Protein AF-A0A1G8QIE5-F1 (afdb_monomer)

Mean predicted aligned error: 9.47 Å

Structure (mmCIF, N/CA/C/O backbone):
data_AF-A0A1G8QIE5-F1
#
_entry.id   AF-A0A1G8QIE5-F1
#
loop_
_atom_site.group_PDB
_atom_site.id
_atom_site.type_symbol
_atom_site.label_atom_id
_atom_site.label_alt_id
_atom_site.label_comp_id
_atom_site.label_asym_id
_atom_site.label_entity_id
_atom_site.label_seq_id
_atom_site.pdbx_PDB_ins_code
_atom_site.Cartn_x
_atom_site.Cartn_y
_atom_site.Cartn_z
_atom_site.occupancy
_atom_site.B_iso_or_equiv
_atom_site.auth_seq_id
_atom_site.auth_comp_id
_atom_site.auth_asym_id
_atom_site.auth_atom_id
_atom_site.pdbx_PDB_model_num
ATOM 1 N N . MET A 1 1 ? -0.033 2.507 -79.765 1.00 43.38 1 MET A N 1
ATOM 2 C CA . MET A 1 1 ? -1.420 2.856 -79.387 1.00 43.38 1 MET A CA 1
ATOM 3 C C . MET A 1 1 ? -1.971 1.789 -78.447 1.00 43.38 1 MET A C 1
ATOM 5 O O . MET A 1 1 ? -2.299 0.704 -78.902 1.00 43.38 1 MET A O 1
ATOM 9 N N . LYS A 1 2 ? -2.018 2.064 -77.140 1.00 34.44 2 LYS A N 1
ATOM 10 C CA . LYS A 1 2 ? -2.723 1.256 -76.130 1.00 34.44 2 LYS A CA 1
ATOM 11 C C . LYS A 1 2 ? -3.409 2.242 -75.183 1.00 34.44 2 LYS A C 1
ATOM 13 O O . LYS A 1 2 ? -2.732 3.061 -74.572 1.00 34.44 2 LYS A O 1
ATOM 18 N N . ARG A 1 3 ? -4.744 2.219 -75.152 1.00 34.75 3 ARG A N 1
ATOM 19 C CA . ARG A 1 3 ? -5.574 2.997 -74.224 1.00 34.75 3 ARG A CA 1
ATOM 20 C C . ARG A 1 3 ? -5.698 2.201 -72.926 1.00 34.75 3 ARG A C 1
ATOM 22 O O . ARG A 1 3 ? -6.090 1.040 -72.976 1.00 34.75 3 ARG A O 1
ATOM 29 N N . VAL A 1 4 ? -5.364 2.820 -71.799 1.00 40.53 4 VAL A N 1
ATOM 30 C CA . VAL A 1 4 ? -5.659 2.304 -70.456 1.00 40.53 4 VAL A CA 1
ATOM 31 C C . VAL A 1 4 ? -6.875 3.069 -69.943 1.00 40.53 4 VAL A C 1
ATOM 33 O O . VAL A 1 4 ? -6.894 4.298 -69.964 1.00 40.53 4 VAL A O 1
ATOM 36 N N . LEU A 1 5 ? -7.909 2.323 -69.564 1.00 36.19 5 LEU A N 1
ATOM 37 C CA . LEU A 1 5 ? -9.162 2.814 -69.003 1.00 36.19 5 LEU A CA 1
ATOM 38 C C . LEU A 1 5 ? -8.975 2.925 -67.479 1.00 36.19 5 LEU A C 1
ATOM 40 O O . LEU A 1 5 ? -8.708 1.916 -66.832 1.00 36.19 5 LEU A O 1
ATOM 44 N N . ILE A 1 6 ? -9.075 4.129 -66.912 1.00 39.31 6 ILE A N 1
ATOM 45 C CA . ILE A 1 6 ? -9.071 4.340 -65.456 1.00 39.31 6 ILE A CA 1
ATOM 46 C C . ILE A 1 6 ? -10.526 4.440 -64.999 1.00 39.31 6 ILE A C 1
ATOM 48 O O . ILE A 1 6 ? -11.253 5.340 -65.414 1.00 39.31 6 ILE A O 1
ATOM 52 N N . LEU A 1 7 ? -10.941 3.490 -64.162 1.00 32.66 7 LEU A N 1
ATOM 53 C CA . LEU A 1 7 ? -12.245 3.455 -63.508 1.00 32.66 7 LEU A CA 1
ATOM 54 C C . LEU A 1 7 ? -12.121 4.187 -62.161 1.00 32.66 7 LEU A C 1
ATOM 56 O O . LEU A 1 7 ? -11.427 3.713 -61.265 1.00 32.66 7 LEU A O 1
ATOM 60 N N . ALA A 1 8 ? -12.754 5.352 -62.026 1.00 33.06 8 ALA A N 1
ATOM 61 C CA . ALA A 1 8 ? -12.823 6.088 -60.766 1.00 33.06 8 ALA A CA 1
ATOM 62 C C . ALA A 1 8 ? -14.093 5.682 -60.001 1.00 33.06 8 ALA A C 1
ATOM 64 O O . ALA A 1 8 ? -15.203 5.954 -60.455 1.00 33.06 8 ALA A O 1
ATOM 65 N N . LEU A 1 9 ? -13.934 5.031 -58.844 1.00 33.16 9 LEU A N 1
ATOM 66 C CA . LEU A 1 9 ? -15.018 4.844 -57.877 1.00 33.16 9 LEU A CA 1
ATOM 67 C C . LEU A 1 9 ? -15.177 6.131 -57.053 1.00 33.16 9 LEU A C 1
ATOM 69 O O . LEU A 1 9 ? -14.297 6.478 -56.268 1.00 33.16 9 LEU A O 1
ATOM 73 N N . LEU A 1 10 ? -16.312 6.816 -57.207 1.00 32.84 10 LEU A N 1
ATOM 74 C CA . LEU A 1 10 ? -16.779 7.817 -56.248 1.00 32.84 10 LEU A CA 1
ATOM 75 C C . LEU A 1 10 ? -17.472 7.102 -55.083 1.00 32.84 10 LEU A C 1
ATOM 77 O O . LEU A 1 10 ? -18.525 6.494 -55.264 1.00 32.84 10 LEU A O 1
ATOM 81 N N . VAL A 1 11 ? -16.903 7.211 -53.883 1.00 43.69 11 VAL A N 1
ATOM 82 C CA . VAL A 1 11 ? -17.593 6.873 -52.633 1.00 43.69 11 VAL A CA 1
ATOM 83 C C . VAL A 1 11 ? -18.163 8.170 -52.066 1.00 43.69 11 VAL A C 1
ATOM 85 O O . VAL A 1 11 ? -17.416 9.062 -51.672 1.00 43.69 11 VAL A O 1
ATOM 88 N N . ALA A 1 12 ? -19.488 8.294 -52.065 1.00 35.94 12 ALA A N 1
ATOM 89 C CA . ALA A 1 12 ? -20.189 9.388 -51.404 1.00 35.94 12 ALA A CA 1
ATOM 90 C C . ALA A 1 12 ? -20.185 9.146 -49.886 1.00 35.94 12 ALA A C 1
ATOM 92 O O . ALA A 1 12 ? -20.750 8.158 -49.418 1.00 35.94 12 ALA A O 1
ATOM 93 N N . SER A 1 13 ? -19.552 10.032 -49.112 1.00 39.34 13 SER A N 1
ATOM 94 C CA . SER A 1 13 ? -19.692 10.051 -47.656 1.00 39.34 13 SER A CA 1
ATOM 95 C C . SER A 1 13 ? -20.884 10.932 -47.268 1.00 39.34 13 SER A C 1
ATOM 97 O O . SER A 1 13 ? -20.939 12.122 -47.573 1.00 39.34 13 SER A O 1
ATOM 99 N N . CYS A 1 14 ? -21.873 10.345 -46.594 1.00 40.78 14 CYS A N 1
ATOM 100 C CA . CYS A 1 14 ? -22.907 11.109 -45.904 1.00 40.78 14 CYS A CA 1
ATOM 101 C C . CYS A 1 14 ? -22.290 11.723 -44.640 1.00 40.78 14 CYS A C 1
ATOM 103 O O . CYS A 1 14 ? -22.006 11.017 -43.675 1.00 40.78 14 CYS A O 1
ATOM 105 N N . GLY A 1 15 ? -22.061 13.037 -44.657 1.00 36.94 15 GLY A N 1
ATOM 106 C CA . GLY A 1 15 ? -21.649 13.801 -43.483 1.00 36.94 15 GLY A CA 1
ATOM 107 C C . GLY A 1 15 ? -22.814 13.985 -42.513 1.00 36.94 15 GLY A C 1
ATOM 108 O O . GLY A 1 15 ? -23.738 14.746 -42.790 1.00 36.94 15 GLY A O 1
ATOM 109 N N . ALA A 1 16 ? -22.762 13.313 -41.365 1.00 47.78 16 ALA A N 1
ATOM 110 C CA . ALA A 1 16 ? -23.529 13.714 -40.193 1.00 47.78 16 ALA A CA 1
ATOM 111 C C . ALA A 1 16 ? -22.720 14.784 -39.445 1.00 47.78 16 ALA A C 1
ATOM 113 O O . ALA A 1 16 ? -21.589 14.532 -39.030 1.00 47.78 16 ALA A O 1
ATOM 114 N N . ASN A 1 17 ? -23.279 15.988 -39.305 1.00 48.16 17 ASN A N 1
ATOM 115 C CA . ASN A 1 17 ? -22.673 17.044 -38.495 1.00 48.16 17 ASN A CA 1
ATOM 116 C C . ASN A 1 17 ? -22.532 16.569 -37.036 1.00 48.16 17 ASN A C 1
ATOM 118 O O . ASN A 1 17 ? -23.496 16.021 -36.494 1.00 48.16 17 ASN A O 1
ATOM 122 N N . PRO A 1 18 ? -21.381 16.793 -36.375 1.00 51.69 18 PRO A N 1
ATOM 123 C CA . PRO A 1 18 ? -21.264 16.534 -34.948 1.00 51.69 18 PRO A CA 1
ATOM 124 C C . PRO A 1 18 ? -22.202 17.473 -34.171 1.00 51.69 18 PRO A C 1
ATOM 126 O O . PRO A 1 18 ? -22.356 18.640 -34.552 1.00 51.69 18 PRO A O 1
ATOM 129 N N . PRO A 1 19 ? -22.843 16.998 -33.088 1.00 51.62 19 PRO A N 1
ATOM 130 C CA . PRO A 1 19 ? -23.659 17.857 -32.243 1.00 51.62 19 PRO A CA 1
ATOM 131 C C . PRO A 1 19 ? -22.789 18.955 -31.605 1.00 51.62 19 PRO A C 1
ATOM 133 O O . PRO A 1 19 ? -21.611 18.720 -31.317 1.00 51.62 19 PRO A O 1
ATOM 136 N N . PRO A 1 20 ? -23.342 20.159 -31.373 1.00 49.50 20 PRO A N 1
ATOM 137 C CA . PRO A 1 20 ? -22.608 21.229 -30.715 1.00 49.50 20 PRO A CA 1
ATOM 138 C C . PRO A 1 20 ? -22.193 20.811 -29.292 1.00 49.50 20 PRO A C 1
ATOM 140 O O . PRO A 1 20 ? -22.905 20.039 -28.643 1.00 49.50 20 PRO A O 1
ATOM 143 N N . PRO A 1 21 ? -21.061 21.325 -28.779 1.00 38.03 21 PRO A N 1
ATOM 144 C CA . PRO A 1 21 ? -20.594 21.012 -27.436 1.00 38.03 21 PRO A CA 1
ATOM 145 C C . PRO A 1 21 ? -21.630 21.458 -26.401 1.00 38.03 21 PRO A C 1
ATOM 147 O O . PRO A 1 21 ? -21.999 22.632 -26.326 1.00 38.03 21 PRO A O 1
ATOM 150 N N . VAL A 1 22 ? -22.090 20.508 -25.587 1.00 40.62 22 VAL A N 1
ATOM 151 C CA . VAL A 1 22 ? -22.952 20.782 -24.436 1.00 40.62 22 VAL A CA 1
ATOM 152 C C . VAL A 1 22 ? -22.143 21.618 -23.444 1.00 40.62 22 VAL A C 1
ATOM 154 O O . VAL A 1 22 ? -21.210 21.125 -22.810 1.00 40.62 22 VAL A O 1
ATOM 157 N N . ARG A 1 23 ? -22.475 22.908 -23.318 1.00 33.94 23 ARG A N 1
ATOM 158 C CA . ARG A 1 23 ? -21.967 23.760 -22.235 1.00 33.94 23 ARG A CA 1
ATOM 159 C C . ARG A 1 23 ? -22.529 23.238 -20.914 1.00 33.94 23 ARG A C 1
ATOM 161 O O . ARG A 1 23 ? -23.686 23.488 -20.594 1.00 33.94 23 ARG A O 1
ATOM 168 N N . SER A 1 24 ? -21.710 22.518 -20.154 1.00 40.16 24 SER A N 1
ATOM 169 C CA . SER A 1 24 ? -22.010 22.187 -18.761 1.00 40.16 24 SER A CA 1
ATOM 170 C C . SER A 1 24 ? -21.781 23.432 -17.900 1.00 40.16 24 SER A C 1
ATOM 172 O O . SER A 1 24 ? -20.643 23.800 -17.623 1.00 40.16 24 SER A O 1
ATOM 174 N N . THR A 1 25 ? -22.859 24.124 -17.531 1.00 34.03 25 THR A N 1
ATOM 175 C CA . THR A 1 25 ? -22.846 25.288 -16.622 1.00 34.03 25 THR A CA 1
ATOM 176 C C . THR A 1 25 ? -23.262 24.931 -15.194 1.00 34.03 25 THR A C 1
ATOM 178 O O . THR A 1 25 ? -23.699 25.799 -14.444 1.00 34.03 25 THR A O 1
ATOM 181 N N . ALA A 1 26 ? -23.138 23.669 -14.783 1.00 33.03 26 ALA A N 1
ATOM 182 C CA . ALA A 1 26 ? -23.375 23.295 -13.395 1.00 33.03 26 ALA A CA 1
ATOM 183 C C . ALA A 1 26 ? -22.062 23.381 -12.608 1.00 33.03 26 ALA A C 1
ATOM 185 O O . ALA A 1 26 ? -21.238 22.469 -12.643 1.00 33.03 26 ALA A O 1
ATOM 186 N N . THR A 1 27 ? -21.871 24.485 -11.887 1.00 33.09 27 THR A N 1
ATOM 187 C CA . THR A 1 27 ? -20.941 24.530 -10.755 1.00 33.09 27 THR A CA 1
ATOM 188 C C . THR A 1 27 ? -21.329 23.391 -9.804 1.00 33.09 27 THR A C 1
ATOM 190 O O . THR A 1 27 ? -22.495 23.342 -9.395 1.00 33.09 27 THR A O 1
ATOM 193 N N . PRO A 1 28 ? -20.428 22.449 -9.467 1.00 33.66 28 PRO A N 1
ATOM 194 C CA . PRO A 1 28 ? -20.764 21.362 -8.560 1.00 33.66 28 PRO A CA 1
ATOM 195 C C . PRO A 1 28 ? -21.151 21.967 -7.211 1.00 33.66 28 PRO A C 1
ATOM 197 O O . PRO A 1 28 ? -20.336 22.568 -6.513 1.00 33.66 28 PRO A O 1
ATOM 200 N N . THR A 1 29 ? -22.433 21.860 -6.874 1.00 29.12 29 THR A N 1
ATOM 201 C CA . THR A 1 29 ? -22.929 22.221 -5.550 1.00 29.12 29 THR A CA 1
ATOM 202 C C . THR A 1 29 ? -22.443 21.122 -4.615 1.00 29.12 29 THR A C 1
ATOM 204 O O . THR A 1 29 ? -22.801 19.960 -4.810 1.00 29.12 29 THR A O 1
ATOM 207 N N . LEU A 1 30 ? -21.570 21.465 -3.662 1.00 34.59 30 LEU A N 1
ATOM 208 C CA . LEU A 1 30 ? -21.122 20.540 -2.619 1.00 34.59 30 LEU A CA 1
ATOM 209 C C . LEU A 1 30 ? -22.363 19.880 -1.995 1.00 34.59 30 LEU A C 1
ATOM 211 O O . LEU A 1 30 ? -23.278 20.608 -1.595 1.00 34.59 30 LEU A O 1
ATOM 215 N N . PRO A 1 31 ? -22.448 18.538 -1.944 1.00 36.28 31 PRO A N 1
ATOM 216 C CA . PRO A 1 31 ? -23.588 17.885 -1.327 1.00 36.28 31 PRO A CA 1
ATOM 217 C C . PRO A 1 31 ? -23.706 18.341 0.127 1.00 36.28 31 PRO A C 1
ATOM 219 O O . PRO A 1 31 ? -22.712 18.461 0.847 1.00 36.28 31 PRO A O 1
ATOM 222 N N . ALA A 1 32 ? -24.950 18.619 0.515 1.00 38.91 32 ALA A N 1
ATOM 223 C CA . ALA A 1 32 ? -25.331 18.985 1.864 1.00 38.91 32 ALA A CA 1
ATOM 224 C C . ALA A 1 32 ? -24.730 18.002 2.877 1.00 38.91 32 ALA A C 1
ATOM 226 O O . ALA A 1 32 ? -24.736 16.790 2.665 1.00 38.91 32 ALA A O 1
ATOM 227 N N . THR A 1 33 ? -24.206 18.584 3.952 1.00 39.00 33 THR A N 1
ATOM 228 C CA . THR A 1 33 ? -23.682 17.997 5.185 1.00 39.00 33 THR A CA 1
ATOM 229 C C . THR A 1 33 ? -24.093 16.535 5.376 1.00 39.00 33 THR A C 1
ATOM 231 O O . THR A 1 33 ? -25.176 16.239 5.879 1.00 39.00 33 THR A O 1
ATOM 234 N N . ALA A 1 34 ? -23.221 15.609 4.968 1.00 41.22 34 ALA A N 1
ATOM 235 C CA . ALA A 1 34 ? -23.358 14.214 5.353 1.00 41.22 34 ALA A CA 1
ATOM 236 C C . ALA A 1 34 ? -23.350 14.157 6.886 1.00 41.22 34 ALA A C 1
ATOM 238 O O . ALA A 1 34 ? -22.438 14.683 7.528 1.00 41.22 34 ALA A O 1
ATOM 239 N N . THR A 1 35 ? -24.393 13.576 7.474 1.00 39.38 35 THR A N 1
ATOM 240 C CA . THR A 1 35 ? -24.477 13.324 8.913 1.00 39.38 35 THR A CA 1
ATOM 241 C C . THR A 1 35 ? -23.252 12.522 9.337 1.00 39.38 35 THR A C 1
ATOM 243 O O . THR A 1 35 ? -23.091 11.370 8.945 1.00 39.38 35 THR A O 1
ATOM 246 N N . LEU A 1 36 ? -22.365 13.162 10.099 1.00 50.34 36 LEU A N 1
ATOM 247 C CA . LEU A 1 36 ? -21.184 12.531 10.674 1.00 50.34 36 LEU A CA 1
ATOM 248 C C . LEU A 1 36 ? -21.649 11.462 11.667 1.00 50.34 36 LEU A C 1
ATOM 250 O O . LEU A 1 36 ? -22.180 11.798 12.726 1.00 50.34 36 LEU A O 1
ATOM 254 N N . GLU A 1 37 ? -21.443 10.186 11.340 1.00 51.16 37 GLU A N 1
ATOM 255 C CA . GLU A 1 37 ? -21.584 9.101 12.310 1.00 51.16 37 GLU A CA 1
ATOM 256 C C . GLU A 1 37 ? -20.675 9.385 13.520 1.00 51.16 37 GLU A C 1
ATOM 258 O O . GLU A 1 37 ? -19.521 9.819 13.389 1.00 51.16 37 GLU A O 1
ATOM 263 N N . THR A 1 38 ? -21.206 9.201 14.729 1.00 52.59 38 THR A N 1
ATOM 264 C CA . THR A 1 38 ? -20.431 9.337 15.964 1.00 52.59 38 THR A CA 1
ATOM 265 C C . THR A 1 38 ? -19.386 8.235 16.014 1.00 52.59 38 THR A C 1
ATOM 267 O O . THR A 1 38 ? -19.719 7.075 16.243 1.00 52.59 38 THR A O 1
ATOM 270 N N . ALA A 1 39 ? -18.117 8.595 15.826 1.00 66.94 39 ALA A N 1
ATOM 271 C CA . ALA A 1 39 ? -17.032 7.646 16.008 1.00 66.94 39 ALA A CA 1
ATOM 272 C C . ALA A 1 39 ? -16.999 7.158 17.459 1.00 66.94 39 ALA A C 1
ATOM 274 O O . ALA A 1 39 ? -16.970 7.957 18.398 1.00 66.94 39 ALA A O 1
ATOM 275 N N . GLY A 1 40 ? -16.995 5.836 17.626 1.00 77.94 40 GLY A N 1
ATOM 276 C CA . GLY A 1 40 ? -16.694 5.204 18.903 1.00 77.94 40 GLY A CA 1
ATOM 277 C C . GLY A 1 40 ? -15.280 5.544 19.393 1.00 77.94 40 GLY A C 1
ATOM 278 O O . GLY A 1 40 ? -14.461 6.126 18.680 1.00 77.94 40 GLY A O 1
ATOM 279 N N . SER A 1 41 ? -14.983 5.163 20.631 1.00 85.25 41 SER A N 1
ATOM 280 C CA . SER A 1 41 ? -13.637 5.249 21.200 1.00 85.25 41 SER A CA 1
ATOM 281 C C . SER A 1 41 ? -13.053 3.849 21.313 1.00 85.25 41 SER A C 1
ATOM 283 O O . SER A 1 41 ? -13.739 2.932 21.774 1.00 85.25 41 SER A O 1
ATOM 285 N N . CYS A 1 42 ? -11.797 3.674 20.911 1.00 89.38 42 CYS A N 1
ATOM 286 C CA . CYS A 1 42 ? -11.085 2.438 21.189 1.00 89.38 42 CYS A CA 1
ATOM 287 C C . CYS A 1 42 ? -10.817 2.322 22.696 1.00 89.38 42 CYS A C 1
ATOM 289 O O . CYS A 1 42 ? -10.559 3.322 23.373 1.00 89.38 42 CYS A O 1
ATOM 291 N N . PRO A 1 43 ? -10.819 1.102 23.257 1.00 87.19 43 PRO A N 1
ATOM 292 C CA . PRO A 1 43 ? -10.322 0.909 24.609 1.00 87.19 43 PRO A CA 1
ATOM 293 C C . PRO A 1 43 ? -8.849 1.329 24.685 1.00 87.19 43 PRO A C 1
ATOM 295 O O . PRO A 1 43 ? -8.091 1.131 23.734 1.00 87.19 43 PRO A O 1
ATOM 298 N N . SER A 1 44 ? -8.448 1.874 25.838 1.00 83.56 44 SER A N 1
ATOM 299 C CA . SER A 1 44 ? -7.050 2.225 26.113 1.00 83.56 44 SER A CA 1
ATOM 300 C C . SER A 1 44 ? -6.124 1.044 25.790 1.00 83.56 44 SER A C 1
ATOM 302 O O . SER A 1 44 ? -6.387 -0.063 26.275 1.00 83.56 44 SER A O 1
ATOM 304 N N . PRO A 1 45 ? -5.073 1.253 24.973 1.00 78.44 45 PRO A N 1
ATOM 305 C CA . PRO A 1 45 ? -4.187 0.199 24.515 1.00 78.44 45 PRO A CA 1
ATOM 306 C C . PRO A 1 45 ? -3.526 -0.483 25.719 1.00 78.44 45 PRO A C 1
ATOM 308 O O . PRO A 1 45 ? -2.691 0.124 26.392 1.00 78.44 45 PRO A O 1
ATOM 311 N N . PRO A 1 46 ? -3.813 -1.765 26.001 1.00 77.31 46 PRO A N 1
ATOM 312 C CA . PRO A 1 46 ? -3.235 -2.432 27.160 1.00 77.31 46 PRO A CA 1
ATOM 313 C C . PRO A 1 46 ? -1.775 -2.788 26.867 1.00 77.31 46 PRO A C 1
ATOM 315 O O . PRO A 1 46 ? -1.546 -3.620 25.995 1.00 77.31 46 PRO A O 1
ATOM 318 N N . ARG A 1 47 ? -0.780 -2.172 27.525 1.00 80.50 47 ARG A N 1
ATOM 319 C CA . ARG A 1 47 ? 0.650 -2.249 27.127 1.00 80.50 47 ARG A CA 1
ATOM 320 C C . ARG A 1 47 ? 1.173 -3.649 26.812 1.00 80.50 47 ARG A C 1
ATOM 322 O O . ARG A 1 47 ? 1.930 -3.818 25.873 1.00 80.50 47 ARG A O 1
ATOM 329 N N . ARG A 1 48 ? 0.802 -4.645 27.614 1.00 79.94 48 ARG A N 1
ATOM 330 C CA . ARG A 1 48 ? 1.375 -6.002 27.535 1.00 79.94 48 ARG A CA 1
ATOM 331 C C . ARG A 1 48 ? 0.536 -6.982 26.726 1.00 79.94 48 ARG A C 1
ATOM 333 O O . ARG A 1 48 ? 0.946 -8.120 26.534 1.00 79.94 48 ARG A O 1
ATOM 340 N N . VAL A 1 49 ? -0.653 -6.575 26.298 1.00 82.19 49 VAL A N 1
ATOM 341 C CA . VAL A 1 49 ? -1.573 -7.480 25.613 1.00 82.19 49 VAL A CA 1
ATOM 342 C C . VAL A 1 49 ? -1.219 -7.506 24.136 1.00 82.19 49 VAL A C 1
ATOM 344 O O . VAL A 1 49 ? -1.291 -6.487 23.462 1.00 82.19 49 VAL A O 1
ATOM 347 N N . ASN A 1 50 ? -0.872 -8.678 23.624 1.00 86.06 50 ASN A N 1
ATOM 348 C CA . ASN A 1 50 ? -0.815 -8.903 22.191 1.00 86.06 50 ASN A CA 1
ATOM 349 C C . ASN A 1 50 ? -2.118 -9.583 21.748 1.00 86.06 50 ASN A C 1
ATOM 351 O O . ASN A 1 50 ? -2.358 -10.734 22.107 1.00 86.06 50 ASN A O 1
ATOM 355 N N . GLN A 1 51 ? -2.961 -8.872 20.998 1.00 87.06 51 GLN A N 1
ATOM 356 C CA . GLN A 1 51 ? -4.181 -9.417 20.383 1.00 87.06 51 GLN A CA 1
ATOM 357 C C . GLN A 1 51 ? -3.921 -9.976 18.978 1.00 87.06 51 GLN A C 1
ATOM 359 O O . GLN A 1 51 ? -4.820 -10.556 18.375 1.00 87.06 51 GLN A O 1
ATOM 364 N N . PHE A 1 52 ? -2.683 -9.863 18.495 1.00 81.00 52 PHE A N 1
ATOM 365 C CA . PHE A 1 52 ? -2.170 -10.552 17.321 1.00 81.00 52 PHE A CA 1
ATOM 366 C C . PHE A 1 52 ? -1.152 -11.625 17.741 1.00 81.00 52 PHE A C 1
ATOM 368 O O . PHE A 1 52 ? 0.008 -11.503 17.366 1.00 81.00 52 PHE A O 1
ATOM 375 N N . PRO A 1 53 ? -1.461 -12.639 18.572 1.00 80.38 53 PRO A N 1
ATOM 376 C CA . PRO A 1 53 ? -0.507 -13.727 18.767 1.00 80.38 53 PRO A CA 1
ATOM 377 C C . PRO A 1 53 ? -0.437 -14.502 17.443 1.00 80.38 53 PRO A C 1
ATOM 379 O O . PRO A 1 53 ? -1.365 -15.274 17.172 1.00 80.38 53 PRO A O 1
ATOM 382 N N . PRO A 1 54 ? 0.578 -14.280 16.580 1.00 77.88 54 PRO A N 1
ATOM 383 C CA . PRO A 1 54 ? 0.561 -14.952 15.302 1.00 77.88 54 PRO A CA 1
ATOM 384 C C . PRO A 1 54 ? 0.805 -16.431 15.556 1.00 77.88 54 PRO A C 1
ATOM 386 O O . PRO A 1 54 ? 1.663 -16.813 16.358 1.00 77.88 54 PRO A O 1
ATOM 389 N N . ARG A 1 55 ? 0.070 -17.275 14.845 1.00 87.19 55 ARG A N 1
ATOM 390 C CA . ARG A 1 55 ? 0.542 -18.639 14.627 1.00 87.19 55 ARG A CA 1
ATOM 391 C C . ARG A 1 55 ? 1.510 -18.606 13.462 1.00 87.19 55 ARG A C 1
ATOM 393 O O . ARG A 1 55 ? 1.210 -17.991 12.441 1.00 87.19 55 ARG A O 1
ATOM 400 N N . GLU A 1 56 ? 2.655 -19.251 13.622 1.00 87.75 56 GLU A N 1
ATOM 401 C CA . GLU A 1 56 ? 3.515 -19.507 12.474 1.00 87.75 56 GLU A CA 1
ATOM 402 C C . GLU A 1 56 ? 2.771 -20.445 11.528 1.00 87.75 56 GLU A C 1
ATOM 404 O O . GLU A 1 56 ? 2.272 -21.495 11.945 1.00 87.75 56 GLU A O 1
ATOM 409 N N . ALA A 1 57 ? 2.644 -20.024 10.277 1.00 87.19 57 ALA A N 1
ATOM 410 C CA . ALA A 1 57 ? 2.102 -20.839 9.207 1.00 87.19 57 ALA A CA 1
ATOM 411 C C . ALA A 1 57 ? 3.241 -21.298 8.293 1.00 87.19 57 ALA A C 1
ATOM 413 O O . ALA A 1 57 ? 4.290 -20.653 8.191 1.00 87.19 57 ALA A O 1
ATOM 414 N N . ALA A 1 58 ? 3.043 -22.443 7.640 1.00 88.25 58 ALA A N 1
ATOM 415 C CA . ALA A 1 58 ? 3.912 -22.825 6.540 1.00 88.25 58 ALA A CA 1
ATOM 416 C C . ALA A 1 58 ? 3.767 -21.776 5.435 1.00 88.25 58 ALA A C 1
ATOM 418 O O . ALA A 1 58 ? 2.648 -21.406 5.092 1.00 88.25 58 ALA A O 1
ATOM 419 N N . SER A 1 59 ? 4.892 -21.302 4.904 1.00 87.06 59 SER A N 1
ATOM 420 C CA . SER A 1 59 ? 4.870 -20.278 3.865 1.00 87.06 59 SER A CA 1
ATOM 421 C C . SER A 1 59 ? 4.242 -20.834 2.591 1.00 87.06 59 SER A C 1
ATOM 423 O O . SER A 1 59 ? 4.763 -21.796 2.020 1.00 87.06 59 SER A O 1
ATOM 425 N N . GLY A 1 60 ? 3.146 -20.221 2.142 1.00 93.12 60 GLY A N 1
ATOM 426 C CA . GLY A 1 60 ? 2.575 -20.467 0.813 1.00 93.12 60 GLY A CA 1
ATOM 427 C C . GLY A 1 60 ? 3.309 -19.707 -0.297 1.00 93.12 60 GLY A C 1
ATOM 428 O O . GLY A 1 60 ? 2.934 -19.779 -1.465 1.00 93.12 60 GLY A O 1
ATOM 429 N N . TRP A 1 61 ? 4.329 -18.925 0.052 1.00 96.44 61 TRP A N 1
ATOM 430 C CA . TRP A 1 61 ? 5.018 -18.046 -0.878 1.00 96.44 61 TRP A CA 1
ATOM 431 C C . TRP A 1 61 ? 6.061 -18.789 -1.705 1.00 96.44 61 TRP A C 1
ATOM 433 O O . TRP A 1 61 ? 6.710 -19.727 -1.250 1.00 96.44 61 TRP A O 1
ATOM 443 N N . GLU A 1 62 ? 6.272 -18.305 -2.921 1.00 96.69 62 GLU A N 1
ATOM 444 C CA . GLU A 1 62 ? 7.289 -18.768 -3.854 1.00 96.69 62 GLU A CA 1
ATOM 445 C C . GLU A 1 62 ? 8.051 -17.556 -4.393 1.00 96.69 62 GLU A C 1
ATOM 447 O O . GLU A 1 62 ? 7.439 -16.596 -4.864 1.00 96.69 62 GLU A O 1
ATOM 452 N N . LEU A 1 63 ? 9.387 -17.588 -4.348 1.00 96.62 63 LEU A N 1
ATOM 453 C CA . LEU A 1 63 ? 10.208 -16.609 -5.061 1.00 96.62 63 LEU A CA 1
ATOM 454 C C . LEU A 1 63 ? 10.134 -16.920 -6.560 1.00 96.62 63 LEU A C 1
ATOM 456 O O . LEU A 1 63 ? 10.734 -17.887 -7.022 1.00 96.62 63 LEU A O 1
ATOM 460 N N . VAL A 1 64 ? 9.403 -16.102 -7.315 1.00 97.06 64 VAL A N 1
ATOM 461 C CA . VAL A 1 64 ? 9.151 -16.337 -8.749 1.00 97.06 64 VAL A CA 1
ATOM 462 C C . VAL A 1 64 ? 10.086 -15.547 -9.656 1.00 97.06 64 VAL A C 1
ATOM 464 O O . VAL A 1 64 ? 10.235 -15.880 -10.830 1.00 97.06 64 VAL A O 1
ATOM 467 N N . TRP A 1 65 ? 10.722 -14.500 -9.131 1.00 96.62 65 TRP A N 1
ATOM 468 C CA . TRP A 1 65 ? 11.702 -13.723 -9.876 1.00 96.62 65 TRP A CA 1
ATOM 469 C C . TRP A 1 65 ? 12.682 -13.017 -8.942 1.00 96.62 65 TRP A C 1
ATOM 471 O O . TRP A 1 65 ? 12.295 -12.492 -7.897 1.00 96.62 65 TRP A O 1
ATOM 481 N N . SER A 1 66 ? 13.946 -12.958 -9.362 1.00 95.50 66 SER A N 1
ATOM 482 C CA . SER A 1 66 ? 14.965 -12.120 -8.737 1.00 95.50 66 SER A CA 1
ATOM 483 C C . SER A 1 66 ? 15.979 -11.626 -9.764 1.00 95.50 66 SER A C 1
ATOM 485 O O . SER A 1 66 ? 16.384 -12.400 -10.634 1.00 95.50 66 SER A O 1
ATOM 487 N N . ALA A 1 67 ? 16.453 -10.390 -9.628 1.00 94.56 67 ALA A N 1
ATOM 488 C CA . ALA A 1 67 ? 17.544 -9.851 -10.442 1.00 94.56 67 ALA A CA 1
ATOM 489 C C . ALA A 1 67 ? 18.418 -8.884 -9.632 1.00 94.56 67 ALA A C 1
ATOM 491 O O . ALA A 1 67 ? 17.917 -8.282 -8.683 1.00 94.56 67 ALA A O 1
ATOM 492 N N . PRO A 1 68 ? 19.701 -8.685 -9.989 1.00 94.12 68 PRO A N 1
ATOM 493 C CA . PRO A 1 68 ? 20.536 -7.670 -9.349 1.00 94.12 68 PRO A CA 1
ATOM 494 C C . PRO A 1 68 ? 19.866 -6.288 -9.377 1.00 94.12 68 PRO A C 1
ATOM 496 O O . PRO A 1 68 ? 19.394 -5.837 -10.423 1.00 94.12 68 PRO A O 1
ATOM 499 N N . GLY A 1 69 ? 19.822 -5.609 -8.233 1.00 89.25 69 GLY A N 1
ATOM 500 C CA . GLY A 1 69 ? 19.210 -4.288 -8.116 1.00 89.25 69 GLY A CA 1
ATOM 501 C C . GLY A 1 69 ? 18.736 -3.947 -6.709 1.00 89.25 69 GLY A C 1
ATOM 502 O O . GLY A 1 69 ? 18.551 -4.830 -5.876 1.00 89.25 69 GLY A O 1
ATOM 503 N N . GLY A 1 70 ? 18.504 -2.660 -6.468 1.00 84.62 70 GLY A N 1
ATOM 504 C CA . GLY A 1 70 ? 18.137 -2.090 -5.173 1.00 84.62 70 GLY A CA 1
ATOM 505 C C . GLY A 1 70 ? 16.707 -2.357 -4.692 1.00 84.62 70 GLY A C 1
ATOM 506 O O . GLY A 1 70 ? 16.347 -1.903 -3.611 1.00 84.62 70 GLY A O 1
ATOM 507 N N . GLY A 1 71 ? 15.889 -3.073 -5.467 1.00 86.75 71 GLY A N 1
ATOM 508 C CA . GLY A 1 71 ? 14.560 -3.526 -5.052 1.00 86.75 71 GLY A CA 1
ATOM 509 C C . GLY A 1 71 ? 13.482 -3.348 -6.118 1.00 86.75 71 GLY A C 1
ATOM 510 O O . GLY A 1 71 ? 13.641 -2.563 -7.059 1.00 86.75 71 GLY A O 1
ATOM 511 N N . LEU A 1 72 ? 12.379 -4.081 -5.942 1.00 91.19 72 LEU A N 1
ATOM 512 C CA . LEU A 1 72 ? 11.094 -3.783 -6.574 1.00 91.19 72 LEU A CA 1
ATOM 513 C C . LEU A 1 72 ? 10.218 -2.986 -5.607 1.00 91.19 72 LEU A C 1
ATOM 515 O O . LEU A 1 72 ? 10.062 -3.386 -4.458 1.00 91.19 72 LEU A O 1
ATOM 519 N N . ASN A 1 73 ? 9.626 -1.891 -6.079 1.00 86.12 73 ASN A N 1
ATOM 520 C CA . ASN A 1 73 ? 8.805 -0.999 -5.257 1.00 86.12 73 ASN A CA 1
ATOM 521 C C . ASN A 1 73 ? 7.502 -0.597 -5.959 1.00 86.12 73 ASN A C 1
ATOM 523 O O . ASN A 1 73 ? 7.420 -0.633 -7.192 1.00 86.12 73 ASN A O 1
ATOM 527 N N . ALA A 1 74 ? 6.548 -0.107 -5.156 1.00 78.44 74 ALA A N 1
ATOM 528 C CA . ALA A 1 74 ? 5.303 0.516 -5.602 1.00 78.44 74 ALA A CA 1
ATOM 529 C C . ALA A 1 74 ? 4.505 -0.400 -6.544 1.00 78.44 74 ALA A C 1
ATOM 531 O O . ALA A 1 74 ? 4.180 -0.020 -7.663 1.00 78.44 74 ALA A O 1
ATOM 532 N N . GLY A 1 75 ? 4.253 -1.634 -6.118 1.00 79.19 75 GLY A N 1
ATOM 533 C CA . GLY A 1 75 ? 3.478 -2.626 -6.841 1.00 79.19 75 GLY A CA 1
ATOM 534 C C . GLY A 1 75 ? 2.052 -2.147 -7.098 1.00 79.19 75 GLY A C 1
ATOM 535 O O . GLY A 1 75 ? 1.316 -1.789 -6.185 1.00 79.19 75 GLY A O 1
ATOM 536 N N . THR A 1 76 ? 1.614 -2.163 -8.353 1.00 86.12 76 THR A N 1
ATOM 537 C CA . THR A 1 76 ? 0.204 -1.912 -8.670 1.00 86.12 76 THR A CA 1
ATOM 538 C C . THR A 1 76 ? -0.294 -2.870 -9.734 1.00 86.12 76 THR A C 1
ATOM 540 O O . THR A 1 76 ? 0.408 -3.165 -10.700 1.00 86.12 76 THR A O 1
ATOM 543 N N . ALA A 1 77 ? -1.510 -3.381 -9.557 1.00 86.31 77 ALA A N 1
ATOM 544 C CA . ALA A 1 77 ? -2.179 -4.155 -10.586 1.00 86.31 77 ALA A CA 1
ATOM 545 C C . ALA A 1 77 ? -3.060 -3.235 -11.432 1.00 86.31 77 ALA A C 1
ATOM 547 O O . ALA A 1 77 ? -3.960 -2.559 -10.934 1.00 86.31 77 ALA A O 1
ATOM 548 N N . ALA A 1 78 ? -2.817 -3.256 -12.732 1.00 86.88 78 ALA A N 1
ATOM 549 C CA . ALA A 1 78 ? -3.630 -2.598 -13.741 1.00 86.88 78 ALA A CA 1
ATOM 550 C C . ALA A 1 78 ? -3.714 -3.533 -14.942 1.00 86.88 78 ALA A C 1
ATOM 552 O O . ALA A 1 78 ? -2.915 -4.449 -15.040 1.00 86.88 78 ALA A O 1
ATOM 553 N N . ASP A 1 79 ? -4.715 -3.369 -15.805 1.00 88.81 79 ASP A N 1
ATOM 554 C CA . ASP A 1 79 ? -4.822 -4.061 -17.101 1.00 88.81 79 ASP A CA 1
ATOM 555 C C . ASP A 1 79 ? -4.598 -5.594 -17.148 1.00 88.81 79 ASP A C 1
ATOM 557 O O . ASP A 1 79 ? -4.402 -6.147 -18.228 1.00 88.81 79 ASP A O 1
ATOM 561 N N . GLY A 1 80 ? -4.679 -6.296 -16.010 1.00 91.25 80 GLY A N 1
ATOM 562 C CA . GLY A 1 80 ? -4.363 -7.726 -15.891 1.00 91.25 80 GLY A CA 1
ATOM 563 C C . GLY A 1 80 ? -2.873 -8.047 -15.689 1.00 91.25 80 GLY A C 1
ATOM 564 O O . GLY A 1 80 ? -2.487 -9.206 -15.812 1.00 91.25 80 GLY A O 1
ATOM 565 N N . PHE A 1 81 ? -2.047 -7.054 -15.365 1.00 94.75 81 PHE A N 1
ATOM 566 C CA . PHE A 1 81 ? -0.602 -7.154 -15.175 1.00 94.75 81 PHE A CA 1
ATOM 567 C C . PHE A 1 81 ? -0.198 -6.497 -13.854 1.00 94.75 81 PHE A C 1
ATOM 569 O O . PHE A 1 81 ? -0.879 -5.609 -13.337 1.00 94.75 81 PHE A O 1
ATOM 576 N N . LEU A 1 82 ? 0.932 -6.935 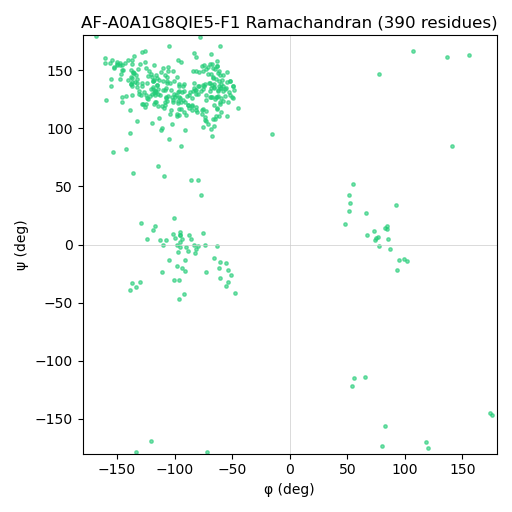-13.308 1.00 94.69 82 LEU A N 1
ATOM 577 C CA . LEU A 1 82 ? 1.571 -6.258 -12.183 1.00 94.69 82 LEU A CA 1
ATOM 578 C C . LEU A 1 82 ? 2.584 -5.248 -12.726 1.00 94.69 82 LEU A C 1
ATOM 580 O O . LEU A 1 82 ? 3.327 -5.541 -13.656 1.00 94.69 82 LEU A O 1
ATOM 584 N N . TRP A 1 83 ? 2.628 -4.071 -12.131 1.00 95.19 83 TRP A N 1
ATOM 585 C CA . TRP A 1 83 ? 3.568 -3.009 -12.454 1.00 95.19 83 TRP A CA 1
ATOM 586 C C . TRP A 1 83 ? 4.434 -2.717 -11.238 1.00 95.19 83 TRP A C 1
ATOM 588 O O . TRP A 1 83 ? 3.941 -2.780 -10.113 1.00 95.19 83 TRP A O 1
ATOM 598 N N . ALA A 1 84 ? 5.716 -2.439 -11.460 1.00 94.19 84 ALA A N 1
ATOM 599 C CA . ALA A 1 84 ? 6.657 -2.121 -10.391 1.00 94.19 84 ALA A CA 1
ATOM 600 C C . ALA A 1 84 ? 7.795 -1.232 -10.891 1.00 94.19 84 ALA A C 1
ATOM 602 O O . ALA A 1 84 ? 8.214 -1.328 -12.048 1.00 94.19 84 ALA A O 1
ATOM 603 N N . MET A 1 85 ? 8.352 -0.422 -9.994 1.00 91.81 85 MET A N 1
ATOM 604 C CA . MET A 1 85 ? 9.642 0.222 -10.227 1.00 91.81 85 MET A CA 1
ATOM 605 C C . MET A 1 85 ? 10.773 -0.724 -9.847 1.00 91.81 85 MET A C 1
ATOM 607 O O . MET A 1 85 ? 10.782 -1.274 -8.747 1.00 91.81 85 MET A O 1
ATOM 611 N N . HIS A 1 86 ? 11.751 -0.855 -10.735 1.00 91.56 86 HIS A N 1
ATOM 612 C CA . HIS A 1 86 ? 12.996 -1.578 -10.515 1.00 91.56 86 HIS A CA 1
ATOM 613 C C . HIS A 1 86 ? 14.156 -0.590 -10.423 1.00 91.56 86 HIS A C 1
ATOM 615 O O . HIS A 1 86 ? 14.287 0.315 -11.247 1.00 91.56 86 HIS A O 1
ATOM 621 N N . ILE A 1 87 ? 14.999 -0.763 -9.406 1.00 86.19 87 ILE A N 1
ATOM 622 C CA . ILE A 1 87 ? 16.233 0.008 -9.230 1.00 86.19 87 ILE A CA 1
ATOM 623 C C . ILE A 1 87 ? 17.397 -0.884 -9.679 1.00 86.19 87 ILE A C 1
ATOM 625 O O . ILE A 1 87 ? 17.756 -1.797 -8.935 1.00 86.19 87 ILE A O 1
ATOM 629 N N . PRO A 1 88 ? 18.005 -0.688 -10.860 1.00 85.38 88 PRO A N 1
ATOM 630 C CA . PRO A 1 88 ? 19.088 -1.559 -11.311 1.00 85.38 88 PRO A CA 1
ATOM 631 C C . PRO A 1 88 ? 20.359 -1.375 -10.468 1.00 85.38 88 PRO A C 1
ATOM 633 O O . PRO A 1 88 ? 20.581 -0.324 -9.873 1.00 85.38 88 PRO A O 1
ATOM 636 N N . ALA A 1 89 ? 21.211 -2.403 -10.417 1.00 84.44 89 ALA A N 1
ATOM 637 C CA . ALA A 1 89 ? 22.395 -2.402 -9.549 1.00 84.44 89 ALA A CA 1
ATOM 638 C C . ALA A 1 89 ? 23.535 -1.477 -10.016 1.00 84.44 89 ALA A C 1
ATOM 640 O O . ALA A 1 89 ? 24.385 -1.114 -9.206 1.00 84.44 89 ALA A O 1
ATOM 641 N N . ALA A 1 90 ? 23.610 -1.144 -11.309 1.00 80.50 90 ALA A N 1
ATOM 642 C CA . ALA A 1 90 ? 24.746 -0.394 -11.839 1.00 80.50 90 ALA A CA 1
ATOM 643 C C . ALA A 1 90 ? 24.693 1.083 -11.419 1.00 80.50 90 ALA A C 1
ATOM 645 O O . ALA A 1 90 ? 23.638 1.717 -11.453 1.00 80.50 90 ALA A O 1
ATOM 646 N N . GLU A 1 91 ? 25.845 1.638 -11.048 1.00 74.62 91 GLU A N 1
ATOM 647 C CA . GLU A 1 91 ? 25.976 3.041 -10.658 1.00 74.62 91 GLU A CA 1
ATOM 648 C C . GLU A 1 91 ? 25.506 3.972 -11.789 1.00 74.62 91 GLU A C 1
ATOM 650 O O . GLU A 1 91 ? 25.841 3.772 -12.957 1.00 74.62 91 GLU A O 1
ATOM 655 N N . GLY A 1 92 ? 24.671 4.959 -11.454 1.00 74.25 92 GLY A N 1
ATOM 656 C CA . GLY A 1 92 ? 24.055 5.855 -12.439 1.00 74.25 92 GLY A CA 1
ATOM 657 C C . GLY A 1 92 ? 22.914 5.236 -13.259 1.00 74.25 92 GLY A C 1
ATOM 658 O O . GLY A 1 92 ? 22.404 5.895 -14.168 1.00 74.25 92 GLY A O 1
ATOM 659 N N . SER A 1 93 ? 22.488 4.001 -12.957 1.00 76.50 93 SER A N 1
ATOM 660 C CA . SER A 1 93 ? 21.317 3.403 -13.604 1.00 76.50 93 SER A CA 1
ATOM 661 C C . SER A 1 93 ? 20.062 4.213 -13.334 1.00 76.50 93 SER A C 1
ATOM 663 O O . SER A 1 93 ? 19.816 4.689 -12.225 1.00 76.50 93 SER A O 1
ATOM 665 N N . LYS A 1 94 ? 19.235 4.321 -14.369 1.00 83.31 94 LYS A N 1
ATOM 666 C CA . LYS A 1 94 ? 17.911 4.917 -14.257 1.00 83.31 94 LYS A CA 1
ATOM 667 C C . LYS A 1 94 ? 16.941 3.921 -13.639 1.00 83.31 94 LYS A C 1
ATOM 669 O O . LYS A 1 94 ? 17.075 2.719 -13.848 1.00 83.31 94 LYS A O 1
ATOM 674 N N . ILE A 1 95 ? 15.958 4.429 -12.901 1.00 85.81 95 ILE A N 1
ATOM 675 C CA . ILE A 1 95 ? 14.839 3.610 -12.428 1.00 85.81 95 ILE A CA 1
ATOM 676 C C . ILE A 1 95 ? 14.081 3.113 -13.657 1.00 85.81 95 ILE A C 1
ATOM 678 O O . ILE A 1 95 ? 13.688 3.911 -14.514 1.00 85.81 95 ILE A O 1
ATOM 682 N N . ALA A 1 96 ? 13.894 1.802 -13.728 1.00 89.88 96 ALA A N 1
ATOM 683 C CA . ALA A 1 96 ? 13.155 1.139 -14.784 1.00 89.88 96 ALA A CA 1
ATOM 684 C C . ALA A 1 96 ? 11.717 0.907 -14.319 1.00 89.88 96 ALA A C 1
ATOM 686 O O . ALA A 1 96 ? 11.478 0.497 -13.182 1.00 89.88 96 ALA A O 1
ATOM 687 N N . LEU A 1 97 ? 10.748 1.167 -15.196 1.00 92.12 97 LEU A N 1
ATOM 688 C CA . LEU A 1 97 ? 9.369 0.778 -14.942 1.00 92.12 97 LEU A CA 1
ATOM 689 C C . LEU A 1 97 ? 9.092 -0.544 -15.647 1.00 92.12 97 LEU A C 1
ATOM 691 O O . LEU A 1 97 ? 9.268 -0.659 -16.861 1.00 92.12 97 LEU A O 1
ATOM 695 N N . MET A 1 98 ? 8.651 -1.528 -14.875 1.00 94.06 98 MET A N 1
ATOM 696 C CA . MET A 1 98 ? 8.520 -2.908 -15.312 1.00 94.06 98 MET A CA 1
ATOM 697 C C . MET A 1 98 ? 7.054 -3.337 -15.282 1.00 94.06 98 MET A C 1
ATOM 699 O O . MET A 1 98 ? 6.296 -2.939 -14.396 1.00 94.06 98 MET A O 1
ATOM 703 N N . ARG A 1 99 ? 6.673 -4.193 -16.231 1.00 95.69 99 ARG A N 1
ATOM 704 C CA . ARG A 1 99 ? 5.350 -4.816 -16.341 1.00 95.69 99 ARG A CA 1
ATOM 705 C C . ARG A 1 99 ? 5.469 -6.338 -16.347 1.00 95.69 99 ARG A C 1
ATOM 707 O O . ARG A 1 99 ? 6.178 -6.890 -17.181 1.00 95.69 99 ARG A O 1
ATOM 714 N N . TRP A 1 100 ? 4.771 -7.010 -15.445 1.00 96.06 100 TRP A N 1
ATOM 715 C CA . TRP A 1 100 ? 4.798 -8.454 -15.228 1.00 96.06 100 TRP A CA 1
ATOM 716 C C . TRP A 1 100 ? 3.519 -9.117 -15.725 1.00 96.06 100 TRP A C 1
ATOM 718 O O . TRP A 1 100 ? 2.417 -8.757 -15.307 1.00 96.06 100 TRP A O 1
ATOM 728 N N . ASP A 1 101 ? 3.674 -10.119 -16.587 1.00 93.88 101 ASP A N 1
ATOM 729 C CA . ASP A 1 101 ? 2.577 -10.881 -17.205 1.00 93.88 101 ASP A CA 1
ATOM 730 C C . ASP A 1 101 ? 2.213 -12.185 -16.476 1.00 93.88 101 ASP A C 1
ATOM 732 O O . ASP A 1 101 ? 1.433 -12.992 -16.982 1.00 93.88 101 ASP A O 1
ATOM 736 N N . GLY A 1 102 ? 2.791 -12.416 -15.295 1.00 92.44 102 GLY A N 1
ATOM 737 C CA . GLY A 1 102 ? 2.686 -13.686 -14.576 1.00 92.44 102 GLY A CA 1
ATOM 738 C C . GLY A 1 102 ? 3.902 -14.599 -14.750 1.00 92.44 102 GLY A C 1
ATOM 739 O O . GLY A 1 102 ? 4.019 -15.582 -14.016 1.00 92.44 102 GLY A O 1
ATOM 740 N N . ARG A 1 103 ? 4.797 -14.301 -15.702 1.00 92.31 103 ARG A N 1
ATOM 741 C CA . ARG A 1 103 ? 5.979 -15.118 -16.025 1.00 92.31 103 ARG A CA 1
ATOM 742 C C . ARG A 1 103 ? 7.238 -14.305 -16.284 1.00 92.31 103 ARG A C 1
ATOM 744 O O . ARG A 1 103 ? 8.325 -14.749 -15.924 1.00 92.31 103 ARG A O 1
ATOM 751 N N . THR A 1 104 ? 7.112 -13.169 -16.956 1.00 95.69 104 THR A N 1
ATOM 752 C CA . THR A 1 104 ? 8.241 -12.349 -17.385 1.00 95.69 104 THR A CA 1
ATOM 753 C C . THR A 1 104 ? 7.981 -10.873 -17.136 1.00 95.69 104 THR A C 1
ATOM 755 O O . THR A 1 104 ? 6.859 -10.381 -17.268 1.00 95.69 104 THR A O 1
ATOM 758 N N . TRP A 1 105 ? 9.046 -10.165 -16.760 1.00 96.38 105 TRP A N 1
ATOM 759 C CA . TRP A 1 105 ? 9.043 -8.712 -16.688 1.00 96.38 105 TRP A CA 1
ATOM 760 C C . TRP A 1 105 ? 9.404 -8.136 -18.054 1.00 96.38 105 TRP A C 1
ATOM 762 O O . TRP A 1 105 ? 10.403 -8.526 -18.656 1.00 96.38 105 TRP A O 1
ATOM 772 N N . THR A 1 106 ? 8.609 -7.181 -18.518 1.00 95.50 106 THR A N 1
ATOM 773 C CA . THR A 1 106 ? 8.913 -6.331 -19.668 1.00 95.50 106 THR A CA 1
ATOM 774 C C . THR A 1 106 ? 9.221 -4.930 -19.165 1.00 95.50 106 THR A C 1
ATOM 776 O O . THR A 1 106 ? 8.393 -4.321 -18.488 1.00 95.50 106 THR A O 1
ATOM 779 N N . GLU A 1 107 ? 10.405 -4.424 -19.486 1.00 93.75 107 GLU A N 1
ATOM 780 C CA . GLU A 1 107 ? 10.800 -3.048 -19.187 1.00 93.75 107 GLU A CA 1
ATOM 781 C C . GLU A 1 107 ? 10.173 -2.079 -20.199 1.00 93.75 107 GLU A C 1
ATOM 783 O O . GLU A 1 107 ? 10.162 -2.341 -21.406 1.00 93.75 107 GLU A O 1
ATOM 788 N N . LEU A 1 108 ? 9.645 -0.952 -19.718 1.00 92.75 108 LEU A N 1
ATOM 789 C CA . LEU A 1 108 ? 9.225 0.146 -20.588 1.00 92.75 108 LEU A CA 1
ATOM 790 C C . LEU A 1 108 ? 10.440 0.931 -21.091 1.00 92.75 108 LEU A C 1
ATOM 792 O O . LEU A 1 108 ? 11.447 1.014 -20.393 1.00 92.75 108 LEU A O 1
ATOM 796 N N . PRO A 1 109 ? 10.351 1.595 -22.258 1.00 92.38 109 PRO A N 1
ATOM 797 C CA . PRO A 1 109 ? 11.439 2.437 -22.736 1.00 92.38 109 PRO A CA 1
ATOM 798 C C . PRO A 1 109 ? 11.902 3.441 -21.682 1.00 92.38 109 PRO A C 1
ATOM 800 O O . PRO A 1 109 ? 11.081 4.030 -20.977 1.00 92.38 109 PRO A O 1
ATOM 803 N N . ALA A 1 110 ? 13.215 3.663 -21.608 1.00 88.38 110 ALA A N 1
ATOM 804 C CA . ALA A 1 110 ? 13.816 4.531 -20.604 1.00 88.38 110 ALA A CA 1
ATOM 805 C C . ALA A 1 110 ? 13.146 5.915 -20.565 1.00 88.38 110 ALA A C 1
ATOM 807 O O . ALA A 1 110 ? 13.007 6.599 -21.586 1.00 88.38 110 ALA A O 1
ATOM 808 N N . MET A 1 111 ? 12.751 6.341 -19.365 1.00 85.94 111 MET A N 1
ATOM 809 C CA . MET A 1 111 ? 12.121 7.639 -19.166 1.00 85.94 111 MET A CA 1
ATOM 810 C C . MET A 1 111 ? 13.131 8.783 -19.406 1.00 85.94 111 MET A C 1
ATOM 812 O O . MET A 1 111 ? 14.256 8.747 -18.892 1.00 85.94 111 MET A O 1
ATOM 816 N N . PRO A 1 112 ? 12.753 9.846 -20.143 1.00 83.06 112 PRO A N 1
ATOM 817 C CA . PRO A 1 112 ? 13.579 11.042 -20.276 1.00 83.06 112 PRO A CA 1
ATOM 818 C C . PRO A 1 112 ? 13.693 11.823 -18.955 1.00 83.06 112 PRO A C 1
ATOM 820 O O . PRO A 1 112 ? 12.678 12.234 -18.387 1.00 83.06 112 PRO A O 1
ATOM 823 N N . GLY A 1 113 ? 14.925 12.116 -18.528 1.00 76.06 113 GLY A N 1
ATOM 824 C CA . GLY A 1 113 ? 15.235 12.910 -17.329 1.00 76.06 113 GLY A CA 1
ATOM 825 C C . GLY A 1 113 ? 16.053 12.163 -16.273 1.00 76.06 113 GLY A C 1
ATOM 826 O O . GLY A 1 113 ? 16.500 11.031 -16.508 1.00 76.06 113 GLY A O 1
ATOM 827 N N . ASP A 1 114 ? 16.257 12.831 -15.137 1.00 67.56 114 ASP A N 1
ATOM 828 C CA . ASP A 1 114 ? 16.992 12.309 -13.985 1.00 67.56 114 ASP A CA 1
ATOM 829 C C . ASP A 1 114 ? 16.092 11.441 -13.101 1.00 67.56 114 ASP A C 1
ATOM 831 O O . ASP A 1 114 ? 14.908 11.714 -12.886 1.00 67.56 114 ASP A O 1
ATOM 835 N N . SER A 1 115 ? 16.670 10.335 -12.641 1.00 59.72 115 SER A N 1
ATOM 836 C CA . SER A 1 115 ? 15.967 9.214 -12.020 1.00 59.72 115 SER A CA 1
ATOM 837 C C . SER A 1 115 ? 15.950 9.347 -10.504 1.00 59.72 115 SER A C 1
ATOM 839 O O . SER A 1 115 ? 16.795 8.777 -9.823 1.00 59.72 115 SE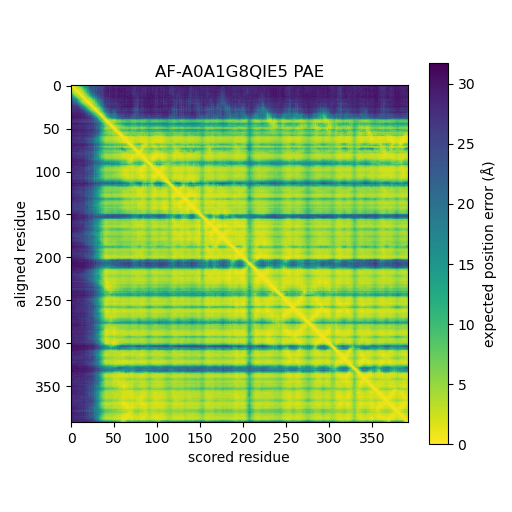R A O 1
ATOM 841 N N . ALA A 1 116 ? 14.985 10.094 -9.973 1.00 66.44 116 ALA A N 1
ATOM 842 C CA . ALA A 1 116 ? 14.600 9.949 -8.571 1.00 66.44 116 ALA A CA 1
ATOM 843 C C . ALA A 1 116 ? 13.405 8.989 -8.457 1.00 66.44 116 ALA A C 1
ATOM 845 O O . ALA A 1 116 ? 12.664 8.794 -9.424 1.00 66.44 116 ALA A O 1
ATOM 846 N N . LEU A 1 117 ? 13.232 8.378 -7.282 1.00 67.06 117 LEU A N 1
ATOM 847 C CA . LEU A 1 117 ? 12.047 7.582 -6.963 1.00 67.06 117 LEU A CA 1
ATOM 848 C C . LEU A 1 117 ? 10.843 8.519 -6.877 1.00 67.06 117 LEU A C 1
ATOM 850 O O . LEU A 1 117 ? 10.586 9.134 -5.844 1.00 67.06 117 LEU A O 1
ATOM 854 N N . TRP A 1 118 ? 10.134 8.655 -7.991 1.00 75.38 118 TRP A N 1
ATOM 855 C CA . TRP A 1 118 ? 8.897 9.418 -8.066 1.00 75.38 118 TRP A CA 1
ATOM 856 C C . TRP A 1 118 ? 7.704 8.470 -7.957 1.00 75.38 118 TRP A C 1
ATOM 858 O O . TRP A 1 118 ? 7.752 7.371 -8.514 1.00 75.38 118 TRP A O 1
ATOM 868 N N . PRO A 1 119 ? 6.605 8.885 -7.306 1.00 81.94 119 PRO A N 1
ATOM 869 C CA . PRO A 1 119 ? 5.347 8.165 -7.412 1.00 81.94 119 PRO A CA 1
ATOM 870 C C . PRO A 1 119 ? 4.952 7.999 -8.877 1.00 81.94 119 PRO A C 1
ATOM 872 O O . PRO A 1 119 ? 5.217 8.869 -9.717 1.00 81.94 119 PRO A O 1
ATOM 875 N N . TYR A 1 120 ? 4.279 6.897 -9.178 1.00 88.12 120 TYR A N 1
ATOM 876 C CA . TYR A 1 120 ? 3.765 6.639 -10.511 1.00 88.12 120 TYR A CA 1
ATOM 877 C C . TYR A 1 120 ? 2.347 6.075 -10.443 1.00 88.12 120 TYR A C 1
ATOM 879 O O . TYR A 1 120 ? 1.914 5.536 -9.429 1.00 88.12 120 TYR A O 1
ATOM 887 N N . SER A 1 121 ? 1.595 6.266 -11.514 1.00 89.38 121 SER A N 1
ATOM 888 C CA . SER A 1 121 ? 0.201 5.862 -11.663 1.00 89.38 121 SER A CA 1
ATOM 889 C C . SER A 1 121 ? 0.080 5.075 -12.958 1.00 89.38 121 SER A C 1
ATOM 891 O O . SER A 1 121 ? 0.686 5.439 -13.966 1.00 89.38 121 SER A O 1
ATOM 893 N N . VAL A 1 122 ? -0.693 3.994 -12.928 1.00 90.88 122 VAL A N 1
ATOM 894 C CA . VAL A 1 122 ? -0.942 3.142 -14.090 1.00 90.88 122 VAL A CA 1
ATOM 895 C C . VAL A 1 122 ? -2.442 2.974 -14.235 1.00 90.88 122 VAL A C 1
ATOM 897 O O . VAL A 1 122 ? -3.108 2.463 -13.337 1.00 90.88 122 VAL A O 1
ATOM 900 N N . ALA A 1 123 ? -2.972 3.380 -15.381 1.00 89.12 123 ALA A N 1
ATOM 901 C CA . ALA A 1 123 ? -4.330 3.036 -15.779 1.00 89.12 123 ALA A CA 1
ATOM 902 C C . ALA A 1 123 ? -4.351 1.754 -16.618 1.00 89.12 123 ALA A C 1
ATOM 904 O O . ALA A 1 123 ? -5.225 0.909 -16.429 1.00 89.12 123 ALA A O 1
ATOM 905 N N . ASP A 1 124 ? -3.402 1.641 -17.549 1.00 90.62 124 ASP A N 1
ATOM 906 C CA . ASP A 1 124 ? -3.171 0.497 -18.431 1.00 90.62 124 ASP A CA 1
ATOM 907 C C . ASP A 1 124 ? -1.808 0.637 -19.145 1.00 90.62 124 ASP A C 1
ATOM 909 O O . ASP A 1 124 ? -1.107 1.637 -18.970 1.00 90.62 124 ASP A O 1
ATOM 913 N N . ALA A 1 125 ? -1.438 -0.336 -19.987 1.00 91.50 125 ALA A N 1
ATOM 914 C CA . ALA A 1 125 ? -0.178 -0.354 -20.744 1.00 91.50 125 ALA A CA 1
ATOM 915 C C . ALA A 1 125 ? 0.107 0.863 -21.638 1.00 91.50 125 ALA A C 1
ATOM 917 O O . ALA A 1 125 ? 1.244 1.036 -22.087 1.00 91.50 125 ALA A O 1
ATOM 918 N N . ARG A 1 126 ? -0.897 1.689 -21.933 1.00 92.75 126 ARG A N 1
ATOM 919 C CA . ARG A 1 126 ? -0.771 2.903 -22.751 1.00 92.75 126 ARG A CA 1
ATOM 920 C C . ARG A 1 126 ? -0.997 4.176 -21.956 1.00 92.75 126 ARG A C 1
ATOM 922 O O . ARG A 1 126 ? -1.037 5.249 -22.544 1.00 92.75 126 ARG A O 1
ATOM 929 N N . HIS A 1 127 ? -1.192 4.056 -20.653 1.00 92.81 127 HIS A N 1
ATOM 930 C CA . HIS A 1 127 ? -1.560 5.171 -19.813 1.00 92.81 127 HIS A CA 1
ATOM 931 C C . HIS A 1 127 ? -0.847 5.047 -18.477 1.00 92.81 127 HIS A C 1
ATOM 933 O O . HIS A 1 127 ? -1.395 4.550 -17.489 1.00 92.81 127 HIS A O 1
ATOM 939 N N . VAL A 1 128 ? 0.406 5.494 -18.480 1.00 93.62 128 VAL A N 1
ATOM 940 C CA . VAL A 1 128 ? 1.278 5.457 -17.310 1.00 93.62 128 VAL A CA 1
ATOM 941 C C . VAL A 1 128 ? 1.831 6.843 -17.047 1.00 93.62 128 VAL A C 1
ATOM 943 O O . VAL A 1 128 ? 2.364 7.476 -17.955 1.00 93.62 128 VAL A O 1
ATOM 946 N N . TRP A 1 129 ? 1.750 7.301 -15.805 1.00 92.06 129 TRP A N 1
ATOM 947 C CA . TRP A 1 129 ? 2.304 8.576 -15.370 1.00 92.06 129 TRP A CA 1
ATOM 948 C C . TRP A 1 129 ? 3.402 8.347 -14.353 1.00 92.06 129 TRP A C 1
ATOM 950 O O . TRP A 1 129 ? 3.188 7.655 -13.366 1.00 92.06 129 TRP A O 1
ATOM 960 N N . VAL A 1 130 ? 4.548 8.983 -14.555 1.00 90.12 130 VAL A N 1
ATOM 961 C CA . VAL A 1 130 ? 5.605 9.107 -13.552 1.00 90.12 130 VAL A CA 1
ATOM 962 C C . VAL A 1 130 ? 5.659 10.569 -13.142 1.00 90.12 130 VAL A C 1
ATOM 964 O O . VAL A 1 130 ? 5.900 11.453 -13.972 1.00 90.12 130 VAL A O 1
ATOM 967 N N . PHE A 1 131 ? 5.416 10.852 -11.867 1.00 86.56 131 PHE A N 1
ATOM 968 C CA . PHE A 1 131 ? 5.270 12.218 -11.364 1.00 86.56 131 PHE A CA 1
ATOM 969 C C . PHE A 1 131 ? 6.617 12.848 -11.001 1.00 86.56 131 PHE A C 1
ATOM 971 O O . PHE A 1 131 ? 6.822 13.331 -9.889 1.00 86.56 131 PHE A O 1
ATOM 978 N N . ALA A 1 132 ? 7.520 12.848 -11.982 1.00 80.44 132 ALA A N 1
ATOM 979 C CA . ALA A 1 132 ? 8.756 13.617 -11.977 1.00 80.44 132 ALA A CA 1
ATOM 980 C C . ALA A 1 132 ? 8.491 15.121 -12.170 1.00 80.44 132 ALA A C 1
ATOM 982 O O . ALA A 1 132 ? 7.348 15.560 -12.314 1.00 80.44 132 ALA A O 1
ATOM 983 N N . GLN A 1 133 ? 9.557 15.920 -12.210 1.00 78.50 133 GLN A N 1
ATOM 984 C CA . GLN A 1 133 ? 9.494 17.348 -12.519 1.00 78.50 133 GLN A CA 1
ATOM 985 C C . GLN A 1 133 ? 10.140 17.616 -13.889 1.00 78.50 133 GLN A C 1
ATOM 987 O O . GLN A 1 133 ? 11.368 17.649 -13.983 1.00 78.50 133 GLN A O 1
ATOM 992 N N . PRO A 1 134 ? 9.356 17.782 -14.975 1.00 81.25 134 PRO A N 1
ATOM 993 C CA . PRO A 1 134 ? 7.892 17.692 -15.062 1.00 81.25 134 PRO A CA 1
ATOM 994 C C . PRO A 1 134 ? 7.381 16.246 -15.175 1.00 81.25 134 PRO A C 1
ATOM 996 O O . PRO A 1 134 ? 8.118 15.344 -15.582 1.00 81.25 134 PRO A O 1
ATOM 999 N N . ALA A 1 135 ? 6.092 16.044 -14.878 1.00 86.69 135 ALA A N 1
ATOM 1000 C CA . ALA A 1 135 ? 5.463 14.727 -14.937 1.00 86.69 135 ALA A CA 1
ATOM 1001 C C . ALA A 1 135 ? 5.518 14.149 -16.359 1.00 86.69 135 ALA A C 1
ATOM 1003 O O . ALA A 1 135 ? 5.256 14.843 -17.352 1.00 86.69 135 ALA A O 1
ATOM 1004 N N . ARG A 1 136 ? 5.852 12.862 -16.450 1.00 89.75 136 ARG A N 1
ATOM 1005 C CA . ARG A 1 136 ? 5.993 12.117 -17.701 1.00 89.75 136 ARG A CA 1
ATOM 1006 C C . ARG A 1 136 ? 4.826 11.165 -17.873 1.00 89.75 136 ARG A C 1
ATOM 1008 O O . ARG A 1 136 ? 4.410 10.522 -16.921 1.00 89.75 136 ARG A O 1
ATOM 1015 N N . PHE A 1 137 ? 4.326 11.079 -19.093 1.00 91.81 137 PHE A N 1
ATOM 1016 C CA . PHE A 1 137 ? 3.218 10.227 -19.488 1.00 91.81 137 PHE A CA 1
ATOM 1017 C C . PHE A 1 137 ? 3.660 9.315 -20.626 1.00 91.81 137 PHE A C 1
ATOM 1019 O O . PHE A 1 137 ? 4.162 9.802 -21.637 1.00 91.81 137 PHE A O 1
ATOM 1026 N N . TRP A 1 138 ? 3.489 8.013 -20.464 1.00 94.62 138 TRP A N 1
ATOM 1027 C CA . TRP A 1 138 ? 3.685 7.026 -21.513 1.00 94.62 138 TRP A CA 1
ATOM 1028 C C . TRP A 1 138 ? 2.349 6.744 -22.192 1.00 94.62 138 TRP A C 1
ATOM 1030 O O . TRP A 1 138 ? 1.412 6.316 -21.521 1.00 94.62 138 TRP A O 1
ATOM 1040 N N . ASP A 1 139 ? 2.290 6.953 -23.511 1.00 93.25 139 ASP A N 1
ATOM 1041 C CA . ASP A 1 139 ? 1.081 6.773 -24.332 1.00 93.25 139 ASP A CA 1
ATOM 1042 C C . ASP A 1 139 ? 0.982 5.389 -25.017 1.00 93.25 139 ASP A C 1
ATOM 1044 O O . ASP A 1 139 ? 0.143 5.167 -25.895 1.00 93.25 139 ASP A O 1
ATOM 1048 N N . GLY A 1 140 ? 1.882 4.462 -24.671 1.00 94.06 140 GLY A N 1
ATOM 1049 C CA . GLY A 1 140 ? 2.052 3.176 -25.358 1.00 94.06 140 GLY A CA 1
ATOM 1050 C C . GLY A 1 140 ? 3.141 3.167 -26.434 1.00 94.06 140 GLY A C 1
ATOM 1051 O O . GLY A 1 140 ? 3.529 2.091 -26.886 1.00 94.06 140 GLY A O 1
ATOM 1052 N N . THR A 1 141 ? 3.638 4.334 -26.845 1.00 94.88 141 THR A N 1
ATOM 1053 C CA . THR A 1 141 ? 4.637 4.482 -27.917 1.00 94.88 141 THR A CA 1
ATOM 1054 C C . THR A 1 141 ? 5.783 5.421 -27.560 1.00 94.88 141 THR A C 1
ATOM 1056 O O . THR A 1 141 ? 6.924 5.164 -27.943 1.00 94.88 141 THR A O 1
ATOM 1059 N N . ALA A 1 142 ? 5.507 6.498 -26.828 1.00 95.12 142 ALA A N 1
ATOM 1060 C CA . ALA A 1 142 ? 6.482 7.509 -26.468 1.00 95.12 142 ALA A CA 1
ATOM 1061 C C . ALA A 1 142 ? 6.155 8.163 -25.122 1.00 95.12 142 ALA A C 1
ATOM 1063 O O . ALA A 1 142 ? 5.001 8.261 -24.698 1.00 95.12 142 ALA A O 1
ATOM 1064 N N . TRP A 1 143 ? 7.201 8.685 -24.480 1.00 93.56 143 TRP A N 1
ATOM 1065 C CA . TRP A 1 143 ? 7.066 9.551 -23.317 1.00 93.56 143 TRP A CA 1
ATOM 1066 C C . TRP A 1 143 ? 6.721 10.981 -23.738 1.00 93.56 143 TRP A C 1
ATOM 1068 O O . TRP A 1 143 ? 7.413 11.591 -24.554 1.00 93.56 143 TRP A O 1
ATOM 1078 N N . ARG A 1 144 ? 5.687 11.550 -23.123 1.00 92.75 144 ARG A N 1
ATOM 1079 C CA . ARG A 1 144 ? 5.229 12.933 -23.295 1.00 92.75 144 ARG A CA 1
ATOM 1080 C C . ARG A 1 144 ? 5.142 13.641 -21.950 1.00 92.75 144 ARG A C 1
ATOM 1082 O O . ARG A 1 144 ? 5.218 13.016 -20.897 1.00 92.75 144 ARG A O 1
ATOM 1089 N N . GLN A 1 145 ? 5.003 14.961 -21.975 1.00 90.88 145 GLN A N 1
ATOM 1090 C CA . GLN A 1 145 ? 4.642 15.720 -20.779 1.00 90.88 145 GLN A CA 1
ATOM 1091 C C . GLN A 1 145 ? 3.127 15.839 -20.715 1.00 90.88 145 GLN A C 1
ATOM 1093 O O . GLN A 1 145 ? 2.507 16.341 -21.649 1.00 90.88 145 GLN A O 1
ATOM 1098 N N . GLN A 1 146 ? 2.544 15.372 -19.619 1.00 89.62 146 GLN A N 1
ATOM 1099 C CA . GLN A 1 146 ? 1.115 15.512 -19.365 1.00 89.62 146 GLN A CA 1
ATOM 1100 C C . GLN A 1 146 ? 0.875 15.497 -17.851 1.00 89.62 146 GLN A C 1
ATOM 1102 O O . GLN A 1 146 ? 0.534 14.453 -17.286 1.00 89.62 146 GLN A O 1
ATOM 1107 N N . PRO A 1 147 ? 1.107 16.630 -17.168 1.00 86.94 147 PRO A N 1
ATOM 1108 C CA . PRO A 1 147 ? 0.871 16.714 -15.738 1.00 86.94 147 PRO A CA 1
ATOM 1109 C C . PRO A 1 147 ? -0.634 16.703 -15.428 1.00 86.94 147 PRO A C 1
ATOM 1111 O O . PRO A 1 147 ? -1.431 17.237 -16.205 1.00 86.94 147 PRO A O 1
ATOM 1114 N N . PRO A 1 148 ? -1.042 16.120 -14.290 1.00 88.62 148 PRO A N 1
ATOM 1115 C CA . PRO A 1 148 ? -2.385 16.312 -13.774 1.00 88.62 148 PRO A CA 1
ATOM 1116 C C . PRO A 1 148 ? -2.553 17.777 -13.325 1.00 88.62 148 PRO A C 1
ATOM 1118 O O . PRO A 1 148 ? -1.564 18.423 -12.964 1.00 88.62 148 PRO A O 1
ATOM 1121 N N . PRO A 1 149 ? -3.785 18.309 -13.297 1.00 89.00 149 PRO A N 1
ATOM 1122 C CA . PRO A 1 149 ? -4.083 19.688 -12.914 1.00 89.00 149 PRO A CA 1
ATOM 1123 C C . PRO A 1 149 ? -4.037 19.887 -11.388 1.00 89.00 149 PRO A C 1
ATOM 1125 O O . PRO A 1 149 ? -4.930 20.501 -10.818 1.00 89.00 149 PRO A O 1
ATOM 1128 N N . LEU A 1 150 ? -3.042 19.316 -10.711 1.00 86.25 150 LEU A N 1
ATOM 1129 C CA . LEU A 1 150 ? -2.876 19.417 -9.262 1.00 86.25 150 LEU A CA 1
ATOM 1130 C C . LEU A 1 150 ? -2.158 20.713 -8.894 1.00 86.25 150 LEU A C 1
ATOM 1132 O O . LEU A 1 150 ? -1.310 21.192 -9.650 1.00 86.25 150 LEU A O 1
ATOM 1136 N N . ASP A 1 151 ? -2.466 21.245 -7.713 1.00 69.12 151 ASP A N 1
ATOM 1137 C CA . ASP A 1 151 ? -1.728 22.379 -7.168 1.00 69.12 151 ASP A CA 1
ATOM 1138 C C . ASP A 1 151 ? -0.266 21.966 -6.939 1.00 69.12 151 ASP A C 1
ATOM 1140 O O . ASP A 1 151 ? 0.015 21.042 -6.175 1.00 69.12 151 ASP A O 1
ATOM 1144 N N . GLN A 1 152 ? 0.666 22.604 -7.650 1.00 64.06 152 GLN A N 1
ATOM 1145 C CA . GLN A 1 152 ? 2.103 22.341 -7.529 1.00 64.06 152 GLN A CA 1
ATOM 1146 C C . GLN A 1 152 ? 2.803 23.300 -6.560 1.00 64.06 152 GLN A C 1
ATOM 1148 O O . GLN A 1 152 ? 3.995 23.124 -6.304 1.00 64.06 152 GLN A O 1
ATOM 1153 N N . ALA A 1 153 ? 2.087 24.273 -5.979 1.00 51.97 153 ALA A N 1
ATOM 1154 C CA . ALA A 1 153 ? 2.660 25.258 -5.060 1.00 51.97 153 ALA A CA 1
ATOM 1155 C C . ALA A 1 153 ? 3.282 24.626 -3.793 1.00 51.97 153 ALA A C 1
ATOM 1157 O O . ALA A 1 153 ? 4.068 25.278 -3.112 1.00 51.97 153 ALA A O 1
ATOM 1158 N N . GLY A 1 154 ? 2.984 23.349 -3.506 1.00 52.62 154 GLY A N 1
ATOM 1159 C CA . GLY A 1 154 ? 3.488 22.591 -2.353 1.00 52.62 154 GLY A CA 1
ATOM 1160 C C . GLY A 1 154 ? 4.323 21.336 -2.665 1.00 52.62 154 GLY A C 1
ATOM 1161 O O . GLY A 1 154 ? 4.545 20.537 -1.750 1.00 52.62 154 GLY A O 1
ATOM 1162 N N . GLY A 1 155 ? 4.766 21.122 -3.914 1.00 59.88 155 GLY A N 1
ATOM 1163 C CA . GLY A 1 155 ? 5.657 20.006 -4.294 1.00 59.88 155 GLY A CA 1
ATOM 1164 C C . GLY A 1 155 ? 5.083 19.003 -5.307 1.00 59.88 155 GLY A C 1
ATOM 1165 O O . GLY A 1 155 ? 4.055 19.250 -5.934 1.00 59.88 155 GLY A O 1
ATOM 1166 N N . SER A 1 156 ? 5.780 17.876 -5.502 1.00 74.44 156 SER A N 1
ATOM 1167 C CA . SER A 1 156 ? 5.376 16.777 -6.396 1.00 74.44 156 SER A CA 1
ATOM 1168 C C . SER A 1 156 ? 4.139 16.026 -5.891 1.00 74.44 156 SER A C 1
ATOM 1170 O O . SER A 1 156 ? 3.800 16.096 -4.711 1.00 74.44 156 SER A O 1
ATOM 1172 N N . VAL A 1 157 ? 3.499 15.249 -6.775 1.00 85.62 157 VAL A N 1
ATOM 1173 C CA . VAL A 1 157 ? 2.469 14.267 -6.386 1.00 85.62 157 VAL A CA 1
ATOM 1174 C C . VAL A 1 157 ? 2.983 13.425 -5.222 1.00 85.62 157 VAL A C 1
ATOM 1176 O O . VAL A 1 157 ? 4.129 12.977 -5.247 1.00 85.62 157 VAL A O 1
ATOM 1179 N N . ARG A 1 158 ? 2.144 13.251 -4.198 1.00 85.31 158 ARG A N 1
ATOM 1180 C CA . ARG A 1 158 ? 2.501 12.556 -2.955 1.00 85.31 158 ARG A CA 1
ATOM 1181 C C . ARG A 1 158 ? 1.984 11.130 -2.902 1.00 85.31 158 ARG A C 1
ATOM 1183 O O . ARG A 1 158 ? 2.608 10.303 -2.259 1.00 85.31 158 ARG A O 1
ATOM 1190 N N . ALA A 1 159 ? 0.848 10.860 -3.540 1.00 88.88 159 ALA A N 1
ATOM 1191 C CA . ALA A 1 159 ? 0.237 9.538 -3.547 1.00 88.88 159 ALA A CA 1
ATOM 1192 C C . ALA A 1 159 ? -0.451 9.255 -4.879 1.00 88.88 159 ALA A C 1
ATOM 1194 O O . ALA A 1 159 ? -0.949 10.172 -5.544 1.00 88.88 159 ALA A O 1
ATOM 1195 N N . THR A 1 160 ? -0.492 7.980 -5.245 1.00 91.44 160 THR A N 1
ATOM 1196 C CA . THR A 1 160 ? -1.091 7.486 -6.481 1.00 91.44 160 THR A CA 1
ATOM 1197 C C . THR A 1 160 ? -1.739 6.130 -6.231 1.00 91.44 160 THR A C 1
ATOM 1199 O O . THR A 1 160 ? -1.293 5.367 -5.376 1.00 91.44 160 THR A O 1
ATOM 1202 N N . ARG A 1 161 ? -2.799 5.816 -6.981 1.00 90.19 161 ARG A N 1
ATOM 1203 C CA . ARG A 1 161 ? -3.380 4.464 -7.051 1.00 90.19 161 ARG A CA 1
ATOM 1204 C C . ARG A 1 161 ? -4.207 4.355 -8.324 1.00 90.19 161 ARG A C 1
ATOM 1206 O O . ARG A 1 161 ? -5.097 5.175 -8.537 1.00 90.19 161 ARG A O 1
ATOM 1213 N N . GLY A 1 162 ? -3.922 3.371 -9.177 1.00 88.88 162 GLY A N 1
ATOM 1214 C CA . GLY A 1 162 ? -4.604 3.259 -10.470 1.00 88.88 162 GLY A CA 1
ATOM 1215 C C . GLY A 1 162 ? -4.490 4.563 -11.267 1.00 88.88 162 GLY A C 1
ATOM 1216 O O . GLY A 1 162 ? -3.386 5.057 -11.479 1.00 88.88 162 GLY A O 1
ATOM 1217 N N . ARG A 1 163 ? -5.630 5.156 -11.628 1.00 91.69 163 ARG A N 1
ATOM 1218 C CA . ARG A 1 163 ? -5.817 6.421 -12.365 1.00 91.69 163 ARG A CA 1
ATOM 1219 C C . ARG A 1 163 ? -5.849 7.665 -11.481 1.00 91.69 163 ARG A C 1
ATOM 1221 O O . ARG A 1 163 ? -6.199 8.737 -11.973 1.00 91.69 163 ARG A O 1
ATOM 1228 N N . TRP A 1 164 ? -5.545 7.543 -10.194 1.00 93.88 164 TRP A N 1
ATOM 1229 C CA . TRP A 1 164 ? -5.571 8.656 -9.252 1.00 93.88 164 TRP A CA 1
ATOM 1230 C C . TRP A 1 164 ? -4.179 9.209 -8.977 1.00 93.88 164 TRP A C 1
ATOM 1232 O O . TRP A 1 164 ? -3.214 8.462 -8.804 1.00 93.88 164 TRP A O 1
ATOM 1242 N N . ALA A 1 165 ? -4.111 10.532 -8.869 1.00 93.31 165 ALA A N 1
ATOM 1243 C CA . ALA A 1 165 ? -2.948 11.275 -8.412 1.00 93.31 165 ALA A CA 1
ATOM 1244 C C . ALA A 1 165 ? -3.377 12.305 -7.366 1.00 93.31 165 ALA A C 1
ATOM 1246 O O . ALA A 1 165 ? -4.407 12.965 -7.516 1.00 93.31 165 ALA A O 1
ATOM 1247 N N . VAL A 1 166 ? -2.584 12.453 -6.308 1.00 91.44 166 VAL A N 1
ATOM 1248 C CA . VAL A 1 166 ? -2.937 13.289 -5.159 1.00 91.44 166 VAL A CA 1
ATOM 1249 C C . VAL A 1 166 ? -1.784 14.199 -4.754 1.00 91.44 166 VAL A C 1
ATOM 1251 O O . VAL A 1 166 ? -0.645 13.748 -4.612 1.00 91.44 166 VAL A O 1
ATOM 1254 N N . ASN A 1 167 ? -2.094 15.469 -4.489 1.00 88.06 167 ASN A N 1
ATOM 1255 C CA . ASN A 1 167 ? -1.176 16.405 -3.850 1.00 88.06 167 ASN A CA 1
ATOM 1256 C C . ASN A 1 167 ? -1.905 17.344 -2.879 1.00 88.06 167 ASN A C 1
ATOM 1258 O O . ASN A 1 167 ? -2.871 18.012 -3.255 1.00 88.06 167 ASN A O 1
ATOM 1262 N N . GLY A 1 168 ? -1.419 17.417 -1.637 1.00 84.50 168 GLY A N 1
ATOM 1263 C CA . GLY A 1 168 ? -1.992 18.272 -0.596 1.00 84.50 168 GLY A CA 1
ATOM 1264 C C . GLY A 1 168 ? -3.482 17.995 -0.373 1.00 84.50 168 GLY A C 1
ATOM 1265 O O . GLY A 1 168 ? -3.858 16.906 0.057 1.00 84.50 168 GLY A O 1
ATOM 1266 N N . THR A 1 169 ? -4.319 18.985 -0.675 1.00 84.94 169 THR A N 1
ATOM 1267 C CA . THR A 1 169 ? -5.789 18.952 -0.555 1.00 84.94 169 THR A CA 1
ATOM 1268 C C . THR A 1 169 ? -6.501 18.728 -1.895 1.00 84.94 169 THR A C 1
ATOM 1270 O O . THR A 1 169 ? -7.725 18.837 -1.992 1.00 84.94 169 THR A O 1
ATOM 1273 N N . THR A 1 170 ? -5.752 18.413 -2.952 1.00 88.88 170 THR A N 1
ATOM 1274 C CA . THR A 1 170 ? -6.293 18.183 -4.294 1.00 88.88 170 THR A CA 1
ATOM 1275 C C . THR A 1 170 ? -6.001 16.768 -4.765 1.00 88.88 170 THR A C 1
ATOM 1277 O O . THR A 1 170 ? -4.920 16.220 -4.540 1.00 88.88 170 THR A O 1
ATOM 1280 N N . SER A 1 171 ? -6.973 16.170 -5.445 1.00 93.50 171 SER A N 1
ATOM 1281 C CA . SER A 1 171 ? -6.770 14.944 -6.206 1.00 93.50 171 SER A CA 1
ATOM 1282 C C . SER A 1 171 ? -7.231 15.134 -7.641 1.00 93.50 171 SER A C 1
ATOM 1284 O O . SER A 1 171 ? -8.038 16.017 -7.944 1.00 93.50 171 SER A O 1
ATOM 1286 N N . ALA A 1 172 ? -6.693 14.312 -8.528 1.00 93.94 172 ALA A N 1
ATOM 1287 C CA . ALA A 1 172 ? -7.094 14.238 -9.913 1.00 93.94 172 ALA A CA 1
ATOM 1288 C C . ALA A 1 172 ? -7.289 12.772 -10.296 1.00 93.94 172 ALA A C 1
ATOM 1290 O O . ALA A 1 172 ? -6.521 11.907 -9.872 1.00 93.94 172 ALA A O 1
ATOM 1291 N N . TYR A 1 173 ? -8.303 12.518 -11.116 1.00 94.19 173 TYR A N 1
ATOM 1292 C CA . TYR A 1 173 ? -8.608 11.212 -11.687 1.00 94.19 173 TYR A CA 1
ATOM 1293 C C . TYR A 1 173 ? -8.538 11.266 -13.208 1.00 94.19 173 TYR A C 1
ATOM 1295 O O . TYR A 1 173 ? -9.054 12.200 -13.830 1.00 94.19 173 TYR A O 1
ATOM 1303 N N . TRP A 1 174 ? -7.911 10.267 -13.818 1.00 93.31 174 TRP A N 1
ATOM 1304 C CA . TRP A 1 174 ? -7.900 10.108 -15.265 1.00 93.31 174 TRP A CA 1
ATOM 1305 C C . TRP A 1 174 ? -9.149 9.365 -15.742 1.00 93.31 174 TRP A C 1
ATOM 1307 O O . TRP A 1 174 ? -9.328 8.180 -15.473 1.00 93.31 174 TRP A O 1
ATOM 1317 N N . ASN A 1 175 ? -9.996 10.027 -16.530 1.00 91.25 175 ASN A N 1
ATOM 1318 C CA . ASN A 1 175 ? -11.241 9.427 -17.023 1.00 91.25 175 ASN A CA 1
ATOM 1319 C C . ASN A 1 175 ? -11.085 8.601 -18.319 1.00 91.25 175 ASN A C 1
ATOM 1321 O O . ASN A 1 175 ? -12.084 8.151 -18.877 1.00 91.25 175 ASN A O 1
ATOM 1325 N N . GLY A 1 176 ? -9.857 8.419 -18.816 1.00 90.25 176 GLY A N 1
ATOM 1326 C CA . GLY A 1 176 ? -9.576 7.799 -20.118 1.00 90.25 176 GLY A CA 1
ATOM 1327 C C . GLY A 1 176 ? -9.244 8.800 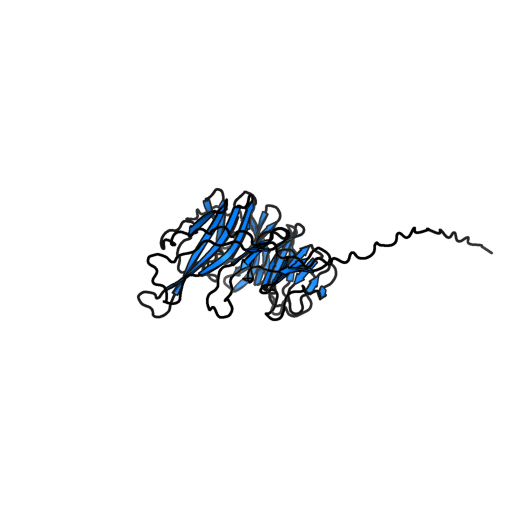-21.231 1.00 90.25 176 GLY A C 1
ATOM 1328 O O . GLY A 1 176 ? -8.729 8.403 -22.269 1.00 90.25 176 GLY A O 1
ATOM 1329 N N . THR A 1 177 ? -9.516 10.092 -21.041 1.00 90.25 177 THR A N 1
ATOM 1330 C CA . THR A 1 177 ? -9.263 11.137 -22.054 1.00 90.25 177 THR A CA 1
ATOM 1331 C C . THR A 1 177 ? -8.654 12.405 -21.468 1.00 90.25 177 THR A C 1
ATOM 1333 O O . THR A 1 177 ? -7.863 13.071 -22.132 1.00 90.25 177 THR A O 1
ATOM 1336 N N . ALA A 1 178 ? -9.014 12.755 -20.237 1.00 91.44 178 ALA A N 1
ATOM 1337 C CA . ALA A 1 178 ? -8.497 13.917 -19.536 1.00 91.44 178 ALA A CA 1
ATOM 1338 C C . ALA A 1 178 ? -8.421 13.658 -18.028 1.00 91.44 178 ALA A C 1
ATOM 1340 O O . ALA A 1 178 ? -9.163 12.845 -17.468 1.00 91.44 178 ALA A O 1
ATOM 1341 N N . TRP A 1 179 ? -7.540 14.403 -17.365 1.00 93.50 179 TRP A N 1
ATOM 1342 C CA . TRP A 1 179 ? -7.542 14.504 -15.914 1.00 93.50 179 TRP A CA 1
ATOM 1343 C C . TRP A 1 179 ? -8.710 15.378 -15.457 1.00 93.50 179 TRP A C 1
ATOM 1345 O O . TRP A 1 179 ? -8.944 16.452 -16.013 1.00 93.50 179 TRP A O 1
ATOM 1355 N N . GLN A 1 180 ? -9.412 14.941 -14.420 1.00 93.62 180 GLN A N 1
ATOM 1356 C CA . GLN A 1 180 ? -10.479 15.690 -13.768 1.00 93.62 180 GLN A CA 1
ATOM 1357 C C . GLN A 1 180 ? -10.129 15.908 -12.305 1.00 93.62 180 GLN A C 1
ATOM 1359 O O . GLN A 1 180 ? -9.712 14.977 -11.621 1.00 93.62 180 GLN A O 1
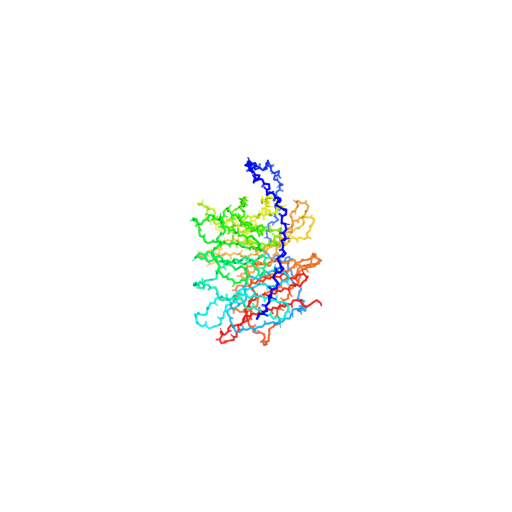ATOM 1364 N N . LEU A 1 181 ? -10.303 17.141 -11.833 1.00 93.69 181 LEU A N 1
ATOM 1365 C CA . LEU A 1 181 ? -10.123 17.465 -10.426 1.00 93.69 181 LEU A CA 1
ATOM 1366 C C . LEU A 1 181 ? -11.232 16.849 -9.578 1.00 93.69 181 LEU A C 1
ATOM 1368 O O . LEU A 1 181 ? -12.412 16.920 -9.916 1.00 93.69 181 LEU A O 1
ATOM 1372 N N . ALA A 1 182 ? -10.827 16.326 -8.432 1.00 92.25 182 ALA A N 1
ATOM 1373 C CA . ALA A 1 182 ? -11.693 15.843 -7.378 1.00 92.25 182 ALA A CA 1
ATOM 1374 C C . ALA A 1 182 ? -11.173 16.426 -6.049 1.00 92.25 182 ALA A C 1
ATOM 1376 O O . ALA A 1 182 ? -10.110 16.021 -5.568 1.00 92.25 182 ALA A O 1
ATOM 1377 N N . PRO A 1 183 ? -11.861 17.423 -5.467 1.00 90.88 183 PRO A N 1
ATOM 1378 C CA . PRO A 1 183 ? -11.448 18.023 -4.201 1.00 90.88 183 PRO A CA 1
ATOM 1379 C C . PRO A 1 183 ? -11.384 16.990 -3.075 1.00 90.88 183 PRO A C 1
ATOM 1381 O O . PRO A 1 183 ? -12.243 16.106 -2.999 1.00 90.88 183 PRO A O 1
ATOM 1384 N N . LEU A 1 184 ? -10.384 17.111 -2.199 1.00 90.62 184 LEU A N 1
ATOM 1385 C CA . LEU A 1 184 ? -10.255 16.238 -1.038 1.00 90.62 184 LEU A CA 1
ATOM 1386 C C . LEU A 1 184 ? -10.855 16.889 0.215 1.00 90.62 184 LEU A C 1
ATOM 1388 O O . LEU A 1 184 ? -10.606 18.067 0.467 1.00 90.62 184 LEU A O 1
ATOM 1392 N N . PRO A 1 185 ? -11.593 16.122 1.038 1.00 91.12 185 PRO A N 1
ATOM 1393 C CA . PRO A 1 185 ? -12.074 16.575 2.339 1.00 91.12 185 PRO A CA 1
ATOM 1394 C C . PRO A 1 185 ? -11.006 16.459 3.439 1.00 91.12 185 PRO A C 1
ATOM 1396 O O . PRO A 1 185 ? -11.273 16.834 4.574 1.00 91.12 185 PRO A O 1
ATOM 1399 N N . VAL A 1 186 ? -9.835 15.902 3.116 1.00 88.06 186 VAL A N 1
ATOM 1400 C CA . VAL A 1 186 ? -8.719 15.622 4.031 1.00 88.06 186 VAL A CA 1
ATOM 1401 C C . VAL A 1 186 ? -7.401 16.019 3.370 1.00 88.06 186 VAL A C 1
ATOM 1403 O O . VAL A 1 186 ? -7.310 16.093 2.138 1.00 88.06 186 VAL A O 1
ATOM 1406 N N . ARG A 1 187 ? -6.359 16.254 4.163 1.00 84.94 187 ARG A N 1
ATOM 1407 C CA . ARG A 1 187 ? -5.000 16.468 3.658 1.00 84.94 187 ARG A CA 1
ATOM 1408 C C . ARG A 1 187 ? -4.350 15.115 3.376 1.00 84.94 187 ARG A C 1
ATOM 1410 O O . ARG A 1 187 ? -4.327 14.224 4.221 1.00 84.94 187 ARG A O 1
ATOM 1417 N N . SER A 1 188 ? -3.790 14.952 2.182 1.00 80.31 188 SER A N 1
ATOM 1418 C CA . SER A 1 188 ? -3.105 13.714 1.807 1.00 80.31 188 SER A CA 1
ATOM 1419 C C . SER A 1 188 ? -1.866 13.456 2.663 1.00 80.31 188 SER A C 1
ATOM 1421 O O . SER A 1 188 ? -0.970 14.297 2.734 1.00 80.31 188 SER A O 1
ATOM 1423 N N . GLY A 1 189 ? -1.808 12.255 3.243 1.00 74.31 189 GLY A N 1
ATOM 1424 C CA . GLY A 1 189 ? -0.694 11.681 4.000 1.00 74.31 189 GLY A CA 1
ATOM 1425 C C . GLY A 1 189 ? 0.376 11.051 3.108 1.00 74.31 189 GLY A C 1
ATOM 1426 O O . GLY A 1 189 ? 1.366 10.530 3.606 1.00 74.31 189 GLY A O 1
ATOM 1427 N N . GLY A 1 190 ? 0.192 11.086 1.784 1.00 81.75 190 GLY A N 1
ATOM 1428 C CA . GLY A 1 190 ? 1.114 10.457 0.838 1.00 81.75 190 GLY A CA 1
ATOM 1429 C C . GLY A 1 190 ? 0.888 8.957 0.620 1.00 81.75 190 GLY A C 1
ATOM 1430 O O . GLY A 1 190 ? 1.744 8.308 0.031 1.00 81.75 190 GLY A O 1
ATOM 1431 N N . ARG A 1 191 ? -0.250 8.390 1.050 1.00 87.94 191 ARG A N 1
ATOM 1432 C CA . ARG A 1 191 ? -0.587 6.973 0.825 1.00 87.94 191 ARG A CA 1
ATOM 1433 C C . ARG A 1 191 ? -2.012 6.784 0.322 1.00 87.94 191 ARG A C 1
ATOM 1435 O O . ARG A 1 191 ? -2.923 7.512 0.713 1.00 87.94 191 ARG A O 1
ATOM 1442 N N . MET A 1 192 ? -2.199 5.785 -0.535 1.00 92.06 192 MET A N 1
ATOM 1443 C CA . MET A 1 192 ? -3.504 5.356 -1.032 1.00 92.06 192 MET A CA 1
ATOM 1444 C C . MET A 1 192 ? -3.601 3.831 -1.013 1.00 92.06 192 MET A C 1
ATOM 1446 O O . MET A 1 192 ? -2.610 3.148 -1.247 1.00 92.06 192 MET A O 1
ATOM 1450 N N . SER A 1 193 ? -4.805 3.313 -0.786 1.00 92.31 193 SER A N 1
ATOM 1451 C CA . SER A 1 193 ? -5.119 1.877 -0.820 1.00 92.31 193 SER A C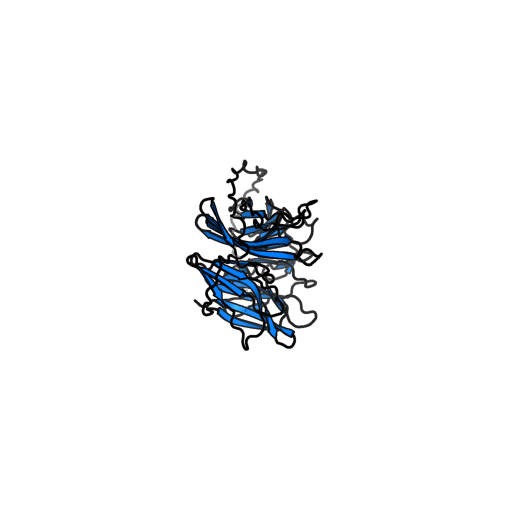A 1
ATOM 1452 C C . SER A 1 193 ? -6.399 1.627 -1.626 1.00 92.31 193 SER A C 1
ATOM 1454 O O . SER A 1 193 ? -7.013 2.561 -2.151 1.00 92.31 193 SER A O 1
ATOM 1456 N N . GLY A 1 194 ? -6.831 0.369 -1.721 1.00 90.31 194 GLY A N 1
ATOM 1457 C CA . GLY A 1 194 ? -8.050 -0.012 -2.437 1.00 90.31 194 GLY A CA 1
ATOM 1458 C C . GLY A 1 194 ? -7.837 -0.156 -3.943 1.00 90.31 194 GLY A C 1
ATOM 1459 O O . GLY A 1 194 ? -6.733 -0.432 -4.408 1.00 90.31 194 GLY A O 1
ATOM 1460 N N . THR A 1 195 ? -8.898 -0.010 -4.729 1.00 88.50 195 THR A N 1
ATOM 1461 C CA . THR A 1 195 ? -8.837 -0.189 -6.189 1.00 88.50 195 THR A CA 1
ATOM 1462 C C . THR A 1 195 ? -8.868 1.151 -6.911 1.00 88.50 195 THR A C 1
ATOM 1464 O O . THR A 1 195 ? -9.149 2.185 -6.318 1.00 88.50 195 THR A O 1
ATOM 1467 N N . ASP A 1 196 ? -8.632 1.131 -8.220 1.00 87.56 196 ASP A N 1
ATOM 1468 C CA . ASP A 1 196 ? -8.788 2.303 -9.085 1.00 87.56 196 ASP A CA 1
ATOM 1469 C C . ASP A 1 196 ? -10.192 2.946 -9.007 1.00 87.56 196 ASP A C 1
ATOM 1471 O O . ASP A 1 196 ? -10.348 4.164 -9.067 1.00 87.56 196 ASP A O 1
ATOM 1475 N N . GLN A 1 197 ? -11.229 2.121 -8.843 1.00 90.19 197 GLN A N 1
ATOM 1476 C CA . GLN A 1 197 ? -12.627 2.565 -8.850 1.00 90.19 197 GLN A CA 1
ATOM 1477 C C . GLN A 1 197 ? -13.154 2.922 -7.456 1.00 90.19 197 GLN A C 1
ATOM 1479 O O . GLN A 1 197 ? -14.110 3.685 -7.331 1.00 90.19 197 GLN A O 1
ATOM 1484 N N . ALA A 1 198 ? -12.528 2.389 -6.409 1.00 92.62 198 ALA A N 1
ATOM 1485 C CA . ALA A 1 198 ? -12.868 2.665 -5.020 1.00 92.62 198 ALA A CA 1
ATOM 1486 C C . ALA A 1 198 ? -11.591 2.901 -4.196 1.00 92.62 198 ALA A C 1
ATOM 1488 O O . ALA A 1 198 ? -11.290 2.116 -3.286 1.00 92.62 198 ALA A O 1
ATOM 1489 N N . PRO A 1 199 ? -10.801 3.940 -4.528 1.00 94.50 199 PRO A N 1
ATOM 1490 C CA . PRO A 1 199 ? -9.591 4.237 -3.789 1.00 94.50 199 PRO A CA 1
ATOM 1491 C C . PRO A 1 199 ? -9.913 4.787 -2.401 1.00 94.50 199 PRO A C 1
ATOM 1493 O O . PRO A 1 199 ? -10.929 5.453 -2.162 1.00 94.50 199 PRO A O 1
ATOM 1496 N N . TRP A 1 200 ? -8.970 4.550 -1.503 1.00 95.75 200 TRP A N 1
ATOM 1497 C CA . TRP A 1 200 ? -8.921 5.122 -0.171 1.00 95.75 200 TRP A CA 1
ATOM 1498 C C . TRP A 1 200 ? -7.694 6.005 -0.063 1.00 95.75 200 TRP A C 1
ATOM 1500 O O . TRP A 1 200 ? -6.617 5.641 -0.533 1.00 95.75 200 TRP A O 1
ATOM 1510 N N . LEU A 1 201 ? -7.866 7.166 0.553 1.00 94.62 201 LEU A N 1
ATOM 1511 C CA . LEU A 1 201 ? -6.794 8.101 0.830 1.00 94.62 201 LEU A CA 1
ATOM 1512 C C . LEU A 1 201 ? -6.484 8.071 2.319 1.00 94.62 201 LEU A C 1
ATOM 1514 O O . LEU A 1 201 ? -7.361 8.327 3.146 1.00 94.62 201 LEU A O 1
ATOM 1518 N N . LEU A 1 202 ? -5.224 7.795 2.630 1.00 92.75 202 LEU A N 1
ATOM 1519 C CA . LEU A 1 202 ? -4.700 7.804 3.982 1.00 92.75 202 LEU A CA 1
ATOM 1520 C C . LEU A 1 202 ? -4.021 9.161 4.195 1.00 92.75 202 LEU A C 1
ATOM 1522 O O . LEU A 1 202 ? -3.045 9.518 3.527 1.00 92.75 202 LEU A O 1
ATOM 1526 N N . GLY A 1 203 ? -4.623 9.950 5.074 1.00 82.81 203 GLY A N 1
ATOM 1527 C CA . GLY A 1 203 ? -4.223 11.290 5.472 1.00 82.81 203 GLY A CA 1
ATOM 1528 C C . GLY A 1 203 ? -3.419 11.300 6.769 1.00 82.81 203 GLY A C 1
ATOM 1529 O O . GLY A 1 203 ? -3.483 10.363 7.566 1.00 82.81 203 GLY A O 1
ATOM 1530 N N . GLY A 1 204 ? -2.664 12.374 6.980 1.00 67.25 204 GLY A N 1
ATOM 1531 C CA . GLY A 1 204 ? -1.848 12.554 8.181 1.00 67.25 204 GLY A CA 1
ATOM 1532 C C . GLY A 1 204 ? -0.500 13.182 7.878 1.00 67.25 204 GLY A C 1
ATOM 1533 O O . GLY A 1 204 ? 0.502 12.496 7.719 1.00 67.25 204 GLY A O 1
ATOM 1534 N N . PHE A 1 205 ? -0.485 14.507 7.811 1.00 60.25 205 PHE A N 1
ATOM 1535 C CA . PHE A 1 205 ? 0.722 15.326 7.913 1.00 60.25 205 PHE A CA 1
ATOM 1536 C C . PHE A 1 205 ? 0.486 16.391 8.982 1.00 60.25 205 PHE A C 1
ATOM 1538 O O . PHE A 1 205 ? -0.658 16.630 9.370 1.00 60.25 205 PHE A O 1
ATOM 1545 N N . PHE A 1 206 ? 1.564 17.036 9.429 1.00 50.19 206 PHE A N 1
ATOM 1546 C CA . PHE A 1 206 ? 1.508 18.246 10.248 1.00 50.19 206 PHE A CA 1
ATOM 1547 C C . PHE A 1 206 ? 0.472 19.218 9.661 1.00 50.19 206 PHE A C 1
ATOM 1549 O O . PHE A 1 206 ? 0.603 19.643 8.504 1.00 50.19 206 PHE A O 1
ATOM 1556 N N . ALA A 1 207 ? -0.590 19.533 10.406 1.00 45.56 207 ALA A N 1
ATOM 1557 C CA . ALA A 1 207 ? -1.442 20.648 10.018 1.00 45.56 207 ALA A CA 1
ATOM 1558 C C . ALA A 1 207 ? -0.609 21.940 10.108 1.00 45.56 207 ALA A C 1
ATOM 1560 O O . ALA A 1 207 ? 0.360 22.021 10.860 1.00 45.56 207 ALA A O 1
ATOM 1561 N N . GLU A 1 208 ? -0.918 22.953 9.298 1.00 41.16 208 GLU A N 1
ATOM 1562 C CA . GLU A 1 208 ? -0.140 24.199 9.341 1.00 41.16 208 GLU A CA 1
ATOM 1563 C C . GLU A 1 208 ? -0.293 24.844 10.723 1.00 41.16 208 GLU A C 1
ATOM 1565 O O . GLU A 1 208 ? -1.402 25.184 11.128 1.00 41.16 208 GLU A O 1
ATOM 1570 N N . GLY A 1 209 ? 0.820 24.978 11.450 1.00 45.00 209 GLY A N 1
ATOM 1571 C CA . GLY A 1 209 ? 0.834 25.470 12.830 1.00 45.00 209 GLY A CA 1
ATOM 1572 C C . GLY A 1 209 ? 0.614 24.397 13.904 1.00 45.00 209 GLY A C 1
ATOM 1573 O O . GLY A 1 209 ? 0.743 24.710 15.086 1.00 45.00 209 GLY A O 1
ATOM 1574 N N . GLU A 1 210 ? 0.351 23.144 13.525 1.00 52.09 210 GLU A N 1
ATOM 1575 C CA . GLU A 1 210 ? 0.304 22.007 14.445 1.00 52.09 210 GLU A CA 1
ATOM 1576 C C . GLU A 1 210 ? 1.525 21.108 14.225 1.00 52.09 210 GLU A C 1
ATOM 1578 O O . GLU A 1 210 ? 1.733 20.545 13.152 1.00 52.09 210 GLU A O 1
ATOM 1583 N N . ASN A 1 211 ? 2.332 20.928 15.271 1.00 57.34 211 ASN A N 1
ATOM 1584 C CA . ASN A 1 211 ? 3.472 20.006 15.250 1.00 57.34 211 ASN A CA 1
ATOM 1585 C C . ASN A 1 211 ? 3.053 18.527 15.346 1.00 57.34 211 ASN A C 1
ATOM 1587 O O . ASN A 1 211 ? 3.915 17.668 15.501 1.00 57.34 211 ASN A O 1
ATOM 1591 N N . GLU A 1 212 ? 1.759 18.208 15.243 1.00 60.22 212 GLU A N 1
ATOM 1592 C CA . GLU A 1 212 ? 1.252 16.851 15.437 1.00 60.22 212 GLU A CA 1
ATOM 1593 C C . GLU A 1 212 ? 0.441 16.381 14.215 1.00 60.22 212 GLU A C 1
ATOM 1595 O O . GLU A 1 212 ? -0.459 17.087 13.757 1.00 60.22 212 GLU A O 1
ATOM 1600 N N . PRO A 1 213 ? 0.741 15.197 13.653 1.00 64.75 213 PRO A N 1
ATOM 1601 C CA . PRO A 1 213 ? -0.043 14.615 12.574 1.00 64.75 213 PRO A CA 1
ATOM 1602 C C . PRO A 1 213 ? -1.420 14.174 13.084 1.00 64.75 213 PRO A C 1
ATOM 1604 O O . PRO A 1 213 ? -1.531 13.387 14.026 1.00 64.75 213 PRO A O 1
ATOM 1607 N N . VAL A 1 214 ? -2.476 14.632 12.414 1.00 76.06 214 VAL A N 1
ATOM 1608 C CA . VAL A 1 214 ? -3.841 14.132 12.620 1.00 76.06 214 VAL A CA 1
ATOM 1609 C C . VAL A 1 214 ? -4.106 13.047 11.587 1.00 76.06 214 VAL A C 1
ATOM 1611 O O . VAL A 1 214 ? -4.097 13.323 10.392 1.00 76.06 214 VAL A O 1
ATOM 1614 N N . ALA A 1 215 ? -4.328 11.810 12.034 1.00 88.31 215 ALA A N 1
ATOM 1615 C CA . ALA A 1 215 ? -4.738 10.734 11.138 1.00 88.31 215 ALA A CA 1
ATOM 1616 C C . ALA A 1 215 ? -6.077 11.095 10.489 1.00 88.31 215 ALA A C 1
ATOM 1618 O O . ALA A 1 215 ? -7.082 11.280 11.179 1.00 88.31 215 ALA A O 1
ATOM 1619 N N . GLU A 1 216 ? -6.096 11.166 9.165 1.00 91.81 216 GLU A N 1
ATOM 1620 C CA . GLU A 1 216 ? -7.304 11.431 8.394 1.00 91.81 216 GLU A CA 1
ATOM 1621 C C . GLU A 1 216 ? -7.534 10.286 7.414 1.00 91.81 216 GLU A C 1
ATOM 1623 O O . GLU A 1 216 ? -6.600 9.649 6.937 1.00 91.81 216 GLU A O 1
ATOM 1628 N N . LEU A 1 217 ? -8.791 10.000 7.106 1.00 94.38 217 LEU A N 1
ATOM 1629 C CA . LEU A 1 217 ? -9.148 8.934 6.183 1.00 94.38 217 LEU A CA 1
ATOM 1630 C C . LEU A 1 217 ? -10.253 9.439 5.269 1.00 94.38 217 LEU A C 1
ATOM 1632 O O . LEU A 1 217 ? -11.204 10.069 5.731 1.00 94.38 217 LEU A O 1
ATOM 1636 N N . ALA A 1 218 ? -10.146 9.162 3.975 1.00 95.50 218 ALA A N 1
ATOM 1637 C CA . ALA A 1 218 ? -11.216 9.431 3.027 1.00 95.50 218 ALA A CA 1
ATOM 1638 C C . ALA A 1 218 ? -11.378 8.277 2.041 1.00 95.50 218 ALA A C 1
ATOM 1640 O O . ALA A 1 218 ? -10.415 7.596 1.690 1.00 95.50 218 ALA A O 1
ATOM 1641 N N . ARG A 1 219 ? -12.607 8.080 1.570 1.00 95.94 219 ARG A N 1
ATOM 1642 C CA . ARG A 1 219 ? -12.951 7.089 0.547 1.00 95.94 219 ARG A CA 1
ATOM 1643 C C . ARG A 1 219 ? -13.622 7.755 -0.638 1.00 95.94 219 ARG A C 1
ATOM 1645 O O . ARG A 1 219 ? -14.402 8.691 -0.457 1.00 95.94 219 ARG A O 1
ATOM 1652 N N . TRP A 1 220 ? -13.363 7.254 -1.833 1.00 96.00 220 TRP A N 1
ATOM 1653 C CA . TRP A 1 220 ? -14.101 7.661 -3.020 1.00 96.00 220 TRP A CA 1
ATOM 1654 C C . TRP A 1 220 ? -15.412 6.876 -3.139 1.00 96.00 220 TRP A C 1
ATOM 1656 O O . TRP A 1 220 ? -15.430 5.658 -2.972 1.00 96.00 220 TRP A O 1
ATOM 1666 N N . THR A 1 221 ? -16.516 7.559 -3.444 1.00 93.50 221 THR A N 1
ATOM 1667 C CA . THR A 1 221 ? -17.849 6.937 -3.582 1.00 93.50 221 THR A CA 1
ATOM 1668 C C . THR A 1 221 ? -18.273 6.661 -5.021 1.00 93.50 221 THR A C 1
ATOM 1670 O O . THR A 1 221 ? -19.424 6.304 -5.265 1.00 93.50 221 THR A O 1
ATOM 1673 N N . GLY A 1 222 ? -17.391 6.896 -5.990 1.00 93.06 222 GLY A N 1
ATOM 1674 C CA . GLY A 1 222 ? -17.745 6.946 -7.411 1.00 93.06 222 GLY A CA 1
ATOM 1675 C C . GLY A 1 222 ? -18.058 8.362 -7.901 1.00 93.06 222 GLY A C 1
ATOM 1676 O O . GLY A 1 222 ? -17.928 8.628 -9.092 1.00 93.06 222 GLY A O 1
ATOM 1677 N N . THR A 1 223 ? -18.421 9.283 -7.002 1.00 92.81 223 THR A N 1
ATOM 1678 C CA . THR A 1 223 ? -18.801 10.663 -7.358 1.00 92.81 223 THR A CA 1
ATOM 1679 C C . THR A 1 223 ? -18.082 11.735 -6.551 1.00 92.81 223 THR A C 1
ATOM 1681 O O . THR A 1 223 ? -17.835 12.820 -7.075 1.00 92.81 223 THR A O 1
ATOM 1684 N N . ALA A 1 224 ? -17.753 11.458 -5.290 1.00 94.81 224 ALA A N 1
ATOM 1685 C CA . ALA A 1 224 ? -17.054 12.391 -4.421 1.00 94.81 224 ALA A CA 1
ATOM 1686 C C . ALA A 1 224 ? -16.189 11.651 -3.397 1.00 94.81 224 ALA A C 1
ATOM 1688 O O . ALA A 1 224 ? -16.445 10.499 -3.040 1.00 94.81 224 ALA A O 1
ATOM 1689 N N . TRP A 1 225 ? -15.178 12.346 -2.885 1.00 96.12 225 TRP A N 1
ATOM 1690 C CA . TRP A 1 225 ? -14.468 11.906 -1.696 1.00 96.12 225 TRP A CA 1
ATOM 1691 C C . TRP A 1 225 ? -15.327 12.166 -0.462 1.00 96.12 225 TRP A C 1
ATOM 1693 O O . TRP A 1 225 ? -15.874 13.255 -0.291 1.00 96.12 225 TRP A O 1
ATOM 1703 N N . GLN A 1 226 ? -15.420 11.174 0.415 1.00 95.25 226 GLN A N 1
ATOM 1704 C CA . GLN A 1 226 ? -16.080 11.285 1.709 1.00 95.25 226 GLN A CA 1
ATOM 1705 C C . GLN A 1 226 ? -15.069 11.042 2.827 1.00 95.25 226 GLN A C 1
ATOM 1707 O O . GLN A 1 226 ? -14.361 10.032 2.772 1.00 95.25 226 GLN A O 1
ATOM 1712 N N . PRO A 1 227 ? -14.999 11.921 3.842 1.00 94.25 227 PRO A N 1
ATOM 1713 C CA . PRO A 1 227 ? -14.181 11.660 5.013 1.00 94.25 227 PRO A CA 1
ATOM 1714 C C . PRO A 1 227 ? -14.763 10.479 5.794 1.00 94.25 227 PRO A C 1
ATOM 1716 O O . PRO A 1 227 ? -15.980 10.316 5.901 1.00 94.25 227 PRO A O 1
ATOM 1719 N N . VAL A 1 228 ? -13.883 9.664 6.357 1.00 94.00 228 VAL A N 1
ATOM 1720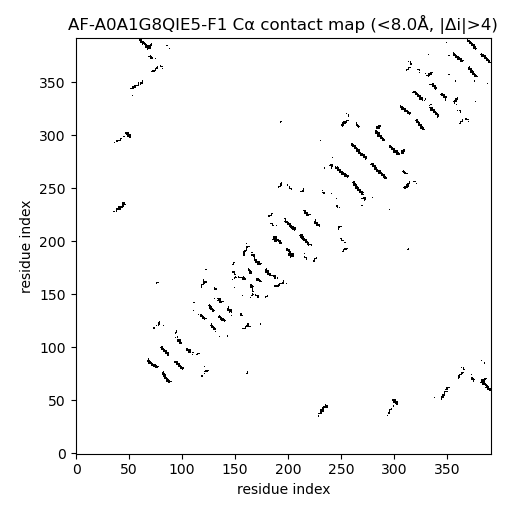 C CA . VAL A 1 228 ? -14.219 8.534 7.218 1.00 94.00 228 VAL A CA 1
ATOM 1721 C C . VAL A 1 228 ? -13.639 8.818 8.589 1.00 94.00 228 VAL A C 1
ATOM 1723 O O . VAL A 1 228 ? -12.442 9.054 8.747 1.00 94.00 228 VAL A O 1
ATOM 1726 N N . ARG A 1 229 ? -14.506 8.828 9.598 1.00 92.50 229 ARG A N 1
ATOM 1727 C CA . ARG A 1 229 ? -14.109 9.193 10.950 1.00 92.50 229 ARG A CA 1
ATOM 1728 C C . ARG A 1 229 ? -13.451 8.006 11.644 1.00 92.50 229 ARG A C 1
ATOM 1730 O O . ARG A 1 229 ? -14.091 6.980 11.863 1.00 92.50 229 ARG A O 1
ATOM 1737 N N . LEU A 1 230 ? -12.186 8.174 12.012 1.00 93.00 230 LEU A N 1
ATOM 1738 C CA . LEU A 1 230 ? -11.445 7.202 12.812 1.00 93.00 230 LEU A CA 1
ATOM 1739 C C . LEU A 1 230 ? -11.923 7.222 14.275 1.00 93.00 230 LEU A C 1
ATOM 1741 O O . LEU A 1 230 ? -12.392 8.264 14.755 1.00 93.00 230 LEU A O 1
ATOM 1745 N N . PRO A 1 231 ? -11.825 6.089 14.996 1.00 93.25 231 PRO A N 1
ATOM 1746 C CA . PRO A 1 231 ? -12.156 6.044 16.410 1.00 93.25 231 PRO A CA 1
ATOM 1747 C C . PRO A 1 231 ? -11.156 6.873 17.220 1.00 93.25 231 PRO A C 1
ATOM 1749 O O . PRO A 1 231 ? -9.989 7.012 16.852 1.00 93.25 231 PRO A O 1
ATOM 1752 N N . ALA A 1 232 ? -11.605 7.410 18.354 1.00 89.62 232 ALA A N 1
ATOM 1753 C CA . ALA A 1 232 ? -10.687 8.056 19.285 1.00 89.62 232 ALA A CA 1
ATOM 1754 C C . ALA A 1 232 ? -9.722 7.014 19.873 1.00 89.62 232 ALA A C 1
ATOM 1756 O O . ALA A 1 232 ? -10.149 5.941 20.306 1.00 89.62 232 ALA A O 1
ATOM 1757 N N . MET A 1 233 ? -8.434 7.348 19.916 1.00 88.50 233 MET A N 1
ATOM 1758 C CA . MET A 1 233 ? -7.379 6.477 20.433 1.00 88.50 233 MET A CA 1
ATOM 1759 C C . MET A 1 233 ? -6.833 7.081 21.734 1.00 88.50 233 MET A C 1
ATOM 1761 O O . MET A 1 233 ? -6.049 8.023 21.677 1.00 88.50 233 MET A O 1
ATOM 1765 N N . PRO A 1 234 ? -7.261 6.619 22.921 1.00 88.75 234 PRO A N 1
ATOM 1766 C CA . PRO A 1 234 ? -6.686 7.106 24.169 1.00 88.75 234 PRO A CA 1
ATOM 1767 C C . PRO A 1 234 ? -5.289 6.514 24.399 1.00 88.75 234 PRO A C 1
ATOM 1769 O O . PRO A 1 234 ? -4.985 5.408 23.956 1.00 88.75 234 PRO A O 1
ATOM 1772 N N . LEU A 1 235 ? -4.444 7.215 25.155 1.00 88.56 235 LEU A N 1
ATOM 1773 C CA . LEU A 1 235 ? -3.168 6.678 25.636 1.00 88.56 235 LEU A CA 1
ATOM 1774 C C . LEU A 1 235 ? -3.375 5.467 26.575 1.00 88.56 235 LEU A C 1
ATOM 1776 O O . LEU A 1 235 ? -4.454 5.316 27.170 1.00 88.56 235 LEU A O 1
ATOM 1780 N N . PRO A 1 236 ? -2.361 4.593 26.744 1.00 87.12 236 PRO A N 1
ATOM 1781 C CA . PRO A 1 236 ? -2.357 3.606 27.823 1.00 87.12 236 PRO A CA 1
ATOM 1782 C C . PRO A 1 236 ? -2.620 4.271 29.184 1.00 87.12 236 PRO A C 1
ATOM 1784 O O . PRO A 1 236 ? -2.109 5.352 29.456 1.00 87.12 236 PRO A O 1
ATOM 1787 N N . ARG A 1 237 ? -3.397 3.638 30.072 1.00 84.88 237 ARG A N 1
ATOM 1788 C CA . ARG A 1 237 ? -3.731 4.223 31.394 1.00 84.88 237 ARG A CA 1
ATOM 1789 C C . ARG A 1 237 ? -2.517 4.490 32.283 1.00 84.88 237 ARG A C 1
ATOM 1791 O O . ARG A 1 237 ? -2.563 5.357 33.143 1.00 84.88 237 ARG A O 1
ATOM 1798 N N . ASP A 1 238 ? -1.469 3.704 32.102 1.00 83.50 238 ASP A N 1
ATOM 1799 C CA . ASP A 1 238 ? -0.188 3.813 32.791 1.00 83.50 238 ASP A CA 1
ATOM 1800 C C . ASP A 1 238 ? 0.838 4.613 31.972 1.00 83.50 238 ASP A C 1
ATOM 1802 O O . ASP A 1 238 ? 2.026 4.595 32.291 1.00 83.50 238 ASP A O 1
ATOM 1806 N N . ALA A 1 239 ? 0.411 5.279 30.892 1.00 84.06 239 ALA A N 1
ATOM 1807 C CA . ALA A 1 239 ? 1.244 6.206 30.142 1.00 84.06 239 ALA A CA 1
ATOM 1808 C C . ALA A 1 239 ? 1.713 7.373 30.999 1.00 84.06 239 ALA A C 1
ATOM 1810 O O . ALA A 1 239 ? 0.938 7.989 31.728 1.00 84.06 239 ALA A O 1
ATOM 1811 N N . LYS A 1 240 ? 3.006 7.673 30.872 1.00 83.94 240 LYS A N 1
ATOM 1812 C CA . LYS A 1 240 ? 3.631 8.895 31.379 1.00 83.94 240 LYS A CA 1
ATOM 1813 C C . LYS A 1 240 ? 4.110 9.691 30.164 1.00 83.94 240 LYS A C 1
ATOM 1815 O O . LYS A 1 240 ? 5.317 9.731 29.917 1.00 83.94 240 LYS A O 1
ATOM 1820 N N . PRO A 1 241 ? 3.174 10.208 29.346 1.00 78.00 241 PRO A N 1
ATOM 1821 C CA . PRO A 1 241 ? 3.538 10.888 28.118 1.00 78.00 241 PRO A CA 1
ATOM 1822 C C . PRO A 1 241 ? 4.350 12.142 28.435 1.00 78.00 241 PRO A C 1
ATOM 1824 O O . PRO A 1 241 ? 4.193 12.754 29.499 1.00 78.00 241 PRO A O 1
ATOM 1827 N N . VAL A 1 242 ? 5.189 12.550 27.489 1.00 80.88 242 VAL A N 1
ATOM 1828 C CA . VAL A 1 242 ? 5.734 13.912 27.484 1.00 80.88 242 VAL A CA 1
ATOM 1829 C C . VAL A 1 242 ? 4.548 14.898 27.531 1.00 80.88 242 VAL A C 1
ATOM 1831 O O . VAL A 1 242 ? 3.541 14.632 26.876 1.00 80.88 242 VAL A O 1
ATOM 1834 N N . PRO A 1 243 ? 4.605 16.021 28.280 1.00 75.44 243 PRO A N 1
ATOM 1835 C CA . PRO A 1 243 ? 3.439 16.885 28.525 1.00 75.44 243 PRO A CA 1
ATOM 1836 C C . PRO A 1 243 ? 2.675 17.381 27.284 1.00 75.44 243 PRO A C 1
ATOM 1838 O O . PRO A 1 243 ? 1.512 17.762 27.398 1.00 75.44 243 PRO A O 1
ATOM 1841 N N . SER A 1 244 ? 3.315 17.398 26.114 1.00 70.00 244 SER A N 1
ATOM 1842 C CA . SER A 1 244 ? 2.716 17.807 24.841 1.00 70.00 244 SER A CA 1
ATOM 1843 C C . SER A 1 244 ? 2.085 16.666 24.037 1.00 70.00 244 SER A C 1
ATOM 1845 O O . SER A 1 244 ? 1.360 16.950 23.086 1.00 70.00 244 SER A O 1
ATOM 1847 N N . ASP A 1 245 ? 2.337 15.403 24.383 1.00 73.06 245 ASP A N 1
ATOM 1848 C CA . ASP A 1 245 ? 1.975 14.274 23.530 1.00 73.06 245 ASP A CA 1
ATOM 1849 C C . ASP A 1 245 ? 0.581 13.711 23.848 1.00 73.06 245 ASP A C 1
ATOM 1851 O O . ASP A 1 245 ? 0.216 13.448 24.997 1.00 73.06 245 ASP A O 1
ATOM 1855 N N . LYS A 1 246 ? -0.207 13.517 22.790 1.00 78.25 246 LYS A N 1
ATOM 1856 C CA . LYS A 1 246 ? -1.575 12.982 22.820 1.00 78.25 246 LYS A CA 1
ATOM 1857 C C . LYS A 1 246 ? -1.675 11.581 22.214 1.00 78.25 246 LYS A C 1
ATOM 1859 O O . LYS A 1 246 ? -2.759 11.000 22.229 1.00 78.25 246 LYS A O 1
ATOM 1864 N N . GLY A 1 247 ? -0.563 11.029 21.736 1.00 85.94 247 GLY A N 1
ATOM 1865 C CA . GLY A 1 247 ? -0.536 9.827 20.924 1.00 85.94 247 GLY A CA 1
ATOM 1866 C C . GLY A 1 247 ? -0.944 10.111 19.478 1.00 85.94 247 GLY A C 1
ATOM 1867 O O . GLY A 1 247 ? -1.769 10.977 19.189 1.00 85.94 247 GLY A O 1
ATOM 1868 N N . ARG A 1 248 ? -0.347 9.371 18.551 1.00 87.62 248 ARG A N 1
ATOM 1869 C CA . ARG A 1 248 ? -0.467 9.559 17.105 1.00 87.62 248 ARG A CA 1
ATOM 1870 C C . ARG A 1 248 ? -0.788 8.232 16.450 1.00 87.62 248 ARG A C 1
ATOM 1872 O O . ARG A 1 248 ? -0.119 7.239 16.713 1.00 87.62 248 ARG A O 1
ATOM 1879 N N . LEU A 1 249 ? -1.786 8.226 15.580 1.00 89.38 249 LEU A N 1
ATOM 1880 C CA . LEU A 1 249 ? -2.088 7.097 14.709 1.00 89.38 249 LEU A CA 1
ATOM 1881 C C . LEU A 1 249 ? -1.444 7.372 13.344 1.00 89.38 249 LEU A C 1
ATOM 1883 O O . LEU A 1 249 ? -1.756 8.390 12.732 1.00 89.38 249 LEU A O 1
ATOM 1887 N N . LEU A 1 250 ? -0.557 6.504 12.862 1.00 89.19 250 LEU A N 1
ATOM 1888 C CA . LEU A 1 250 ? -0.074 6.550 11.481 1.00 89.19 250 LEU A CA 1
ATOM 1889 C C . LEU A 1 250 ? -0.732 5.412 10.709 1.00 89.19 250 LEU A C 1
ATOM 1891 O O . LEU A 1 250 ? -0.716 4.259 11.136 1.00 89.19 250 LEU A O 1
ATOM 1895 N N . LEU A 1 251 ? -1.346 5.742 9.578 1.00 92.31 251 LEU A N 1
ATOM 1896 C CA . LEU A 1 251 ? -2.076 4.778 8.762 1.00 92.31 251 LEU A CA 1
ATOM 1897 C C . LEU A 1 251 ? -1.127 4.133 7.747 1.00 92.31 251 LEU A C 1
ATOM 1899 O O . LEU A 1 251 ? -0.443 4.833 7.000 1.00 92.31 251 LEU A O 1
ATOM 1903 N N . GLY A 1 252 ? -1.110 2.803 7.715 1.00 90.62 252 GLY A N 1
ATOM 1904 C CA . GLY A 1 252 ? -0.322 2.001 6.780 1.00 90.62 252 GLY A CA 1
ATOM 1905 C C . GLY A 1 252 ? -1.124 1.553 5.564 1.00 90.62 252 GLY A C 1
ATOM 1906 O O . GLY A 1 252 ? -0.677 1.736 4.438 1.00 90.62 252 GLY A O 1
ATOM 1907 N N . GLY A 1 253 ? -2.333 1.026 5.776 1.00 93.38 253 GLY A N 1
ATOM 1908 C CA . GLY A 1 253 ? -3.157 0.497 4.688 1.00 93.38 253 GLY A CA 1
ATOM 1909 C C . GLY A 1 253 ? -4.635 0.379 5.040 1.00 93.38 253 GLY A C 1
ATOM 1910 O O . GLY A 1 253 ? -5.016 0.364 6.214 1.00 93.38 253 GLY A O 1
ATOM 1911 N N . VAL A 1 254 ? -5.476 0.300 4.007 1.00 96.50 254 VAL A N 1
ATOM 1912 C CA . VAL A 1 254 ? -6.922 0.078 4.137 1.00 96.50 254 VAL A CA 1
ATOM 1913 C C . VAL A 1 254 ? -7.349 -1.060 3.229 1.00 96.50 254 VAL A C 1
ATOM 1915 O O . VAL A 1 254 ? -7.090 -1.020 2.027 1.00 96.50 254 VAL A O 1
ATOM 1918 N N . VAL A 1 255 ? -8.070 -2.031 3.790 1.00 96.56 255 VAL A N 1
ATOM 1919 C CA . VAL A 1 255 ? -8.584 -3.185 3.045 1.00 96.56 255 VAL A CA 1
ATOM 1920 C C . VAL A 1 255 ? -10.108 -3.216 3.121 1.00 96.56 255 VAL A C 1
ATOM 1922 O O . VAL A 1 255 ? -10.667 -3.567 4.163 1.00 96.56 255 VAL A O 1
ATOM 1925 N N . PRO A 1 256 ? -10.806 -2.829 2.040 1.00 94.44 256 PRO A N 1
ATOM 1926 C CA . PRO A 1 256 ? -12.250 -2.995 1.935 1.00 94.44 256 PRO A CA 1
ATOM 1927 C C . PRO A 1 256 ? -12.617 -4.476 1.819 1.00 94.44 256 PRO A C 1
ATOM 1929 O O . PRO A 1 256 ? -12.050 -5.185 0.991 1.00 94.44 256 PRO A O 1
ATOM 1932 N N . MET A 1 257 ? -13.595 -4.922 2.609 1.00 91.00 257 MET A N 1
ATOM 1933 C CA . MET A 1 257 ? -14.026 -6.328 2.663 1.00 91.00 257 MET A CA 1
ATOM 1934 C C . MET A 1 257 ? -15.363 -6.580 1.949 1.00 91.00 257 MET A C 1
ATOM 1936 O O . MET A 1 257 ? -15.707 -7.729 1.689 1.00 91.00 257 MET A O 1
ATOM 1940 N N . GLY A 1 258 ? -16.105 -5.518 1.612 1.00 86.06 258 GLY A N 1
ATOM 1941 C CA . GLY A 1 258 ? -17.483 -5.590 1.104 1.00 86.06 258 GLY A CA 1
ATOM 1942 C C . GLY A 1 258 ? -18.500 -5.134 2.153 1.00 86.06 258 GLY A C 1
ATOM 1943 O O . GLY A 1 258 ? -18.143 -4.937 3.306 1.00 86.06 258 GLY A O 1
ATOM 1944 N N . ASP A 1 259 ? -19.750 -4.883 1.753 1.00 85.94 259 ASP A N 1
ATOM 1945 C CA . ASP A 1 259 ? -20.873 -4.535 2.651 1.00 85.94 259 ASP A CA 1
ATOM 1946 C C . ASP A 1 259 ? -20.615 -3.377 3.641 1.00 85.94 259 ASP A C 1
ATOM 1948 O O . ASP A 1 259 ? -21.184 -3.305 4.728 1.00 85.94 259 ASP A O 1
ATOM 1952 N N . GLY A 1 260 ? -19.736 -2.440 3.270 1.00 88.69 260 GLY A N 1
ATOM 1953 C CA . GLY A 1 260 ? -19.326 -1.335 4.145 1.00 88.69 260 GLY A CA 1
ATOM 1954 C C . GLY A 1 260 ? -18.368 -1.738 5.274 1.00 88.69 260 GLY A C 1
ATOM 1955 O O . GLY A 1 260 ? -17.995 -0.883 6.084 1.00 88.69 260 GLY A O 1
ATOM 1956 N N . GLU A 1 261 ? -17.938 -2.999 5.311 1.00 94.44 261 GLU A N 1
ATOM 1957 C CA . GLU A 1 261 ? -16.850 -3.477 6.149 1.00 94.44 261 GLU A CA 1
ATOM 1958 C C . GLU A 1 261 ? -15.491 -3.143 5.525 1.00 94.44 261 GLU A C 1
ATOM 1960 O O . GLU A 1 261 ? -15.255 -3.321 4.325 1.00 94.44 261 GLU A O 1
ATOM 1965 N N . PHE A 1 262 ? -14.573 -2.665 6.360 1.00 96.19 262 PHE A N 1
ATOM 1966 C CA . PHE A 1 262 ? -13.183 -2.459 5.977 1.00 96.19 262 PHE A CA 1
ATOM 1967 C C . PHE A 1 262 ? -12.257 -2.511 7.189 1.00 96.19 262 PHE A C 1
ATOM 1969 O O . PHE A 1 262 ? -12.667 -2.295 8.333 1.00 96.19 262 PHE A O 1
ATOM 1976 N N . TRP A 1 263 ? -10.987 -2.773 6.911 1.00 97.25 263 TRP A N 1
ATOM 1977 C CA . TRP A 1 263 ? -9.897 -2.717 7.872 1.00 97.25 263 TRP A CA 1
ATOM 1978 C C . TRP A 1 263 ? -9.033 -1.493 7.629 1.00 97.25 263 TRP A C 1
ATOM 1980 O O . TRP A 1 263 ? -8.741 -1.166 6.484 1.00 97.25 263 TRP A O 1
ATOM 1990 N N . VAL A 1 264 ? -8.585 -0.858 8.705 1.00 96.75 264 VAL A N 1
ATOM 1991 C CA . VAL A 1 264 ? -7.541 0.166 8.697 1.00 96.75 264 VAL A CA 1
ATOM 1992 C C . VAL A 1 264 ? -6.388 -0.355 9.540 1.00 96.75 264 VAL A C 1
ATOM 1994 O O . VAL 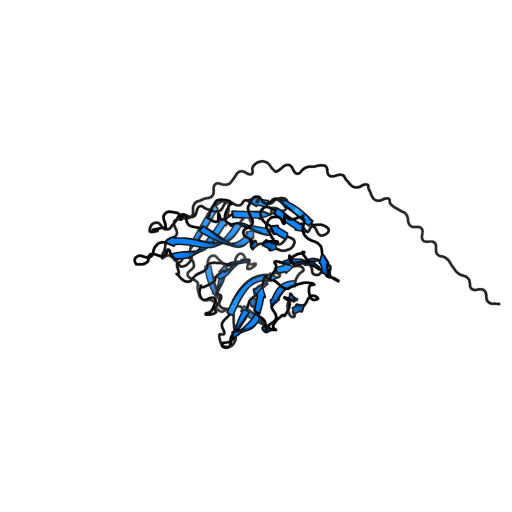A 1 264 ? -6.565 -0.665 10.719 1.00 96.75 264 VAL A O 1
ATOM 1997 N N . LEU A 1 265 ? -5.217 -0.479 8.932 1.00 95.50 265 LEU A N 1
ATOM 1998 C CA . LEU A 1 265 ? -4.004 -0.975 9.569 1.00 95.50 265 LEU A CA 1
ATOM 1999 C C . LEU A 1 265 ? -2.996 0.158 9.690 1.00 95.50 265 LEU A C 1
ATOM 2001 O O . LEU A 1 265 ? -2.945 1.047 8.838 1.00 95.50 265 LEU A O 1
ATOM 2005 N N . GLY A 1 266 ? -2.179 0.119 10.733 1.00 92.75 266 GLY A N 1
ATOM 2006 C CA . GLY A 1 266 ? -1.112 1.091 10.908 1.00 92.75 266 GLY A CA 1
ATOM 2007 C C . GLY A 1 266 ? -0.374 0.922 12.222 1.00 92.75 266 GLY A C 1
ATOM 2008 O O . GLY A 1 266 ? -0.230 -0.193 12.743 1.00 92.75 266 GLY A O 1
ATOM 2009 N N . ASP A 1 267 ? 0.069 2.044 12.773 1.00 89.62 267 ASP A N 1
ATOM 2010 C CA . ASP A 1 267 ? 0.716 2.111 14.070 1.00 89.62 267 ASP A CA 1
ATOM 2011 C C . ASP A 1 267 ? 0.136 3.208 14.961 1.00 89.62 267 ASP A C 1
ATOM 2013 O O . ASP A 1 267 ? -0.393 4.219 14.512 1.00 89.62 267 ASP A O 1
ATOM 2017 N N . TYR A 1 268 ? 0.201 2.978 16.263 1.00 90.50 268 TYR A N 1
ATOM 2018 C CA . TYR A 1 268 ? -0.115 3.969 17.271 1.00 90.50 268 TYR A CA 1
ATOM 2019 C C . TYR A 1 268 ? 1.146 4.259 18.074 1.00 90.50 268 TYR A C 1
ATOM 2021 O O . TYR A 1 268 ? 1.749 3.337 18.629 1.00 90.50 268 TYR A O 1
ATOM 2029 N N . ARG A 1 269 ? 1.562 5.522 18.112 1.00 88.31 269 ARG A N 1
ATOM 2030 C CA . ARG A 1 269 ? 2.800 5.985 18.741 1.00 88.31 269 ARG A CA 1
ATOM 2031 C C . ARG A 1 269 ? 2.509 6.990 19.831 1.00 88.31 269 ARG A C 1
ATOM 2033 O O . ARG A 1 269 ? 1.597 7.792 19.697 1.00 88.31 269 ARG A O 1
ATOM 2040 N N . TRP A 1 270 ? 3.319 6.978 20.873 1.00 88.38 270 TRP A N 1
ATOM 2041 C CA . TRP A 1 270 ? 3.382 8.043 21.866 1.00 88.38 270 TRP A CA 1
ATOM 2042 C C . TRP A 1 270 ? 4.779 8.061 22.482 1.00 88.38 270 TRP A C 1
ATOM 2044 O O . TRP A 1 270 ? 5.460 7.035 22.517 1.00 88.38 270 TRP A O 1
ATOM 2054 N N . ASP A 1 271 ? 5.207 9.212 22.957 1.00 87.44 271 ASP A N 1
ATOM 2055 C CA . ASP A 1 271 ? 6.525 9.487 23.487 1.00 87.44 271 ASP A CA 1
ATOM 2056 C C . ASP A 1 271 ? 6.459 9.532 25.012 1.00 87.44 271 ASP A C 1
ATOM 2058 O O . ASP A 1 271 ? 5.587 10.166 25.613 1.00 87.44 271 ASP A O 1
ATOM 2062 N N . GLU A 1 272 ? 7.398 8.848 25.656 1.00 87.50 272 GLU A N 1
ATOM 2063 C CA . GLU A 1 272 ? 7.517 8.806 27.114 1.00 87.50 272 GLU A CA 1
ATOM 2064 C C . GLU A 1 272 ? 8.971 8.978 27.521 1.00 87.50 272 GLU A C 1
ATOM 2066 O O . GLU A 1 272 ? 9.865 8.465 26.847 1.00 87.50 272 GLU A O 1
ATOM 2071 N N . TYR A 1 273 ? 9.212 9.608 28.669 1.00 86.69 273 TYR A N 1
ATOM 2072 C CA . TYR A 1 273 ? 10.529 9.540 29.291 1.00 86.69 273 TYR A CA 1
ATOM 2073 C C . TYR A 1 273 ? 10.745 8.138 29.879 1.00 86.69 273 TYR A C 1
ATOM 2075 O O . TYR A 1 273 ? 9.913 7.668 30.670 1.00 86.69 273 TYR A O 1
ATOM 2083 N N . PRO A 1 274 ? 11.822 7.428 29.498 1.00 82.94 274 PRO A N 1
ATOM 2084 C CA . PRO A 1 274 ? 12.198 6.204 30.186 1.00 82.94 274 PRO A CA 1
ATOM 2085 C C . PRO A 1 274 ? 12.568 6.528 31.648 1.00 82.94 274 PRO A C 1
ATOM 2087 O O . PRO A 1 274 ? 12.990 7.646 31.932 1.00 82.94 274 PRO A O 1
ATOM 2090 N N . PRO A 1 275 ? 12.428 5.575 32.591 1.00 82.81 275 PRO A N 1
ATOM 2091 C CA . PRO A 1 275 ? 12.686 5.831 34.013 1.00 82.81 275 PRO A CA 1
ATOM 2092 C C . PRO A 1 275 ? 14.064 6.436 34.318 1.00 82.81 275 PRO A C 1
ATOM 2094 O O . PRO A 1 275 ? 14.171 7.231 35.244 1.00 82.81 275 PRO A O 1
ATOM 2097 N N . ASP A 1 276 ? 15.072 6.076 33.518 1.00 84.75 276 ASP A N 1
ATOM 2098 C CA . ASP A 1 276 ? 16.478 6.431 33.731 1.00 84.75 276 ASP A CA 1
ATOM 2099 C C . ASP A 1 276 ? 17.062 7.308 32.605 1.00 84.75 276 ASP A C 1
ATOM 2101 O O . ASP A 1 276 ? 18.281 7.378 32.459 1.00 84.75 276 ASP A O 1
ATOM 2105 N N . GLY A 1 277 ? 16.232 7.925 31.754 1.00 82.00 277 GLY A N 1
ATOM 2106 C CA . GLY A 1 277 ? 16.732 8.693 30.611 1.00 82.00 277 GLY A CA 1
ATOM 2107 C C . GLY A 1 277 ? 16.003 10.008 30.374 1.00 82.00 277 GLY A C 1
ATOM 2108 O O . GLY A 1 277 ? 14.787 10.107 30.524 1.00 82.00 277 GLY A O 1
ATOM 2109 N N . ASP A 1 278 ? 16.780 10.996 29.939 1.00 84.06 278 ASP A N 1
ATOM 2110 C CA . ASP A 1 278 ? 16.316 12.361 29.679 1.00 84.06 278 ASP A CA 1
ATOM 2111 C C . ASP A 1 278 ? 15.791 12.549 28.248 1.00 84.06 278 ASP A C 1
ATOM 2113 O O . ASP A 1 278 ? 15.262 13.605 27.906 1.00 84.06 278 ASP A O 1
ATOM 2117 N N . GLU A 1 279 ? 15.923 11.526 27.401 1.00 87.25 279 GLU A N 1
ATOM 2118 C CA . GLU A 1 279 ? 15.428 11.549 26.029 1.00 87.25 279 GLU A CA 1
ATOM 2119 C C . GLU A 1 279 ? 14.091 10.808 25.923 1.00 87.25 279 GLU A C 1
ATOM 2121 O O . GLU A 1 279 ? 13.989 9.647 26.343 1.00 87.25 279 GLU A O 1
ATOM 2126 N N . PRO A 1 280 ? 13.051 11.445 25.358 1.00 85.56 280 PRO A N 1
ATOM 2127 C CA . PRO A 1 280 ? 11.780 10.781 25.152 1.00 85.56 280 PRO A CA 1
ATOM 2128 C C . PRO A 1 280 ? 11.940 9.657 24.126 1.00 85.56 280 PRO A C 1
ATOM 2130 O O . PRO A 1 280 ? 12.555 9.823 23.073 1.00 85.56 280 PRO A O 1
ATOM 2133 N N . VAL A 1 281 ? 11.352 8.502 24.421 1.00 85.81 281 VAL A N 1
ATOM 2134 C CA . VAL A 1 281 ? 11.338 7.355 23.514 1.00 85.81 281 VAL A CA 1
ATOM 2135 C C . VAL A 1 281 ? 9.951 7.178 22.923 1.00 85.81 281 VAL A C 1
ATOM 2137 O O . VAL A 1 281 ? 8.967 7.041 23.651 1.00 85.81 281 VAL A O 1
ATOM 2140 N N . SER A 1 282 ? 9.885 7.122 21.594 1.00 84.44 282 SER A N 1
ATOM 2141 C CA . SER A 1 282 ? 8.639 6.806 20.905 1.00 84.44 282 SER A CA 1
ATOM 2142 C C . SER A 1 282 ? 8.306 5.328 21.068 1.00 84.44 282 SER A C 1
ATOM 2144 O O . SER A 1 282 ? 9.141 4.450 20.831 1.00 84.44 282 SER A O 1
ATOM 2146 N N . ARG A 1 283 ? 7.080 5.047 21.498 1.00 85.81 283 ARG A N 1
ATOM 2147 C CA . ARG A 1 283 ? 6.535 3.710 21.733 1.00 85.81 283 ARG A CA 1
ATOM 2148 C C . ARG A 1 283 ? 5.571 3.364 20.602 1.00 85.81 283 ARG A C 1
ATOM 2150 O O . ARG A 1 283 ? 4.390 3.684 20.704 1.00 85.81 283 ARG A O 1
ATOM 2157 N N . PRO A 1 284 ? 6.042 2.733 19.517 1.00 86.38 284 PRO A N 1
ATOM 2158 C CA . PRO A 1 284 ? 5.158 2.288 18.457 1.00 86.38 284 PRO A CA 1
ATOM 2159 C C . PRO A 1 284 ? 4.385 1.042 18.874 1.00 86.38 284 PRO A C 1
ATOM 2161 O O . PRO A 1 284 ? 4.864 0.189 19.631 1.00 86.38 284 PRO A O 1
ATOM 2164 N N . ARG A 1 285 ? 3.176 0.918 18.337 1.00 88.19 285 ARG A N 1
ATOM 2165 C CA . ARG A 1 285 ? 2.346 -0.260 18.516 1.00 88.19 285 ARG A CA 1
ATOM 2166 C C . ARG A 1 285 ? 1.516 -0.540 17.269 1.00 88.19 285 ARG A C 1
ATOM 2168 O O . ARG A 1 285 ? 0.717 0.314 16.898 1.00 88.19 285 ARG A O 1
ATOM 2175 N N . PRO A 1 286 ? 1.634 -1.730 16.660 1.00 91.31 286 PRO A N 1
ATOM 2176 C CA . PRO A 1 286 ? 0.778 -2.098 15.540 1.00 91.31 286 PRO A CA 1
ATOM 2177 C C . PRO A 1 286 ? -0.694 -2.079 15.965 1.00 91.31 286 PRO A C 1
ATOM 2179 O O . PRO A 1 286 ? -1.035 -2.540 17.061 1.00 91.31 286 PRO A O 1
ATOM 2182 N N . VAL A 1 287 ? -1.566 -1.562 15.107 1.00 93.31 287 VAL A N 1
ATOM 2183 C CA . VAL A 1 287 ? -3.008 -1.487 15.362 1.00 93.31 287 VAL A CA 1
ATOM 2184 C C . VAL A 1 287 ? -3.787 -1.890 14.116 1.00 93.31 287 VAL A C 1
ATOM 2186 O O . VAL A 1 287 ? -3.415 -1.545 12.996 1.00 93.31 287 VAL A O 1
ATOM 2189 N N . ALA A 1 288 ? -4.868 -2.636 14.331 1.00 94.94 288 ALA A N 1
ATOM 2190 C CA . ALA A 1 288 ? -5.821 -3.026 13.304 1.00 94.94 288 ALA A CA 1
ATOM 2191 C C . ALA A 1 288 ? -7.220 -2.602 13.753 1.00 94.94 288 ALA A C 1
ATOM 2193 O O . ALA A 1 288 ? -7.713 -3.039 14.796 1.00 94.94 288 ALA A O 1
ATOM 2194 N N . LEU A 1 289 ? -7.848 -1.729 12.975 1.00 96.00 289 LEU A N 1
ATOM 2195 C CA . LEU A 1 289 ? -9.170 -1.181 13.233 1.00 96.00 289 LEU A CA 1
ATOM 2196 C C . LEU A 1 289 ? -10.141 -1.777 12.218 1.00 96.00 289 LEU A C 1
ATOM 2198 O O . LEU A 1 289 ? -9.998 -1.556 11.020 1.00 96.00 289 LEU A O 1
ATOM 2202 N N . ARG A 1 290 ? -11.133 -2.525 12.690 1.00 95.88 290 ARG A N 1
ATOM 2203 C CA . ARG A 1 290 ? -12.225 -3.040 11.864 1.00 95.88 290 ARG A CA 1
ATOM 2204 C C . ARG A 1 290 ? -13.403 -2.092 11.956 1.00 95.88 290 ARG A C 1
ATOM 2206 O O . ARG A 1 290 ? -13.870 -1.827 13.064 1.00 95.88 290 ARG A O 1
ATOM 2213 N N . HIS A 1 291 ? -13.904 -1.638 10.822 1.00 95.75 291 HIS A N 1
ATOM 2214 C CA . HIS A 1 291 ? -15.178 -0.946 10.744 1.00 95.75 291 HIS A CA 1
ATOM 2215 C C . HIS A 1 291 ? -16.247 -1.898 10.216 1.00 95.75 291 HIS A C 1
ATOM 2217 O O . HIS A 1 291 ? -16.072 -2.480 9.149 1.00 95.75 291 HIS A O 1
ATOM 2223 N N . THR A 1 292 ? -17.361 -2.041 10.930 1.00 93.69 292 THR A N 1
ATOM 2224 C CA . THR A 1 292 ? -18.502 -2.864 10.509 1.00 93.69 292 THR A CA 1
ATOM 2225 C C . THR A 1 292 ? -19.792 -2.210 10.995 1.00 93.69 292 THR A C 1
ATOM 2227 O O . THR A 1 292 ? -19.924 -1.932 12.185 1.00 93.69 292 THR A O 1
ATOM 2230 N N . ASN A 1 293 ? -20.754 -1.977 10.095 1.00 88.62 293 ASN A N 1
ATOM 2231 C CA . ASN A 1 293 ? -22.076 -1.419 10.423 1.00 88.62 293 ASN A CA 1
ATOM 2232 C C . ASN A 1 293 ? -22.031 -0.117 11.259 1.00 88.62 293 ASN A C 1
ATOM 2234 O O . ASN A 1 293 ? -22.769 0.020 12.233 1.00 88.62 293 ASN A O 1
ATOM 2238 N N . GLY A 1 294 ? -21.130 0.815 10.925 1.00 87.44 294 GLY A N 1
ATOM 2239 C CA . GLY A 1 294 ? -20.961 2.088 11.650 1.00 87.44 294 GLY A CA 1
ATOM 2240 C C . GLY A 1 294 ? -20.196 1.970 12.979 1.00 87.44 294 GLY A C 1
ATOM 2241 O O . GLY A 1 294 ? -19.995 2.962 13.680 1.00 87.44 294 GLY A O 1
ATOM 2242 N N . GLY A 1 295 ? -19.781 0.759 13.362 1.00 91.62 295 GLY A N 1
ATOM 2243 C CA . GLY A 1 295 ? -19.045 0.476 14.591 1.00 91.62 295 GLY A CA 1
ATOM 2244 C C . GLY A 1 295 ? -17.570 0.175 14.342 1.00 91.62 295 GLY A C 1
ATOM 2245 O O . GLY A 1 295 ? -17.205 -0.404 13.321 1.00 91.62 295 GLY A O 1
ATOM 2246 N N . TRP A 1 296 ? -16.724 0.516 15.318 1.00 94.75 296 TRP A N 1
ATOM 2247 C CA . TRP A 1 296 ? -15.293 0.212 15.306 1.00 94.75 296 TRP A CA 1
ATOM 2248 C C . TRP A 1 296 ? -14.946 -0.883 16.314 1.00 94.75 296 TRP A C 1
ATOM 2250 O O . TRP A 1 296 ? -15.322 -0.808 17.483 1.00 94.75 296 TRP A O 1
ATOM 2260 N N . THR A 1 297 ? -14.171 -1.873 15.875 1.00 93.75 297 THR A N 1
ATOM 2261 C CA . THR A 1 297 ? -13.473 -2.826 16.745 1.00 93.75 297 THR A CA 1
ATOM 2262 C C . THR A 1 297 ? -11.976 -2.618 16.594 1.00 93.75 297 THR A C 1
ATOM 2264 O O . THR A 1 297 ? -11.461 -2.597 15.480 1.00 93.75 297 THR A O 1
ATOM 2267 N N . CYS A 1 298 ? -11.268 -2.480 17.711 1.00 93.56 298 CYS A N 1
ATOM 2268 C CA . CYS A 1 298 ? -9.843 -2.169 17.713 1.00 93.56 298 CYS A CA 1
ATOM 2269 C C . CYS A 1 298 ? -9.061 -3.360 18.256 1.00 93.56 298 CYS A C 1
ATOM 2271 O O . CYS A 1 298 ? -9.372 -3.869 19.335 1.00 93.56 298 CYS A O 1
ATOM 2273 N N . MET A 1 299 ? -8.044 -3.782 17.516 1.00 93.06 299 MET A N 1
ATOM 2274 C CA . MET A 1 299 ? -7.111 -4.814 17.935 1.00 93.06 299 MET A CA 1
ATOM 2275 C C . MET A 1 299 ? -5.698 -4.257 17.998 1.00 93.06 299 MET A C 1
ATOM 2277 O O . MET A 1 299 ? -5.265 -3.485 17.141 1.00 93.06 299 MET A O 1
ATOM 2281 N N . TRP A 1 300 ? -4.981 -4.688 19.025 1.00 90.94 300 TRP A N 1
ATOM 2282 C CA . TRP A 1 300 ? -3.681 -4.165 19.382 1.00 90.94 300 TRP A CA 1
ATOM 2283 C C . TRP A 1 300 ? -2.596 -5.224 19.274 1.00 90.94 300 TRP A C 1
ATOM 2285 O O . TRP A 1 300 ? -2.681 -6.291 19.886 1.00 90.94 300 TRP A O 1
ATOM 2295 N N . GLY A 1 301 ? -1.531 -4.880 18.565 1.00 87.81 301 GLY A N 1
ATOM 2296 C CA . GLY A 1 301 ? -0.366 -5.732 18.419 1.00 87.81 301 GLY A CA 1
ATOM 2297 C C . GLY A 1 301 ? 0.548 -5.724 19.625 1.00 87.81 301 GLY A C 1
ATOM 2298 O O . GLY A 1 301 ? 0.293 -5.011 20.610 1.00 87.81 301 GLY A O 1
ATOM 2299 N N . PRO A 1 302 ? 1.627 -6.519 19.556 1.00 81.81 302 PRO A N 1
ATOM 2300 C CA . PRO A 1 302 ? 2.601 -6.562 20.625 1.00 81.81 302 PRO A CA 1
ATOM 2301 C C . PRO A 1 302 ? 3.233 -5.178 20.772 1.00 81.81 302 PRO A C 1
ATOM 2303 O O . PRO A 1 302 ? 3.656 -4.562 19.791 1.00 81.81 302 PRO A O 1
ATOM 2306 N N . ALA A 1 303 ? 3.305 -4.692 22.011 1.00 71.56 303 ALA A N 1
ATOM 2307 C CA . ALA A 1 303 ? 4.192 -3.588 22.327 1.00 71.56 303 ALA A CA 1
ATOM 2308 C C . ALA A 1 303 ? 5.618 -4.133 22.267 1.00 71.56 303 ALA A C 1
ATOM 2310 O O . ALA A 1 303 ? 6.045 -4.864 23.158 1.00 71.56 303 ALA A O 1
ATOM 2311 N N . ALA A 1 304 ? 6.338 -3.822 21.203 1.00 58.84 304 ALA A N 1
ATOM 2312 C CA . ALA A 1 304 ? 7.753 -4.127 21.106 1.00 58.84 304 ALA A CA 1
ATOM 2313 C C . ALA A 1 304 ? 8.492 -2.824 20.825 1.00 58.84 304 ALA A C 1
ATOM 2315 O O . ALA A 1 304 ? 8.048 -2.026 20.002 1.00 58.84 304 ALA A O 1
ATOM 2316 N N . GLY A 1 305 ? 9.642 -2.625 21.477 1.00 61.41 305 GLY A N 1
ATOM 2317 C CA . GLY A 1 305 ? 10.536 -1.489 21.204 1.00 61.41 305 GLY A CA 1
ATOM 2318 C C . GLY A 1 305 ? 11.125 -1.489 19.785 1.00 61.41 305 GLY A C 1
ATOM 2319 O O . GLY A 1 305 ? 11.864 -0.574 19.424 1.00 61.41 305 GLY A O 1
ATOM 2320 N N . GLU A 1 306 ? 10.792 -2.512 18.997 1.00 62.25 306 GLU A N 1
ATOM 2321 C CA . GLU A 1 306 ? 11.353 -2.817 17.691 1.00 62.25 306 GLU A CA 1
ATOM 2322 C C . GLU A 1 306 ? 10.294 -2.925 16.585 1.00 62.25 306 GLU A C 1
ATOM 2324 O O . GLU A 1 306 ? 10.667 -3.235 15.473 1.00 62.25 306 GLU A O 1
ATOM 2329 N N . ASN A 1 307 ? 8.999 -2.671 16.789 1.00 64.19 307 ASN A N 1
ATOM 2330 C CA . ASN A 1 307 ? 8.031 -2.750 15.676 1.00 64.19 307 ASN A CA 1
ATOM 2331 C C . ASN A 1 307 ? 7.757 -1.366 15.083 1.00 64.19 307 ASN A C 1
ATOM 2333 O O . ASN A 1 307 ? 7.446 -0.445 15.825 1.00 64.19 307 ASN A O 1
ATOM 2337 N N . GLN A 1 308 ? 7.813 -1.213 13.759 1.00 71.81 308 GLN A N 1
ATOM 2338 C CA . GLN A 1 308 ? 7.416 0.018 13.055 1.00 71.81 308 GLN A CA 1
ATOM 2339 C C . GLN A 1 308 ? 5.950 -0.009 12.579 1.00 71.81 308 GLN A C 1
ATOM 2341 O O . GLN A 1 308 ? 5.497 0.939 11.948 1.00 71.81 308 GLN A O 1
ATOM 2346 N N . GLY A 1 309 ? 5.204 -1.065 12.929 1.00 84.31 309 GLY A N 1
ATOM 2347 C CA . GLY A 1 309 ? 3.786 -1.215 12.609 1.00 84.31 309 GLY A CA 1
ATOM 2348 C C . GLY A 1 309 ? 3.507 -1.684 11.189 1.00 84.31 309 GLY A C 1
ATOM 2349 O O . GLY A 1 309 ? 4.417 -2.098 10.467 1.00 84.31 309 GLY A O 1
ATOM 2350 N N . PHE A 1 310 ? 2.221 -1.695 10.835 1.00 90.69 310 PHE A N 1
ATOM 2351 C CA . PHE A 1 310 ? 1.782 -2.116 9.508 1.00 90.69 310 PHE A CA 1
ATOM 2352 C C . PHE A 1 310 ? 2.036 -1.001 8.492 1.00 90.69 310 PHE A C 1
ATOM 2354 O O . PHE A 1 310 ? 1.684 0.148 8.758 1.00 90.69 310 PHE A O 1
ATOM 2361 N N . SER A 1 311 ? 2.631 -1.321 7.344 1.00 87.88 311 SER A N 1
ATOM 2362 C CA . SER A 1 311 ? 2.991 -0.330 6.311 1.00 87.88 311 SER A CA 1
ATOM 2363 C C . SER A 1 311 ? 2.179 -0.416 5.031 1.00 87.88 311 SER A C 1
ATOM 2365 O O . SER A 1 311 ? 2.103 0.583 4.316 1.00 87.88 311 SER A O 1
ATOM 2367 N N . ASP A 1 312 ? 1.610 -1.583 4.748 1.00 91.12 312 ASP A N 1
ATOM 2368 C CA . ASP A 1 312 ? 0.803 -1.836 3.565 1.00 91.12 312 ASP A CA 1
ATOM 2369 C C . ASP A 1 312 ? -0.160 -3.002 3.817 1.00 91.12 312 ASP A C 1
ATOM 2371 O O . ASP A 1 312 ? 0.062 -3.819 4.722 1.00 91.12 312 ASP A O 1
ATOM 2375 N N . ALA A 1 313 ? -1.257 -3.049 3.066 1.00 94.81 313 ALA A N 1
ATOM 2376 C CA . ALA A 1 313 ? -2.293 -4.049 3.229 1.00 94.81 313 ALA A CA 1
ATOM 2377 C C . ALA A 1 313 ? -3.095 -4.271 1.947 1.00 94.81 313 ALA A C 1
ATOM 2379 O O . ALA A 1 313 ? -3.562 -3.320 1.322 1.00 94.81 313 ALA A O 1
ATOM 2380 N N . GLU A 1 314 ? -3.357 -5.535 1.632 1.00 95.25 314 GLU A N 1
ATOM 2381 C CA . GLU A 1 314 ? -4.127 -5.928 0.457 1.00 95.25 314 GLU A CA 1
ATOM 2382 C C . GLU A 1 314 ? -5.136 -7.040 0.796 1.00 95.25 314 GLU A C 1
ATOM 2384 O O . GLU A 1 314 ? -4.880 -7.862 1.684 1.00 95.25 314 GLU A O 1
ATOM 2389 N N . PRO A 1 315 ? -6.300 -7.100 0.122 1.00 94.75 315 PRO A N 1
ATOM 2390 C CA . PRO A 1 315 ? -7.281 -8.153 0.356 1.00 94.75 315 PRO A CA 1
ATOM 2391 C C . PRO A 1 315 ? -6.739 -9.509 -0.095 1.00 94.75 315 PRO A C 1
ATOM 2393 O O . PRO A 1 315 ? -6.081 -9.626 -1.127 1.00 94.75 315 PRO A O 1
ATOM 2396 N N . ASP A 1 316 ? -7.082 -10.571 0.629 1.00 93.50 316 ASP A N 1
ATOM 2397 C CA . ASP A 1 316 ? -6.706 -11.931 0.228 1.00 93.50 316 ASP A CA 1
ATOM 2398 C C . ASP A 1 316 ? -7.657 -12.544 -0.816 1.00 93.50 316 ASP A C 1
ATOM 2400 O O . ASP A 1 316 ? -7.394 -13.628 -1.331 1.00 93.50 316 ASP A O 1
ATOM 2404 N N . GLY A 1 317 ? -8.766 -11.865 -1.132 1.00 89.19 317 GLY A N 1
ATOM 2405 C CA . GLY A 1 317 ? -9.803 -12.322 -2.062 1.00 89.19 317 GLY A CA 1
ATOM 2406 C C . GLY A 1 317 ? -10.756 -13.393 -1.509 1.00 89.19 317 GLY A C 1
ATOM 2407 O O . GLY A 1 317 ? -11.560 -13.924 -2.271 1.00 89.19 317 GLY A O 1
ATOM 2408 N N . ALA A 1 318 ? -10.673 -13.723 -0.221 1.00 90.69 318 ALA A N 1
ATOM 2409 C CA . ALA A 1 318 ? -11.482 -14.719 0.484 1.00 90.69 318 ALA A CA 1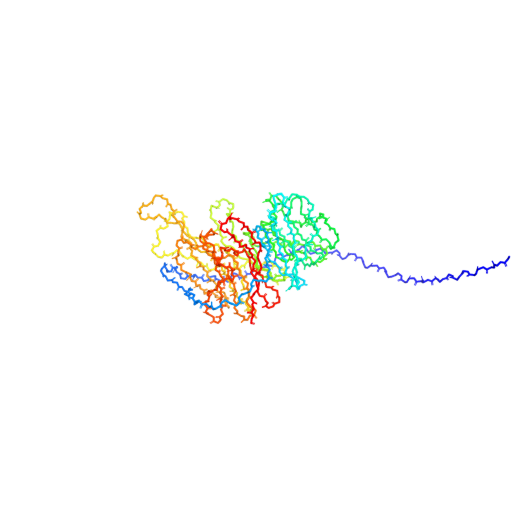
ATOM 2410 C C . ALA A 1 318 ? -12.113 -14.166 1.782 1.00 90.69 318 ALA A C 1
ATOM 2412 O O . ALA A 1 318 ? -12.542 -14.931 2.644 1.00 90.69 318 ALA A O 1
ATOM 2413 N N . GLY A 1 319 ? -12.194 -12.838 1.924 1.00 89.81 319 GLY A N 1
ATOM 2414 C CA . GLY A 1 319 ? -12.738 -12.193 3.123 1.00 89.81 319 GLY A CA 1
ATOM 2415 C C . GLY A 1 319 ? -11.718 -12.023 4.253 1.00 89.81 319 GLY A C 1
ATOM 2416 O O . GLY A 1 319 ? -12.105 -11.738 5.386 1.00 89.81 319 GLY A O 1
ATOM 2417 N N . GLY A 1 320 ? -10.429 -12.155 3.949 1.00 94.38 320 GLY A N 1
ATOM 2418 C CA . GLY A 1 320 ? -9.303 -11.798 4.801 1.00 94.38 320 GLY A CA 1
ATOM 2419 C C . GLY A 1 320 ? -8.381 -10.751 4.164 1.00 94.38 320 GLY A C 1
ATOM 2420 O O . GLY A 1 320 ? -8.706 -10.115 3.154 1.00 94.38 320 GLY A O 1
ATOM 2421 N N . LEU A 1 321 ? -7.215 -10.547 4.770 1.00 96.38 321 LEU A N 1
ATOM 2422 C CA . LEU A 1 321 ? -6.226 -9.584 4.286 1.00 96.38 321 LEU A CA 1
ATOM 2423 C C . LEU A 1 321 ? -4.796 -10.024 4.559 1.00 96.38 321 LEU A C 1
ATOM 2425 O O . LEU A 1 321 ? -4.528 -10.752 5.514 1.00 96.38 321 LEU A O 1
ATOM 2429 N N . TRP A 1 322 ? -3.887 -9.518 3.739 1.00 96.44 322 TRP A N 1
ATOM 2430 C CA . TRP A 1 322 ? -2.445 -9.599 3.908 1.00 96.44 322 TRP A CA 1
ATOM 2431 C C . TRP A 1 322 ? -1.894 -8.229 4.284 1.00 96.44 322 TRP A C 1
ATOM 2433 O O . TRP A 1 322 ? -2.405 -7.209 3.828 1.00 96.44 322 TRP A O 1
ATOM 2443 N N . THR A 1 323 ? -0.856 -8.193 5.114 1.00 95.69 323 THR A N 1
ATOM 2444 C CA . THR A 1 323 ? -0.182 -6.950 5.506 1.00 95.69 323 THR A CA 1
ATOM 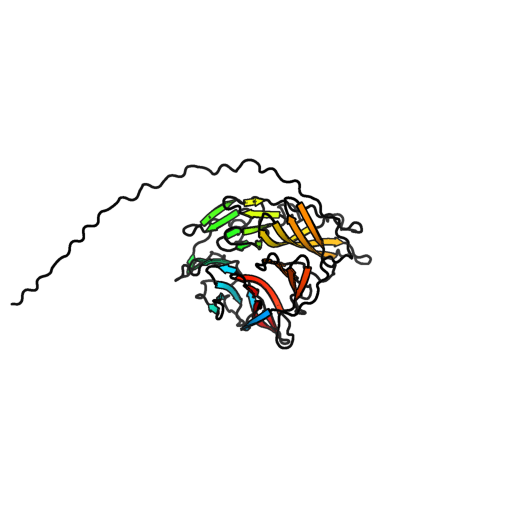2445 C C . THR A 1 323 ? 1.294 -7.185 5.802 1.00 95.69 323 THR A C 1
ATOM 2447 O O . THR A 1 323 ? 1.699 -8.292 6.167 1.00 95.69 323 THR A O 1
ATOM 2450 N N . ILE A 1 324 ? 2.099 -6.136 5.648 1.00 93.38 324 ILE A N 1
ATOM 2451 C CA . ILE A 1 324 ? 3.517 -6.135 6.012 1.00 93.38 324 ILE A CA 1
ATOM 2452 C C . ILE A 1 324 ? 3.653 -5.532 7.405 1.00 93.38 324 ILE A C 1
ATOM 2454 O O . ILE A 1 324 ? 3.206 -4.409 7.641 1.00 93.38 324 ILE A O 1
ATOM 2458 N N . LEU A 1 325 ? 4.316 -6.248 8.311 1.00 89.38 325 LEU A N 1
ATOM 2459 C CA . LEU A 1 325 ? 4.758 -5.699 9.589 1.00 89.38 325 LEU A CA 1
ATOM 2460 C C . LEU A 1 325 ? 6.262 -5.421 9.519 1.00 89.38 325 LEU A C 1
ATOM 2462 O O . LEU A 1 325 ? 7.069 -6.348 9.410 1.00 89.38 325 LEU A O 1
ATOM 2466 N N . HIS A 1 326 ? 6.652 -4.148 9.618 1.00 81.62 326 HIS A N 1
ATOM 2467 C CA . HIS A 1 326 ? 8.069 -3.799 9.706 1.00 81.62 326 HIS A CA 1
ATOM 2468 C C . HIS A 1 326 ? 8.578 -3.967 11.131 1.00 81.62 326 HIS A C 1
ATOM 2470 O O . HIS A 1 326 ? 7.998 -3.449 12.092 1.00 81.62 326 HIS A O 1
ATOM 2476 N N . THR A 1 327 ? 9.727 -4.616 11.253 1.00 73.88 327 THR A N 1
ATOM 2477 C CA . THR A 1 327 ? 10.543 -4.603 12.462 1.00 73.88 327 THR A CA 1
ATOM 2478 C C . THR A 1 327 ? 11.705 -3.616 12.258 1.00 73.88 327 THR A C 1
ATOM 2480 O O . THR A 1 327 ? 12.154 -3.355 11.144 1.00 73.88 327 THR A O 1
ATOM 2483 N N . LYS A 1 328 ? 12.169 -2.988 13.339 1.00 62.47 328 LYS A N 1
ATOM 2484 C CA . LYS A 1 328 ? 13.171 -1.911 13.415 1.00 62.47 328 LYS A CA 1
ATOM 2485 C C . LYS A 1 328 ? 14.520 -2.366 12.874 1.00 62.47 328 LYS A C 1
ATOM 2487 O O . LYS A 1 328 ? 15.322 -1.541 12.447 1.00 62.47 328 LYS A O 1
ATOM 2492 N N . HIS A 1 329 ? 14.722 -3.673 12.815 1.00 54.22 329 HIS A N 1
ATOM 2493 C CA . HIS A 1 329 ? 15.830 -4.309 12.139 1.00 54.22 329 HIS A CA 1
ATOM 2494 C C . HIS A 1 329 ? 15.597 -4.385 10.625 1.00 54.22 329 HIS A C 1
ATOM 2496 O O . HIS A 1 329 ? 15.717 -5.447 10.018 1.00 54.22 329 HIS A O 1
ATOM 2502 N N . VAL A 1 330 ? 15.339 -3.231 9.999 1.00 51.94 330 VAL A N 1
ATOM 2503 C CA . VAL A 1 330 ? 15.358 -3.073 8.532 1.00 51.94 330 VAL A CA 1
ATOM 2504 C C . VAL A 1 330 ? 16.672 -3.634 7.951 1.00 51.94 330 VAL A C 1
ATOM 2506 O O . VAL A 1 330 ? 16.703 -4.126 6.828 1.00 51.94 330 VAL A O 1
ATOM 2509 N N . PHE A 1 331 ? 17.741 -3.651 8.760 1.00 52.44 331 PHE A N 1
ATOM 2510 C CA . PHE A 1 331 ? 19.044 -4.215 8.415 1.00 52.44 331 PHE A CA 1
ATOM 2511 C C . PHE A 1 331 ? 19.274 -5.681 8.838 1.00 52.44 331 PHE A C 1
ATOM 2513 O O . PHE A 1 331 ? 20.109 -6.325 8.206 1.00 52.44 331 PHE A O 1
ATOM 2520 N N . ASP A 1 332 ? 18.524 -6.245 9.802 1.00 59.78 332 ASP A N 1
ATOM 2521 C CA . ASP A 1 332 ? 18.689 -7.664 10.206 1.00 59.78 332 ASP A CA 1
ATOM 2522 C C . ASP A 1 332 ? 17.668 -8.601 9.530 1.00 59.78 332 ASP A C 1
ATOM 2524 O O . ASP A 1 332 ? 17.740 -9.823 9.667 1.00 59.78 332 ASP A O 1
ATOM 2528 N N . GLY A 1 333 ? 16.785 -8.046 8.691 1.00 59.62 333 GLY A N 1
ATOM 2529 C CA . GLY A 1 333 ? 16.545 -8.667 7.391 1.00 59.62 333 GLY A CA 1
ATOM 2530 C C . GLY A 1 333 ? 15.420 -9.683 7.279 1.00 59.62 333 GLY A C 1
ATOM 2531 O O . GLY A 1 333 ? 15.555 -10.616 6.491 1.00 59.62 333 GLY A O 1
ATOM 2532 N N . LYS A 1 334 ? 14.311 -9.544 8.003 1.00 72.56 334 LYS A N 1
ATOM 2533 C CA . LYS A 1 334 ? 13.108 -10.330 7.686 1.00 72.56 334 LYS A CA 1
ATOM 2534 C C . LYS A 1 334 ? 11.863 -9.473 7.808 1.00 72.56 334 LYS A C 1
ATOM 2536 O O . LYS A 1 334 ? 11.315 -9.325 8.898 1.00 72.56 334 LYS A O 1
ATOM 2541 N N . GLY A 1 335 ? 11.412 -8.927 6.680 1.00 79.38 335 GLY A N 1
ATOM 2542 C CA . GLY A 1 335 ? 10.041 -8.434 6.582 1.00 79.38 335 GLY A CA 1
ATOM 2543 C C . GLY A 1 335 ? 9.071 -9.565 6.929 1.00 79.38 335 GLY A C 1
ATOM 2544 O O . GLY A 1 335 ? 9.191 -10.675 6.399 1.00 79.38 335 GLY A O 1
ATOM 2545 N N . GLU A 1 336 ? 8.149 -9.308 7.851 1.00 89.19 336 GLU A N 1
ATOM 2546 C CA . GLU A 1 336 ? 7.124 -10.279 8.214 1.00 89.19 336 GLU A CA 1
ATOM 2547 C C . GLU A 1 336 ? 5.870 -10.020 7.390 1.00 89.19 336 GLU A C 1
ATOM 2549 O O . GLU A 1 336 ? 5.375 -8.889 7.329 1.00 89.19 336 GLU A O 1
ATOM 2554 N N . VAL A 1 337 ? 5.331 -11.084 6.802 1.00 93.31 337 VAL A N 1
ATOM 2555 C CA . VAL A 1 337 ? 4.021 -11.044 6.168 1.00 93.31 337 VAL A CA 1
ATOM 2556 C C . VAL A 1 337 ? 3.008 -11.620 7.143 1.00 93.31 337 VAL A C 1
ATOM 2558 O O . VAL A 1 337 ? 3.195 -12.708 7.689 1.00 93.31 337 VAL A O 1
ATOM 2561 N N . TRP A 1 338 ? 1.933 -10.881 7.371 1.00 94.38 338 TRP A N 1
ATOM 2562 C CA . TRP A 1 338 ? 0.854 -11.277 8.260 1.00 94.38 338 TRP A CA 1
ATOM 2563 C C . TRP A 1 338 ? -0.424 -11.476 7.458 1.00 94.38 338 TRP A C 1
ATOM 2565 O O . TRP A 1 338 ? -0.752 -10.665 6.592 1.00 94.38 338 TRP A O 1
ATOM 2575 N N . HIS A 1 339 ? -1.157 -12.539 7.773 1.00 95.31 339 HIS A N 1
ATOM 2576 C CA . HIS A 1 339 ? -2.436 -12.867 7.148 1.00 95.31 339 HIS A CA 1
ATOM 2577 C C . HIS A 1 339 ? -3.521 -12.933 8.204 1.00 95.31 339 HIS A C 1
ATOM 2579 O O . HIS A 1 339 ? -3.381 -13.636 9.207 1.00 95.31 339 HIS A O 1
ATOM 2585 N N . LEU A 1 340 ? -4.606 -12.203 7.978 1.00 94.69 340 LEU A N 1
ATOM 2586 C CA . LEU A 1 340 ? -5.833 -12.328 8.742 1.00 94.69 340 LEU A CA 1
ATOM 2587 C C . LEU A 1 340 ? -6.847 -13.094 7.902 1.00 94.69 340 LEU A C 1
ATOM 2589 O O . LEU A 1 340 ? -7.367 -12.548 6.935 1.00 94.69 340 LEU A O 1
ATOM 2593 N N . ALA A 1 341 ? -7.191 -14.305 8.328 1.00 93.44 341 ALA A N 1
ATOM 2594 C CA . ALA A 1 341 ? -8.292 -15.080 7.766 1.00 93.44 341 ALA A CA 1
ATOM 2595 C C . ALA A 1 341 ? -9.138 -15.682 8.884 1.00 93.44 341 ALA A C 1
ATOM 2597 O O . ALA A 1 341 ? -8.617 -16.115 9.912 1.00 93.44 341 ALA A O 1
ATOM 2598 N N . GLU A 1 342 ? -10.462 -15.672 8.704 1.00 90.44 342 GLU A N 1
ATOM 2599 C CA . GLU A 1 342 ? -11.419 -16.240 9.668 1.00 90.44 342 GLU A CA 1
ATOM 2600 C C . GLU A 1 342 ? -11.221 -15.712 11.108 1.00 90.44 342 GLU A C 1
ATOM 2602 O O . GLU A 1 342 ? -11.361 -16.433 12.099 1.00 90.44 342 GLU A O 1
ATOM 2607 N N . GLY A 1 343 ? -10.840 -14.435 11.235 1.00 87.81 343 GLY A N 1
ATOM 2608 C CA . GLY A 1 343 ? -10.577 -13.791 12.526 1.00 87.81 343 GLY A CA 1
ATOM 2609 C C . GLY A 1 343 ? -9.276 -14.226 13.210 1.00 87.81 343 GLY A C 1
ATOM 2610 O O . GLY A 1 343 ? -9.080 -13.925 14.388 1.00 87.81 343 GLY A O 1
ATOM 2611 N N . ARG A 1 344 ? -8.386 -14.937 12.510 1.00 91.06 344 ARG A N 1
ATOM 2612 C CA . ARG A 1 344 ? -7.099 -15.404 13.033 1.00 91.06 344 ARG A CA 1
ATOM 2613 C C . ARG A 1 344 ? -5.942 -14.784 12.273 1.00 91.06 344 ARG A C 1
ATOM 2615 O O . ARG A 1 344 ? -5.907 -14.821 11.050 1.00 91.06 344 ARG A O 1
ATOM 2622 N N . TRP A 1 345 ? -4.977 -14.281 13.035 1.00 93.25 345 TRP A N 1
ATOM 2623 C CA . TRP A 1 345 ? -3.706 -13.809 12.507 1.00 93.25 345 TRP A CA 1
ATOM 2624 C C . TRP A 1 345 ? -2.706 -14.959 12.417 1.00 93.25 345 TRP A C 1
ATOM 2626 O O . TRP A 1 345 ? -2.461 -15.672 13.397 1.00 93.25 345 TRP A O 1
ATOM 2636 N N . THR A 1 346 ? -2.104 -15.110 11.250 1.00 93.56 346 THR A N 1
ATOM 2637 C CA . THR A 1 346 ? -0.933 -15.954 11.034 1.00 93.56 346 THR A CA 1
ATOM 2638 C C . THR A 1 346 ? 0.233 -15.098 10.564 1.00 93.56 346 THR A C 1
ATOM 2640 O O . THR A 1 346 ? 0.043 -14.000 10.037 1.00 93.56 346 THR A O 1
ATOM 2643 N N . ARG A 1 347 ? 1.444 -15.585 10.827 1.00 92.00 347 ARG A N 1
ATOM 2644 C CA . ARG A 1 347 ? 2.687 -14.980 10.360 1.00 92.00 347 ARG A CA 1
ATOM 2645 C C . ARG A 1 347 ? 3.384 -15.953 9.431 1.00 92.00 347 ARG A C 1
ATOM 2647 O O . ARG A 1 347 ? 3.581 -17.118 9.788 1.00 92.00 347 ARG A O 1
ATOM 2654 N N . GLU A 1 348 ? 3.809 -15.431 8.295 1.00 92.81 348 GLU A N 1
ATOM 2655 C CA . GLU A 1 348 ? 4.574 -16.141 7.286 1.00 92.81 348 GLU A CA 1
ATOM 2656 C C . GLU A 1 348 ? 5.874 -15.399 6.971 1.00 92.81 348 GLU A C 1
ATOM 2658 O O . GLU A 1 348 ? 5.988 -14.175 7.092 1.00 92.81 348 GLU A O 1
ATOM 2663 N N . PHE A 1 349 ? 6.867 -16.177 6.554 1.00 91.38 349 PHE A N 1
ATOM 2664 C CA . PHE A 1 349 ? 8.149 -15.677 6.079 1.00 91.38 349 PHE A CA 1
ATOM 2665 C C . PHE A 1 349 ? 8.287 -15.999 4.599 1.00 91.38 349 PHE A C 1
ATOM 2667 O O . PHE A 1 349 ? 7.893 -17.079 4.150 1.00 91.38 349 PHE A O 1
ATOM 2674 N N . LEU A 1 350 ? 8.867 -15.078 3.839 1.00 93.88 350 LEU A N 1
ATOM 2675 C CA . LEU A 1 350 ? 9.099 -15.300 2.420 1.00 93.88 350 LEU A CA 1
ATOM 2676 C C . LEU A 1 350 ? 10.286 -16.256 2.237 1.00 93.88 350 LEU A C 1
ATOM 2678 O O . LEU A 1 350 ? 11.300 -16.115 2.931 1.00 93.88 350 LEU A O 1
ATOM 2682 N N . PRO A 1 351 ? 10.202 -17.239 1.324 1.00 94.19 351 PRO A N 1
ATOM 2683 C CA . PRO A 1 351 ? 11.320 -18.129 1.068 1.00 94.19 351 PRO A CA 1
ATOM 2684 C C . PRO A 1 351 ? 12.461 -17.357 0.405 1.00 94.19 351 PRO A C 1
ATOM 2686 O O . PRO A 1 351 ? 12.290 -16.714 -0.634 1.00 94.19 351 PRO A O 1
ATOM 2689 N N . VAL A 1 352 ? 13.650 -17.465 0.990 1.00 92.88 352 VAL A N 1
ATOM 2690 C CA . VAL A 1 352 ? 14.886 -16.914 0.434 1.00 92.88 352 VAL A CA 1
ATOM 2691 C C . VAL A 1 352 ? 15.996 -17.945 0.591 1.00 92.88 352 VAL A C 1
ATOM 2693 O O . VAL A 1 352 ? 16.213 -18.488 1.678 1.00 92.88 352 VAL A O 1
ATOM 2696 N N . ALA A 1 353 ? 16.699 -18.238 -0.505 1.00 89.94 353 ALA A N 1
ATOM 2697 C CA . ALA A 1 353 ? 17.792 -19.204 -0.507 1.00 89.94 353 ALA A CA 1
ATOM 2698 C C . ALA A 1 353 ? 18.862 -18.818 0.526 1.00 89.94 353 ALA A C 1
ATOM 2700 O O . ALA A 1 353 ? 19.245 -17.655 0.628 1.00 89.94 353 ALA A O 1
ATOM 2701 N N . GLY A 1 354 ? 19.327 -19.789 1.316 1.00 88.00 354 GLY A N 1
ATOM 2702 C CA . GLY A 1 354 ? 20.344 -19.556 2.349 1.00 88.00 354 GLY A CA 1
ATOM 2703 C C . GLY A 1 354 ? 19.889 -18.685 3.526 1.00 88.00 354 GLY A C 1
ATOM 2704 O O . GLY A 1 354 ? 20.727 -18.314 4.342 1.00 88.00 354 GLY A O 1
ATOM 2705 N N . GLY A 1 355 ? 18.594 -18.353 3.628 1.00 88.38 355 GLY A N 1
ATOM 2706 C CA . GLY A 1 355 ? 18.065 -17.507 4.699 1.00 88.38 355 GLY A CA 1
ATOM 2707 C C . GLY A 1 355 ? 18.581 -16.069 4.649 1.00 88.38 355 GLY A C 1
ATOM 2708 O O . GLY A 1 355 ? 18.684 -15.434 5.698 1.00 88.38 355 GLY A O 1
ATOM 2709 N N . LEU A 1 356 ? 18.940 -15.586 3.453 1.00 91.75 356 LEU A N 1
ATOM 2710 C CA . LEU A 1 356 ? 19.461 -14.236 3.272 1.00 91.75 356 LEU A CA 1
ATOM 2711 C C . LEU A 1 356 ? 18.465 -13.172 3.764 1.00 91.75 356 LEU A C 1
ATOM 2713 O O . LEU A 1 356 ? 17.253 -13.357 3.605 1.00 91.75 356 LEU A O 1
ATOM 2717 N N . PRO A 1 357 ? 18.972 -12.052 4.312 1.00 91.81 357 PRO A N 1
ATOM 2718 C CA . PRO A 1 357 ? 18.175 -10.879 4.626 1.00 91.81 357 PRO A CA 1
ATOM 2719 C C . PRO A 1 357 ? 17.286 -10.440 3.464 1.00 91.81 357 PRO A C 1
ATOM 2721 O O . PRO A 1 357 ? 17.744 -10.357 2.322 1.00 91.81 357 PRO A O 1
ATOM 2724 N N . TYR A 1 358 ? 16.038 -10.097 3.753 1.00 92.44 358 TYR A N 1
ATOM 2725 C CA . TYR A 1 358 ? 15.134 -9.485 2.792 1.00 92.44 358 TYR A CA 1
ATOM 2726 C C . TYR A 1 358 ? 14.239 -8.433 3.445 1.00 92.44 358 TYR A C 1
ATOM 2728 O O . TYR A 1 358 ? 13.953 -8.459 4.645 1.00 92.44 358 TYR A O 1
ATOM 2736 N N . GLU A 1 359 ? 13.776 -7.512 2.616 1.00 91.81 359 GLU A N 1
ATOM 2737 C CA . GLU A 1 359 ? 12.848 -6.449 2.962 1.00 91.81 359 GLU A CA 1
ATOM 2738 C C . GLU A 1 359 ? 11.696 -6.478 1.962 1.00 91.81 359 GLU A C 1
ATOM 2740 O O . GLU A 1 359 ? 11.914 -6.648 0.761 1.00 91.81 359 GLU A O 1
ATOM 2745 N N . ILE A 1 360 ? 10.478 -6.341 2.479 1.00 93.19 360 ILE A N 1
ATOM 2746 C CA . ILE A 1 360 ? 9.264 -6.261 1.675 1.00 93.19 360 ILE A CA 1
ATOM 2747 C C . ILE A 1 360 ? 8.878 -4.796 1.624 1.00 93.19 360 ILE A C 1
ATOM 2749 O O . ILE A 1 360 ? 8.711 -4.158 2.664 1.00 93.19 360 ILE A O 1
ATOM 2753 N N . SER A 1 361 ? 8.777 -4.280 0.413 1.00 90.88 361 SER A N 1
ATOM 2754 C CA . SER A 1 361 ? 8.481 -2.881 0.154 1.00 90.88 361 SER A CA 1
ATOM 2755 C C . SER A 1 361 ? 7.000 -2.658 -0.115 1.00 90.88 361 SER A C 1
ATOM 2757 O O . SER A 1 361 ? 6.504 -1.576 0.184 1.00 90.88 361 SER A O 1
ATOM 2759 N N . ASP A 1 362 ? 6.316 -3.652 -0.693 1.00 92.06 362 ASP A N 1
ATOM 2760 C CA . ASP A 1 362 ? 4.915 -3.519 -1.092 1.00 92.06 362 ASP A CA 1
ATOM 2761 C C . ASP A 1 362 ? 4.214 -4.871 -1.272 1.00 92.06 362 ASP A C 1
ATOM 2763 O O . ASP A 1 362 ? 4.863 -5.885 -1.575 1.00 92.06 362 ASP A O 1
ATOM 2767 N N . LEU A 1 363 ? 2.887 -4.868 -1.154 1.00 94.75 363 LEU A N 1
ATOM 2768 C CA . LEU A 1 363 ? 2.007 -5.943 -1.595 1.00 94.75 363 LEU A CA 1
ATOM 2769 C C . LEU A 1 363 ? 1.199 -5.490 -2.812 1.00 94.75 363 LEU A C 1
ATOM 2771 O O . LEU A 1 363 ? 0.897 -4.319 -3.011 1.00 94.75 363 LEU A O 1
ATOM 2775 N N . ALA A 1 364 ? 0.825 -6.446 -3.653 1.00 93.62 364 ALA A N 1
ATOM 2776 C CA . ALA A 1 364 ? -0.081 -6.183 -4.760 1.00 93.62 364 ALA A CA 1
ATOM 2777 C C . ALA A 1 364 ? -0.968 -7.391 -5.037 1.00 93.62 364 ALA A C 1
ATOM 2779 O O . ALA A 1 364 ? -0.541 -8.541 -4.913 1.00 93.62 364 ALA A O 1
ATOM 2780 N N . VAL A 1 365 ? -2.198 -7.133 -5.476 1.00 92.25 365 VAL A N 1
ATOM 2781 C CA . VAL A 1 365 ? -3.159 -8.182 -5.835 1.00 92.25 365 VAL A CA 1
ATOM 2782 C C . VAL A 1 365 ? -3.447 -8.126 -7.320 1.00 92.25 365 VAL A C 1
ATOM 2784 O O . VAL A 1 365 ? -3.988 -7.144 -7.822 1.00 92.25 365 VAL A O 1
ATOM 2787 N N . LEU A 1 366 ? -3.129 -9.213 -8.019 1.00 90.88 366 LEU A N 1
ATOM 2788 C CA . LEU A 1 366 ? -3.475 -9.403 -9.421 1.00 90.88 366 LEU A CA 1
ATOM 2789 C C . LEU A 1 366 ? -4.481 -10.551 -9.539 1.00 90.88 366 LEU A C 1
ATOM 2791 O O . LEU A 1 366 ? -4.148 -11.722 -9.344 1.00 90.88 366 LEU A O 1
ATOM 2795 N N . GLY A 1 367 ? -5.732 -10.207 -9.851 1.00 88.75 367 GLY A N 1
ATOM 2796 C CA . GLY A 1 367 ? -6.843 -11.156 -9.801 1.00 88.75 367 GLY A CA 1
ATOM 2797 C C . GLY A 1 367 ? -7.090 -11.607 -8.362 1.00 88.75 367 GLY A C 1
ATOM 2798 O O . GLY A 1 367 ? -7.471 -10.803 -7.521 1.00 88.75 367 GLY A O 1
ATOM 2799 N N . THR A 1 368 ? -6.859 -12.887 -8.077 1.00 89.12 368 THR A N 1
ATOM 2800 C CA . THR A 1 368 ? -6.942 -13.465 -6.721 1.00 89.12 368 THR A CA 1
ATOM 2801 C C . THR A 1 368 ? -5.571 -13.793 -6.130 1.00 89.12 368 THR A C 1
ATOM 2803 O O . THR A 1 368 ? -5.485 -14.416 -5.072 1.00 89.12 368 THR A O 1
ATOM 2806 N N . THR A 1 369 ? -4.497 -13.456 -6.840 1.00 92.75 369 THR A N 1
ATOM 2807 C CA . THR A 1 369 ? -3.134 -13.811 -6.453 1.00 92.75 369 THR A CA 1
ATOM 2808 C C . THR A 1 369 ? -2.463 -12.617 -5.800 1.00 92.75 369 THR A C 1
ATOM 2810 O O . THR A 1 369 ? -2.445 -11.524 -6.368 1.00 92.75 369 THR A O 1
ATOM 2813 N N . VAL A 1 370 ? -1.886 -12.851 -4.625 1.00 94.94 370 VAL A N 1
ATOM 2814 C CA . VAL A 1 370 ? -1.122 -11.851 -3.881 1.00 94.94 370 VAL A CA 1
ATOM 2815 C C . VAL A 1 370 ? 0.353 -11.980 -4.245 1.00 94.94 370 VAL A C 1
ATOM 2817 O O . VAL A 1 370 ? 0.895 -13.086 -4.338 1.00 94.94 370 VAL A O 1
ATOM 2820 N N . TYR A 1 371 ? 0.989 -10.838 -4.458 1.00 96.56 371 TYR A N 1
ATOM 2821 C CA . TYR A 1 371 ? 2.410 -10.699 -4.717 1.00 96.56 371 TYR A CA 1
ATOM 2822 C C . TYR A 1 371 ? 3.037 -9.833 -3.633 1.00 96.56 371 TYR A C 1
ATOM 2824 O O . TYR A 1 371 ? 2.425 -8.871 -3.175 1.00 96.56 371 TYR A O 1
ATOM 2832 N N . ALA A 1 372 ? 4.266 -10.168 -3.261 1.00 96.69 372 ALA A N 1
ATOM 2833 C CA . ALA A 1 372 ? 5.108 -9.347 -2.409 1.00 96.69 372 ALA A CA 1
ATOM 2834 C C . ALA A 1 372 ? 6.306 -8.884 -3.234 1.00 96.69 372 ALA A C 1
ATOM 2836 O O . ALA A 1 372 ? 6.915 -9.676 -3.963 1.00 96.69 372 ALA A O 1
ATOM 2837 N N . LEU A 1 373 ? 6.620 -7.599 -3.146 1.00 96.19 373 LEU A N 1
ATOM 2838 C CA . LEU A 1 373 ? 7.708 -6.958 -3.870 1.00 96.19 373 LEU A CA 1
ATOM 2839 C C . LEU A 1 373 ? 8.737 -6.464 -2.863 1.00 96.19 373 LEU A C 1
ATOM 2841 O O . LEU A 1 373 ? 8.378 -5.992 -1.783 1.00 96.19 373 LEU A O 1
ATOM 2845 N N . GLY A 1 374 ? 10.016 -6.554 -3.208 1.00 94.69 374 GLY A N 1
ATOM 2846 C CA . GLY A 1 374 ? 11.045 -6.008 -2.338 1.00 94.69 374 GLY A CA 1
ATOM 2847 C C . GLY A 1 374 ? 12.464 -6.300 -2.789 1.00 94.69 374 GLY A C 1
ATOM 2848 O O . GLY A 1 374 ? 12.770 -6.321 -3.989 1.00 94.69 374 GLY A O 1
ATOM 2849 N N . VAL A 1 375 ? 13.341 -6.501 -1.809 1.00 94.00 375 VAL A N 1
ATOM 2850 C CA . VAL A 1 375 ? 14.783 -6.670 -2.002 1.00 94.00 375 VAL A CA 1
ATOM 2851 C C . VAL A 1 375 ? 15.339 -7.779 -1.111 1.00 94.00 375 VAL A C 1
ATOM 2853 O O . VAL A 1 375 ? 14.997 -7.883 0.062 1.00 94.00 375 VAL A O 1
ATOM 2856 N N . ILE A 1 376 ? 16.227 -8.600 -1.666 1.00 94.81 376 ILE A N 1
ATOM 2857 C CA . ILE A 1 376 ? 17.072 -9.569 -0.960 1.00 94.81 376 ILE A CA 1
ATOM 2858 C C . ILE A 1 376 ? 18.486 -8.988 -0.896 1.00 94.81 376 ILE A C 1
ATOM 2860 O O . ILE A 1 376 ? 18.968 -8.421 -1.878 1.00 94.81 376 ILE A O 1
ATOM 2864 N N . ARG A 1 377 ? 19.171 -9.129 0.238 1.00 92.50 377 ARG A N 1
ATOM 2865 C CA . ARG A 1 377 ? 20.527 -8.610 0.455 1.00 92.50 377 ARG A CA 1
ATOM 2866 C C . ARG A 1 377 ? 21.473 -9.763 0.773 1.00 92.50 377 ARG A C 1
ATOM 2868 O O . ARG A 1 377 ? 21.180 -10.583 1.640 1.00 92.50 377 ARG A O 1
ATOM 2875 N N . ASP A 1 378 ? 22.607 -9.837 0.082 1.00 91.06 378 ASP A N 1
ATOM 2876 C CA . ASP A 1 378 ? 23.660 -10.796 0.426 1.00 91.06 378 ASP A CA 1
ATOM 2877 C C . ASP A 1 378 ? 24.559 -10.260 1.565 1.00 91.06 378 ASP A C 1
ATOM 2879 O O . ASP A 1 378 ? 24.554 -9.059 1.853 1.00 91.06 378 ASP A O 1
ATOM 2883 N N . PRO A 1 379 ? 25.373 -11.115 2.215 1.00 89.12 379 PRO A N 1
ATOM 2884 C CA . PRO A 1 379 ? 26.248 -10.691 3.313 1.00 89.12 379 PRO A CA 1
ATOM 2885 C C . PRO A 1 379 ? 27.358 -9.714 2.896 1.00 89.12 379 PRO A C 1
ATOM 2887 O O . PRO A 1 379 ? 28.037 -9.154 3.751 1.00 89.12 379 PRO A O 1
ATOM 2890 N N . ARG A 1 380 ? 27.579 -9.528 1.590 1.00 91.25 380 ARG A N 1
ATOM 2891 C CA . ARG A 1 380 ? 28.549 -8.584 1.021 1.00 91.25 380 ARG A CA 1
ATOM 2892 C C . ARG A 1 380 ? 27.890 -7.251 0.648 1.00 91.25 380 ARG A C 1
ATOM 2894 O O . ARG A 1 380 ? 28.568 -6.375 0.122 1.00 91.25 380 ARG A O 1
ATOM 2901 N N . GLY A 1 381 ? 26.592 -7.096 0.914 1.00 88.31 381 GLY A N 1
ATOM 2902 C CA . GLY A 1 381 ? 25.815 -5.895 0.622 1.00 88.31 381 GLY A CA 1
ATOM 2903 C C . GLY A 1 381 ? 25.252 -5.831 -0.799 1.00 88.31 381 GLY A C 1
ATOM 2904 O O . GLY A 1 381 ? 24.638 -4.821 -1.147 1.00 88.31 381 GLY A O 1
ATOM 2905 N N . ALA A 1 382 ? 25.418 -6.875 -1.619 1.00 91.69 382 ALA A N 1
ATOM 2906 C CA . ALA A 1 382 ? 24.783 -6.929 -2.930 1.00 91.69 382 ALA A CA 1
ATOM 2907 C C . ALA A 1 382 ? 23.264 -7.044 -2.766 1.00 91.69 382 ALA A C 1
ATOM 2909 O O . ALA A 1 382 ? 22.772 -7.797 -1.925 1.00 91.69 382 ALA A O 1
ATOM 2910 N N . GLN A 1 383 ? 22.524 -6.292 -3.577 1.00 93.25 383 GLN A N 1
ATOM 2911 C CA . GLN A 1 383 ? 21.067 -6.235 -3.521 1.00 93.25 383 GLN A CA 1
ATOM 2912 C C . GLN A 1 383 ? 20.467 -6.910 -4.750 1.00 93.25 383 GLN A C 1
ATOM 2914 O O . GLN A 1 383 ? 20.976 -6.772 -5.868 1.00 93.25 383 GLN A O 1
ATOM 2919 N N . PHE A 1 384 ? 19.376 -7.635 -4.530 1.00 94.69 384 PHE A N 1
ATOM 2920 C CA . PHE A 1 384 ? 18.602 -8.301 -5.560 1.00 94.69 384 PHE A CA 1
ATOM 2921 C C . PHE A 1 384 ? 17.147 -7.897 -5.413 1.00 94.69 384 PHE A C 1
ATOM 2923 O O . PHE A 1 384 ? 16.522 -8.128 -4.385 1.00 94.69 384 PHE A O 1
ATOM 2930 N N . SER A 1 385 ? 16.596 -7.313 -6.461 1.00 95.44 385 SER A N 1
ATOM 2931 C CA . SER A 1 385 ? 15.166 -7.059 -6.564 1.00 95.44 385 SER A CA 1
ATOM 2932 C C . SER A 1 385 ? 14.441 -8.394 -6.626 1.00 95.44 385 SER A C 1
ATOM 2934 O O . SER A 1 385 ? 14.924 -9.308 -7.293 1.00 95.44 385 SER A O 1
ATOM 2936 N N . ALA A 1 386 ? 13.324 -8.519 -5.919 1.00 96.38 386 ALA A N 1
ATOM 2937 C CA . ALA A 1 386 ? 12.661 -9.799 -5.729 1.00 96.38 386 ALA A CA 1
ATOM 2938 C C . ALA A 1 386 ? 11.140 -9.665 -5.808 1.00 96.38 386 ALA A C 1
ATOM 2940 O O . ALA A 1 386 ? 10.558 -8.682 -5.343 1.00 96.38 386 ALA A O 1
ATOM 2941 N N . LEU A 1 387 ? 10.523 -10.674 -6.422 1.00 97.62 387 LEU A N 1
ATOM 2942 C CA . LEU A 1 387 ? 9.080 -10.844 -6.512 1.00 97.62 387 LEU A CA 1
ATOM 2943 C C . LEU A 1 387 ? 8.723 -12.217 -5.953 1.00 97.62 387 LEU A C 1
ATOM 2945 O O . LEU A 1 387 ? 9.152 -13.246 -6.489 1.00 97.62 387 LEU A O 1
ATOM 2949 N N . TRP A 1 388 ? 7.888 -12.225 -4.924 1.00 97.56 388 TRP A N 1
ATOM 2950 C CA . TRP A 1 388 ? 7.283 -13.437 -4.398 1.00 97.56 388 TRP A CA 1
ATOM 2951 C C . TRP A 1 388 ? 5.814 -13.496 -4.785 1.00 97.56 388 TRP A C 1
ATOM 2953 O O . TRP A 1 388 ? 5.125 -12.478 -4.839 1.00 97.56 388 TRP A O 1
ATOM 2963 N N . ARG A 1 389 ? 5.335 -14.705 -5.049 1.00 96.81 389 ARG A N 1
ATOM 2964 C CA . ARG A 1 389 ? 3.942 -15.010 -5.364 1.00 96.81 389 ARG A CA 1
ATOM 2965 C C . ARG A 1 389 ? 3.401 -15.949 -4.303 1.00 96.81 389 ARG A C 1
ATOM 2967 O O . ARG A 1 389 ? 4.051 -16.943 -3.995 1.00 96.81 389 ARG A O 1
ATOM 2974 N N . LEU A 1 390 ? 2.208 -15.673 -3.795 1.00 95.50 390 LEU A N 1
ATOM 2975 C CA . LEU A 1 390 ? 1.495 -16.623 -2.953 1.00 95.50 390 LEU A CA 1
ATOM 2976 C C . LEU A 1 390 ? 0.884 -17.728 -3.831 1.00 95.50 390 LEU A C 1
ATOM 2978 O O . LEU A 1 390 ? 0.012 -17.461 -4.664 1.00 95.50 390 LEU A O 1
ATOM 2982 N N . SER A 1 391 ? 1.350 -18.959 -3.650 1.00 88.25 391 SER A N 1
ATOM 2983 C CA . SER A 1 391 ? 0.800 -20.163 -4.272 1.00 88.25 391 SER A CA 1
ATOM 2984 C C . SER A 1 391 ? -0.303 -20.715 -3.369 1.00 88.25 391 SER A C 1
ATOM 2986 O O . SER A 1 391 ? -0.065 -20.997 -2.198 1.00 88.25 391 SER A O 1
ATOM 2988 N N . ARG A 1 392 ? -1.526 -20.803 -3.902 1.00 71.19 392 ARG A N 1
ATOM 2989 C CA . ARG A 1 392 ? -2.685 -21.359 -3.189 1.00 71.19 392 ARG A CA 1
ATOM 2990 C C . ARG A 1 392 ? -2.755 -22.872 -3.303 1.00 71.19 392 ARG A C 1
ATOM 2992 O O . ARG A 1 392 ? -2.415 -23.383 -4.396 1.00 71.19 392 ARG A O 1
#

Secondary structure (DSSP, 8-state):
--PPPP---------PPPPPP--------PPP--------BPPP--TT--S--PEE----EEEEEEEEEEEEEEEEEETTEEEEEEEESSTTPPPEEEEE-SS-EEEPPPPSS------EEEEETTEEEE--SS-EEE-SS-EEE---S---TT-S--EEETTEEEETTEEEEE-SSSEEEEE-SS-EEEEEEE-SSSEEEEE--B-TT-SSBPPEEEEE-SSSEEE-PPPB-PPPTT--B-TT---EEEEEEEEEEETTEEEEEEEEEEEE--TT-SS-EEEEEEEEEEEETTEEEEEE----TTEEEEEEEEE-SSS-EEEEEEES-TTT-BPEEEEEETTEEEEE----GGG--EEEEEEEEETTEEEEEEEEE-TTS-EEEEEEEE--

Sequence (392 aa):
MKRVLILALLVASCGANPPPPVRSTATPTLPATATLETAGSCPSPPRRVNQFPPREAASGWELVWSAPGGGLNAGTAADGFLWAMHIPAAEGSKIALMRWDGRTWTELPAMPGDSALWPYSVADARHVWVFAQPARFWDGTAWRQQPPPLDQAGGSVRATRGRWAVNGTTSAYWNGTAWQLAPLPVRSGGRMSGTDQAPWLLGGFFAEGENEPVAELARWTGTAWQPVRLPAMPLPRDAKPVPSDKGRLLLGGVVPMGDGEFWVLGDYRWDEYPPDGDEPVSRPRPVALRHTNGGWTCMWGPAAGENQGFSDAEPDGAGGLWTILHTKHVFDGKGEVWHLAEGRWTREFLPVAGGLPYEISDLAVLGTTVYALGVIRDPRGAQFSALWRLSR

Solvent-accessible surface area (backbone atoms only — not comparable to full-atom values): 22062 Å² total; per-residue (Å²): 144,83,89,83,85,83,84,81,84,84,80,85,77,85,82,76,80,79,79,79,83,80,81,82,82,72,75,84,74,77,77,76,81,74,82,77,75,75,56,48,68,44,75,52,52,58,69,85,49,50,72,54,69,56,44,83,48,84,56,49,44,40,69,77,46,72,46,72,5,75,16,25,36,75,45,41,54,33,82,90,30,41,30,30,39,35,34,51,65,56,88,90,53,55,61,40,49,32,39,31,74,88,84,52,76,45,75,54,80,84,71,91,76,84,69,67,98,50,56,55,29,39,56,34,89,41,39,33,38,38,42,46,94,74,24,34,24,35,62,63,83,52,82,42,82,60,65,67,94,57,68,58,94,84,51,64,57,47,26,41,46,31,42,32,43,29,29,58,52,33,31,32,38,53,78,86,86,51,69,41,83,44,71,46,82,51,51,56,39,44,42,52,32,64,45,66,76,47,34,30,42,37,16,38,47,59,46,93,94,38,97,54,50,54,63,37,39,32,37,43,72,80,83,49,57,41,70,48,78,69,57,48,69,53,59,37,91,86,59,61,51,42,96,87,59,68,54,39,54,46,72,26,25,34,33,71,65,54,96,78,26,32,37,42,32,8,24,38,33,41,38,25,56,48,98,90,44,94,59,68,43,75,46,37,24,27,34,42,36,38,38,49,88,88,40,74,48,74,44,41,28,55,62,38,104,43,41,70,14,29,60,35,41,43,58,52,78,79,78,30,34,37,33,37,41,41,46,68,50,72,81,77,16,66,43,36,39,36,36,37,47,93,93,39,46,31,34,34,57,75,65,49,81,92,70,46,31,28,42,65,64,32,59,32,55,54,90,73,38,47,34,42,26,9,27,37,38,49,99,86,69,52,40,22,17,31,35,31,37,51,57,130

Radius of gyration: 24.51 Å; Cα contacts (8 Å, |Δi|>4): 965; chains: 1; bounding box: 54×48×113 Å

Organism: NCBI:txid633440

pLDDT: mean 82.24, std 17.25, range [29.12, 97.62]

Foldseek 3Di:
DDDDDDDDDDDDDDDDDDDPDDPPPDPPDDPPDDPDQDFAAAPAFAQADALAPAAADEFLKDFQDKDFFAWWADWADEPLWIWTWTGHNDPQDATWIWIGNPHDIDTDPGDPDHHDPFDKAAQDCQFIWGFDVPIWTHRNPDIDGDDAPDDCPPHIFLEYHHQWTDDFQWIWGDPPPHIDIAGHPATAPSYWADHSQKIKGWAWDADVVRPGTDTWIWIDPNPHIDTDDHHHHAHHPPDPFDPPWRKHWGWQEKEDQDPQKIKTKGWIWTWGADPPDPDTQIFIWIKIWIDDPSYIDIGTRHRDSFWRYWHYKYALQQRKIKTWIDGNPLVVAWTWIWIQDPNHIHIYTHDDPPPFGWDFRYWYDRPNKIKTITWTADPVGTIMTTIMIRND

Nearest PDB structures (foldseek):
  6of9-assembly1_E  TM=4.319E-01  e=6.705E-01  Chlamydomonas reinhardtii
  6of9-assembly1_F-2  TM=4.598E-01  e=1.440E+00  Chlamydomonas reinhardtii
  6of9-assembly1_I-2  TM=3.205E-01  e=2.435E+00  Chlamydomonas reinhardtii
  2b1x-assembly1_B  TM=3.500E-01  e=8.035E+00  Rhodococcus sp. NCIMB 12038